Protein AF-0000000074164292 (afdb_homodimer)

Sequence (592 aa):
MNFDDIFLFVKLVNIGTFTELAKQLNVSQSTVSRRIQSLEESINTKLIKRNSRGVIEVTTEGQSLYNNFSYIEEQAVVTFQKWINNSKQIKGILRVGVPKLFFDNLVAPKLDTFYTRYPNVQLVFSYTAGIVDLVKDNIDIAITTKKPTTNNCTIKTLLKSKNKLYASKKYIQEKGVPETIKELENHSIVGFIDNDKCQNALVGFSELDNSSLEVNISPDLFLNNAIYDINLATKCNRIINVLDIFANDKADIEPVLNEYYFGKTSFYLVRATGVRSNLEREFVKFIDVCLQDKSFMNFDDIFLFVKLVNIGTFTELAKQLNVSQSTVSRRIQSLEESINTKLIKRNSRGVIEVTTEGQSLYNNFSYIEEQAVVTFQKWINNSKQIKGILRVGVPKLFFDNLVAPKLDTFYTRYPNVQLVFSYTAGIVDLVKDNIDIAITTKKPTTNNCTIKTLLKSKNKLYASKKYIQEKGVPETIKELENHSIVGFIDNDKCQNALVGFSELDNSSLEVNISPDLFLNNAIYDINLATKCNRIINVLDIFANDKADIEPVLNEYYFGKTSFYLVRATGVRSNLEREFVKFIDVCLQDKSF

Structure (mmCIF, N/CA/C/O backbone):
data_AF-0000000074164292-model_v1
#
loop_
_entity.id
_entity.type
_entity.pdbx_description
1 polymer 'LysR transcriptional regulator family protein'
#
loop_
_atom_site.group_PDB
_atom_site.id
_atom_site.type_symbol
_atom_site.label_atom_id
_atom_site.label_alt_id
_atom_site.label_comp_id
_atom_site.label_asym_id
_atom_site.label_entity_id
_atom_site.label_seq_id
_atom_site.pdbx_PDB_ins_code
_atom_site.Cartn_x
_atom_site.Cartn_y
_atom_site.Cartn_z
_atom_site.occupancy
_atom_site.B_iso_or_equiv
_atom_site.auth_seq_id
_atom_site.auth_comp_id
_atom_site.auth_asym_id
_atom_site.auth_atom_id
_atom_site.pdbx_PDB_model_num
ATOM 1 N N . MET A 1 1 ? 16.938 -19.5 -20.891 1 41.03 1 MET A N 1
ATOM 2 C CA . MET A 1 1 ? 15.852 -19.266 -21.844 1 41.03 1 MET A CA 1
ATOM 3 C C . MET A 1 1 ? 14.797 -18.344 -21.25 1 41.03 1 MET A C 1
ATOM 5 O O . MET A 1 1 ? 14.32 -18.562 -20.141 1 41.03 1 MET A O 1
ATOM 9 N N . ASN A 1 2 ? 14.648 -17.156 -21.688 1 52.78 2 ASN A N 1
ATOM 10 C CA . ASN A 1 2 ? 13.672 -16.172 -21.25 1 52.78 2 ASN A CA 1
ATOM 11 C C . ASN A 1 2 ? 12.336 -16.344 -21.969 1 52.78 2 ASN A C 1
ATOM 13 O O . ASN A 1 2 ? 12.242 -16.125 -23.172 1 52.78 2 ASN A O 1
ATOM 17 N N . PHE A 1 3 ? 11.414 -16.766 -21.266 1 55.94 3 PHE A N 1
ATOM 18 C CA . PHE A 1 3 ? 10.117 -17.047 -21.875 1 55.94 3 PHE A CA 1
ATOM 19 C C . PHE A 1 3 ? 9.516 -15.773 -22.469 1 55.94 3 PHE A C 1
ATOM 21 O O . PHE A 1 3 ? 8.789 -15.828 -23.453 1 55.94 3 PHE A O 1
ATOM 28 N N . ASP A 1 4 ? 9.844 -14.711 -22 1 62.78 4 ASP A N 1
ATOM 29 C CA . ASP A 1 4 ? 9.375 -13.461 -22.578 1 62.78 4 ASP A CA 1
ATOM 30 C C . ASP A 1 4 ? 9.812 -13.328 -24.031 1 62.78 4 ASP A C 1
ATOM 32 O O . ASP A 1 4 ? 9.07 -12.812 -24.859 1 62.78 4 ASP A O 1
ATOM 36 N N . ASP A 1 5 ? 10.898 -13.805 -24.141 1 73.69 5 ASP A N 1
ATOM 37 C CA . ASP A 1 5 ? 11.422 -13.656 -25.5 1 73.69 5 ASP A CA 1
ATOM 38 C C . ASP A 1 5 ? 10.758 -14.641 -26.453 1 73.69 5 ASP A C 1
ATOM 40 O O . ASP A 1 5 ? 10.617 -14.352 -27.641 1 73.69 5 ASP A O 1
ATOM 44 N N . ILE A 1 6 ? 10.336 -15.711 -25.812 1 70.12 6 ILE A N 1
ATOM 45 C CA . ILE A 1 6 ? 9.594 -16.656 -26.641 1 70.12 6 ILE A CA 1
ATOM 46 C C . ILE A 1 6 ? 8.242 -16.062 -27.016 1 70.12 6 ILE A C 1
ATOM 48 O O . ILE A 1 6 ? 7.82 -16.156 -28.172 1 70.12 6 ILE A O 1
ATOM 52 N N . PHE A 1 7 ? 7.723 -15.43 -26.047 1 71.12 7 PHE A N 1
ATOM 53 C CA . PHE A 1 7 ? 6.43 -14.828 -26.328 1 71.12 7 PHE A CA 1
ATOM 54 C C . PHE A 1 7 ? 6.594 -13.617 -27.25 1 71.12 7 PHE A C 1
ATOM 56 O O . PHE A 1 7 ? 5.742 -13.359 -28.094 1 71.12 7 PHE A O 1
ATOM 63 N N . LEU A 1 8 ? 7.594 -12.977 -27.109 1 77.56 8 LEU A N 1
ATOM 64 C CA . LEU A 1 8 ? 7.906 -11.906 -28.047 1 77.56 8 LEU A CA 1
ATOM 65 C C . LEU A 1 8 ? 8.016 -12.445 -29.469 1 77.56 8 LEU A C 1
ATOM 67 O O . LEU A 1 8 ? 7.531 -11.828 -30.422 1 77.56 8 LEU A O 1
ATOM 71 N N . PHE A 1 9 ? 8.586 -13.625 -29.547 1 82.56 9 PHE A N 1
ATOM 72 C CA . PHE A 1 9 ? 8.727 -14.289 -30.828 1 82.56 9 PHE A CA 1
ATOM 73 C C . PHE A 1 9 ? 7.359 -14.68 -31.391 1 82.56 9 PHE A C 1
ATOM 75 O O . PHE A 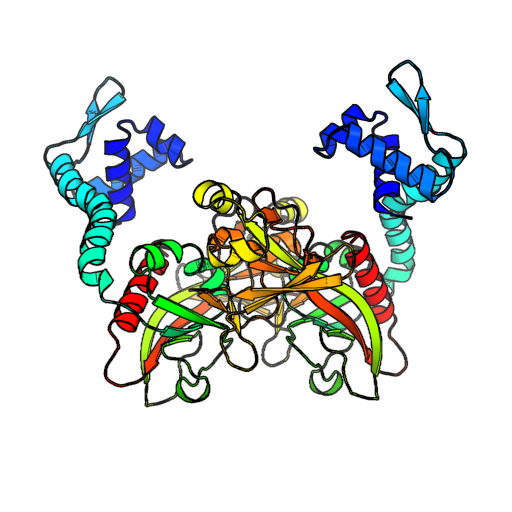1 9 ? 7.07 -14.445 -32.562 1 82.56 9 PHE A O 1
ATOM 82 N N . VAL A 1 10 ? 6.59 -15.156 -30.422 1 75.38 10 VAL A N 1
ATOM 83 C CA . VAL A 1 10 ? 5.254 -15.555 -30.859 1 75.38 10 VAL A CA 1
ATOM 84 C C . VAL A 1 10 ? 4.48 -14.336 -31.344 1 75.38 10 VAL A C 1
ATOM 86 O O . VAL A 1 10 ? 3.828 -14.383 -32.406 1 75.38 10 VAL A O 1
ATOM 89 N N . LYS A 1 11 ? 4.602 -13.289 -30.688 1 78.88 11 LYS A N 1
ATOM 90 C CA . LYS A 1 11 ? 3.939 -12.055 -31.094 1 78.88 11 LYS A CA 1
ATOM 91 C C . LYS A 1 11 ? 4.516 -11.539 -32.406 1 78.88 11 LYS A C 1
ATOM 93 O O . LYS A 1 11 ? 3.777 -11.039 -33.281 1 78.88 11 LYS A O 1
ATOM 98 N N . LEU A 1 12 ? 5.648 -11.695 -32.562 1 81.94 12 LEU A N 1
ATOM 99 C CA . LEU A 1 12 ? 6.312 -11.258 -33.781 1 81.94 12 LEU A CA 1
ATOM 100 C C . LEU A 1 12 ? 5.809 -12.039 -35 1 81.94 12 LEU A C 1
ATOM 102 O O . LEU A 1 12 ? 5.547 -11.461 -36.031 1 81.94 12 LEU A O 1
ATOM 106 N N . VAL A 1 13 ? 5.629 -13.312 -34.75 1 79.5 13 VAL A N 1
ATOM 107 C CA . VAL A 1 13 ? 5.145 -14.164 -35.844 1 79.5 13 VAL A CA 1
ATOM 108 C C . VAL A 1 13 ? 3.705 -13.789 -36.188 1 79.5 13 VAL A C 1
ATOM 110 O O . VAL A 1 13 ? 3.336 -13.742 -37.375 1 79.5 13 VAL A O 1
ATOM 113 N N . ASN A 1 14 ? 3.021 -13.445 -35.094 1 75.88 14 ASN A N 1
ATOM 114 C CA . ASN A 1 14 ? 1.626 -13.078 -35.281 1 75.88 14 ASN A CA 1
ATOM 115 C C . ASN A 1 14 ? 1.502 -11.734 -36 1 75.88 14 ASN A C 1
ATOM 117 O O . ASN A 1 14 ? 0.622 -11.555 -36.844 1 75.88 14 ASN A O 1
ATOM 121 N N . ILE A 1 15 ? 2.332 -10.914 -35.719 1 79 15 ILE A N 1
ATOM 122 C CA . ILE A 1 15 ? 2.264 -9.555 -36.25 1 79 15 ILE A CA 1
ATOM 123 C C . ILE A 1 15 ? 2.953 -9.508 -37.625 1 79 15 ILE A C 1
ATOM 125 O O . ILE A 1 15 ? 2.514 -8.789 -38.531 1 79 15 ILE A O 1
ATOM 129 N N . GLY A 1 16 ? 3.932 -10.336 -37.688 1 78.81 16 GLY A N 1
ATOM 130 C CA . GLY A 1 16 ? 4.539 -10.555 -39 1 78.81 16 GLY A CA 1
ATOM 131 C C . GLY A 1 16 ? 5.723 -9.641 -39.281 1 78.81 16 GLY A C 1
ATOM 132 O O . GLY A 1 16 ? 6.523 -9.906 -40.156 1 78.81 16 GLY A O 1
ATOM 133 N N . THR A 1 17 ? 5.75 -8.398 -38.688 1 81.06 17 THR A N 1
ATOM 134 C CA . THR A 1 17 ? 6.879 -7.516 -38.969 1 81.06 17 THR A CA 1
ATOM 135 C C . THR A 1 17 ? 7.473 -6.992 -37.656 1 81.06 17 THR A C 1
ATOM 137 O O . THR A 1 17 ? 6.754 -6.797 -36.656 1 81.06 17 THR A O 1
ATOM 140 N N . PHE A 1 18 ? 8.797 -6.734 -37.625 1 82.12 18 PHE A N 1
ATOM 141 C CA . PHE A 1 18 ? 9.492 -6.172 -36.469 1 82.12 18 PHE A CA 1
ATOM 142 C C . PHE A 1 18 ? 9.008 -4.758 -36.188 1 82.12 18 PHE A C 1
ATOM 144 O O . PHE A 1 18 ? 8.836 -4.375 -35.031 1 82.12 18 PHE A O 1
ATOM 151 N N . THR A 1 19 ? 8.773 -4.059 -37.219 1 79.88 19 THR A N 1
ATOM 152 C CA . THR A 1 19 ? 8.352 -2.668 -37.062 1 79.88 19 THR A CA 1
ATOM 153 C C . THR A 1 19 ? 7 -2.574 -36.375 1 79.88 19 THR A C 1
ATOM 155 O O . THR A 1 19 ? 6.828 -1.779 -35.438 1 79.88 19 THR A O 1
ATOM 158 N N . GLU A 1 20 ? 6.098 -3.344 -36.844 1 80.56 20 GLU A N 1
ATOM 159 C CA . GLU A 1 20 ? 4.754 -3.303 -36.281 1 80.56 20 GLU A CA 1
AT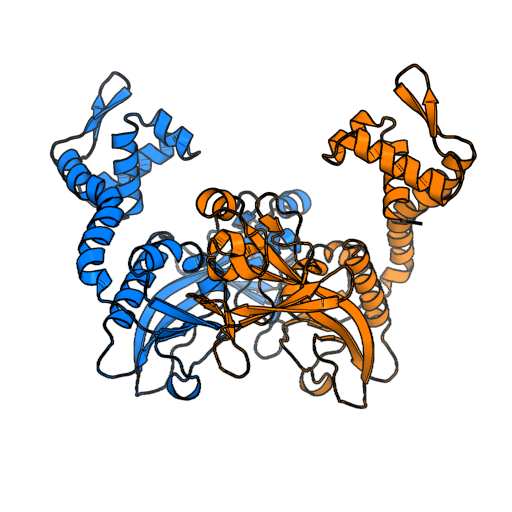OM 160 C C . GLU A 1 20 ? 4.742 -3.838 -34.844 1 80.56 20 GLU A C 1
ATOM 162 O O . GLU A 1 20 ? 4.031 -3.311 -34 1 80.56 20 GLU A O 1
ATOM 167 N N . LEU A 1 21 ? 5.465 -4.855 -34.562 1 78.25 21 LEU A N 1
ATOM 168 C CA . LEU A 1 21 ? 5.559 -5.371 -33.188 1 78.25 21 LEU A CA 1
ATOM 169 C C . LEU A 1 21 ? 6.188 -4.34 -32.25 1 78.25 21 LEU A C 1
ATOM 171 O O . LEU A 1 21 ? 5.703 -4.121 -31.141 1 78.25 21 LEU A O 1
ATOM 175 N N . ALA A 1 22 ? 7.129 -3.693 -32.625 1 80.94 22 ALA A N 1
ATOM 176 C CA . ALA A 1 22 ? 7.789 -2.658 -31.828 1 80.94 22 ALA A CA 1
ATOM 177 C C . ALA A 1 22 ? 6.832 -1.51 -31.531 1 80.94 22 ALA A C 1
ATOM 179 O O . ALA A 1 22 ? 6.797 -1.009 -30.391 1 80.94 22 ALA A O 1
ATOM 180 N N . LYS A 1 23 ? 6.133 -1.18 -32.5 1 78.25 23 LYS A N 1
ATOM 181 C CA . LYS A 1 23 ? 5.129 -0.137 -32.344 1 78.25 23 LYS A CA 1
ATOM 182 C C . LYS A 1 23 ? 4.094 -0.544 -31.297 1 78.25 23 LYS A C 1
ATOM 184 O O . LYS A 1 23 ? 3.727 0.255 -30.422 1 78.25 23 LYS A O 1
ATOM 189 N N . GLN A 1 24 ? 3.713 -1.795 -31.359 1 71.62 24 GLN A N 1
ATOM 190 C CA . GLN A 1 24 ? 2.688 -2.295 -30.453 1 71.62 24 GLN A CA 1
ATOM 191 C C . GLN A 1 24 ? 3.219 -2.398 -29.031 1 71.62 24 GLN A C 1
ATOM 193 O O . GLN A 1 24 ? 2.479 -2.184 -28.062 1 71.62 24 GLN A O 1
ATOM 198 N N . LEU A 1 25 ? 4.367 -2.648 -28.953 1 64.38 25 LEU A N 1
ATOM 199 C CA . LEU A 1 25 ? 4.984 -2.863 -27.641 1 64.38 25 LEU A CA 1
ATOM 200 C C . LEU A 1 25 ? 5.648 -1.587 -27.141 1 64.38 25 LEU A C 1
ATOM 202 O O . LEU A 1 25 ? 6.184 -1.559 -26.031 1 64.38 25 LEU A O 1
ATOM 206 N N . ASN A 1 26 ? 5.551 -0.51 -27.953 1 71.06 26 ASN A N 1
ATOM 207 C CA . ASN A 1 26 ? 6.164 0.785 -27.672 1 71.06 26 ASN A CA 1
ATOM 208 C C . ASN A 1 26 ? 7.641 0.642 -27.312 1 71.06 26 ASN A C 1
ATOM 210 O O . ASN A 1 26 ? 8.109 1.23 -26.344 1 71.06 26 ASN A O 1
ATOM 214 N N . VAL A 1 27 ? 8.227 -0.135 -28.078 1 75.56 27 VAL A N 1
ATOM 215 C CA . VAL A 1 27 ? 9.672 -0.301 -28 1 75.56 27 VAL A CA 1
ATOM 216 C C . VAL A 1 27 ? 10.289 -0.096 -29.391 1 75.56 27 VAL A C 1
ATOM 218 O O . VAL A 1 27 ? 9.578 0.009 -30.391 1 75.56 27 VAL A O 1
ATOM 221 N N . SER A 1 28 ? 11.547 0.136 -29.359 1 78.19 28 SER A N 1
ATOM 222 C CA . SER A 1 28 ? 12.234 0.306 -30.641 1 78.19 28 SER A CA 1
ATOM 223 C C . SER A 1 28 ? 12.344 -1.018 -31.391 1 78.19 28 SER A C 1
ATOM 225 O O . SER A 1 28 ? 12.359 -2.086 -30.766 1 78.19 28 SER A O 1
ATOM 227 N N . GLN A 1 29 ? 12.406 -0.923 -32.594 1 83 29 GLN A N 1
ATOM 228 C CA . GLN A 1 29 ? 12.602 -2.105 -33.406 1 83 29 GLN A CA 1
ATOM 229 C C . GLN A 1 29 ? 13.914 -2.811 -33.062 1 83 29 GLN A C 1
ATOM 231 O O . GLN A 1 29 ? 13.984 -4.039 -33.094 1 83 29 GLN A O 1
ATOM 236 N N . SER A 1 30 ? 14.906 -2.004 -32.75 1 83.56 30 SER A N 1
ATOM 237 C CA . SER A 1 30 ? 16.203 -2.578 -32.375 1 83.56 30 SER A CA 1
ATOM 238 C C . SER A 1 30 ? 16.094 -3.43 -31.125 1 83.56 30 SER A C 1
ATOM 240 O O . SER A 1 30 ? 16.719 -4.484 -31.031 1 83.56 30 SER A O 1
ATOM 242 N N . THR A 1 31 ? 15.336 -3.09 -30.359 1 80 31 THR A N 1
ATOM 243 C CA . THR A 1 31 ? 15.102 -3.836 -29.125 1 80 31 THR A CA 1
ATOM 244 C C . THR A 1 31 ? 14.43 -5.176 -29.422 1 80 31 THR A C 1
ATOM 246 O O . THR A 1 31 ? 14.836 -6.211 -28.891 1 80 31 THR A O 1
ATOM 249 N N . VAL A 1 32 ? 13.398 -5.074 -30.125 1 82 32 VAL A N 1
ATOM 250 C CA . VAL A 1 32 ? 12.719 -6.309 -30.5 1 82 32 VAL A CA 1
ATOM 251 C C . VAL A 1 32 ? 13.688 -7.234 -31.234 1 82 32 VAL A C 1
ATOM 253 O O . VAL A 1 32 ? 13.75 -8.43 -30.953 1 82 32 VAL A O 1
ATOM 256 N N . SER A 1 33 ? 14.406 -6.652 -32.031 1 83.06 33 SER A N 1
ATOM 257 C CA . SER A 1 33 ? 15.367 -7.422 -32.812 1 83.06 33 SER A CA 1
ATOM 258 C C . SER A 1 33 ? 16.422 -8.055 -31.922 1 83.06 33 SER A C 1
ATOM 260 O O . SER A 1 33 ? 16.75 -9.234 -32.062 1 83.06 33 SER A O 1
ATOM 262 N N . ARG A 1 34 ? 16.922 -7.359 -31.062 1 82.44 34 ARG A N 1
ATOM 263 C CA . ARG A 1 34 ? 17.938 -7.855 -30.156 1 82.44 34 ARG A CA 1
ATOM 264 C C . ARG A 1 34 ? 17.391 -8.984 -29.281 1 82.44 34 ARG A C 1
ATOM 266 O O . ARG A 1 34 ? 18.078 -9.984 -29.047 1 82.44 34 ARG A O 1
ATOM 273 N N . ARG A 1 35 ? 16.25 -8.859 -28.844 1 80.44 35 ARG A N 1
ATOM 274 C CA . ARG A 1 35 ? 15.625 -9.867 -28 1 80.44 35 ARG A CA 1
ATOM 275 C C . ARG A 1 35 ? 15.383 -11.156 -28.766 1 80.44 35 ARG A C 1
ATOM 277 O O . ARG A 1 35 ? 15.586 -12.25 -28.234 1 80.44 35 ARG A O 1
ATOM 284 N N . ILE A 1 36 ? 14.938 -10.953 -29.875 1 84.5 36 ILE A N 1
ATOM 285 C CA . ILE A 1 36 ? 14.719 -12.133 -30.719 1 84.5 36 ILE A CA 1
ATOM 286 C C . ILE A 1 36 ? 16.047 -12.797 -31.031 1 84.5 36 ILE A C 1
ATOM 288 O O . ILE A 1 36 ? 16.172 -14.023 -30.984 1 84.5 36 ILE A O 1
ATOM 292 N N . GLN A 1 37 ? 17.016 -11.938 -31.203 1 83.5 37 GLN A N 1
ATOM 293 C CA . GLN A 1 37 ? 18.359 -12.469 -31.469 1 83.5 37 GLN A CA 1
ATOM 294 C C . GLN A 1 37 ? 18.906 -13.18 -30.234 1 83.5 37 GLN A C 1
ATOM 296 O O . GLN A 1 37 ? 19.516 -14.25 -30.344 1 83.5 37 GLN A O 1
ATOM 301 N N . SER A 1 38 ? 18.734 -12.586 -29.219 1 80.38 38 SER A N 1
ATOM 302 C CA . SER A 1 38 ? 19.172 -13.195 -27.969 1 80.38 38 SER A CA 1
ATOM 303 C C . SER A 1 38 ? 18.469 -14.531 -27.734 1 80.38 38 SER A C 1
ATOM 305 O O . SER A 1 38 ? 19.109 -15.492 -27.266 1 80.38 38 SER A O 1
ATOM 307 N N . LEU A 1 39 ? 17.25 -14.586 -27.922 1 78.5 39 LEU A N 1
ATOM 308 C CA . LEU A 1 39 ? 16.5 -15.836 -27.844 1 78.5 39 LEU A CA 1
ATOM 309 C C . LEU A 1 39 ? 17.094 -16.891 -28.766 1 78.5 39 LEU A C 1
ATOM 311 O O . LEU A 1 39 ? 17.328 -18.031 -28.344 1 78.5 39 LEU A O 1
ATOM 315 N N . GLU A 1 40 ? 17.391 -16.5 -29.891 1 82 40 GLU A N 1
ATOM 316 C CA . GLU A 1 40 ? 17.953 -17.438 -30.875 1 82 40 GLU A CA 1
ATOM 317 C C . GLU A 1 40 ? 19.328 -17.922 -30.438 1 82 40 GLU A C 1
ATOM 319 O O . GLU A 1 40 ? 19.656 -19.109 -30.594 1 82 40 GLU A O 1
ATOM 324 N N . GLU A 1 41 ? 20.016 -17.047 -29.844 1 78 41 GLU A N 1
ATOM 325 C CA . GLU A 1 41 ? 21.344 -17.406 -29.359 1 78 41 GLU A CA 1
ATOM 326 C C . GLU A 1 41 ? 21.266 -18.328 -28.156 1 78 41 GLU A C 1
ATOM 328 O O . GLU A 1 41 ? 22.031 -19.297 -28.047 1 78 41 GLU A O 1
ATOM 333 N N . SER A 1 42 ? 20.375 -18.062 -27.359 1 74.38 42 SER A N 1
ATOM 334 C CA . SER A 1 42 ? 20.234 -18.844 -26.125 1 74.38 42 SER A CA 1
ATOM 335 C C . SER A 1 42 ? 19.828 -20.281 -26.422 1 74.38 42 SER A C 1
ATOM 337 O O . SER A 1 42 ? 20.172 -21.188 -25.672 1 74.38 42 SER A O 1
ATOM 339 N N . ILE A 1 43 ? 19.125 -20.406 -27.422 1 68.44 43 ILE A N 1
ATOM 340 C CA . ILE A 1 43 ? 18.688 -21.766 -27.75 1 68.44 43 ILE A CA 1
ATOM 341 C C . ILE A 1 43 ? 19.469 -22.297 -28.953 1 68.44 43 ILE A C 1
ATOM 343 O O . ILE A 1 43 ? 19.203 -23.391 -29.438 1 68.44 43 ILE A O 1
ATOM 347 N N . ASN A 1 44 ? 20.422 -21.484 -29.234 1 76 44 ASN A N 1
ATOM 348 C CA . ASN A 1 44 ? 21.344 -21.797 -30.328 1 76 44 ASN A CA 1
ATOM 349 C C . ASN A 1 44 ? 20.594 -22.25 -31.578 1 76 44 ASN A C 1
ATOM 351 O O . ASN A 1 44 ? 20.969 -23.25 -32.219 1 76 44 ASN A O 1
ATOM 355 N N . THR A 1 45 ? 19.469 -21.719 -31.875 1 78.62 45 THR A N 1
ATOM 356 C CA . THR A 1 45 ? 18.625 -22.016 -33.031 1 78.62 45 THR A CA 1
ATOM 357 C C . THR A 1 45 ? 18.094 -20.734 -33.656 1 78.62 45 THR A C 1
ATOM 359 O O . THR A 1 45 ? 17.703 -19.812 -32.938 1 78.62 45 THR A O 1
ATOM 362 N N . LYS A 1 46 ? 18.234 -20.656 -34.906 1 83.44 46 LYS A N 1
ATOM 363 C CA . LYS A 1 46 ? 17.625 -19.531 -35.625 1 83.44 46 LYS A CA 1
ATOM 364 C C . LYS A 1 46 ? 16.125 -19.75 -35.812 1 83.44 46 LYS A C 1
ATOM 366 O O . LYS A 1 46 ? 15.719 -20.797 -36.344 1 83.44 46 LYS A O 1
ATOM 371 N N . LEU A 1 47 ? 15.312 -18.719 -35.375 1 83.56 47 LEU A N 1
ATOM 372 C CA . LEU A 1 47 ? 13.859 -18.844 -35.438 1 83.56 47 LEU A CA 1
ATOM 373 C C . LEU A 1 47 ? 13.289 -18.047 -36.594 1 83.56 47 LEU A C 1
ATOM 375 O O . LEU A 1 47 ? 12.203 -18.359 -37.094 1 83.56 47 LEU A O 1
ATOM 379 N N . ILE A 1 48 ? 13.992 -17.016 -36.906 1 84 48 ILE A N 1
ATOM 380 C CA . ILE A 1 48 ? 13.5 -16.141 -37.969 1 84 48 ILE A CA 1
ATOM 381 C C . ILE A 1 48 ? 14.617 -15.852 -38.969 1 84 48 ILE A C 1
ATOM 383 O O . ILE A 1 48 ? 15.797 -15.844 -38.594 1 84 48 ILE A O 1
ATOM 387 N N . LYS A 1 49 ? 14.172 -15.906 -40.219 1 81.06 49 LYS A N 1
ATOM 388 C CA . LYS A 1 49 ? 15.047 -15.43 -41.281 1 81.06 49 LYS A CA 1
ATOM 389 C C . LYS A 1 49 ? 14.516 -14.141 -41.906 1 81.06 49 LYS A C 1
ATOM 391 O O . LYS A 1 49 ? 13.305 -14.008 -42.125 1 81.06 49 LYS A O 1
ATOM 396 N N . ARG A 1 50 ? 15.227 -13.133 -41.812 1 71.81 50 ARG A N 1
ATOM 397 C CA . ARG A 1 50 ? 14.836 -11.844 -42.406 1 71.81 50 ARG A CA 1
ATOM 398 C C . ARG A 1 50 ? 15.094 -11.82 -43.906 1 71.81 50 ARG A C 1
ATOM 400 O O . ARG A 1 50 ? 16.172 -12.219 -44.344 1 71.81 50 ARG A O 1
ATOM 407 N N . ASN A 1 51 ? 14.008 -11.727 -44.656 1 65.56 51 ASN A N 1
ATOM 408 C CA . ASN A 1 51 ? 14.227 -11.562 -46.094 1 65.56 51 ASN A CA 1
ATOM 409 C C . ASN A 1 51 ? 14.492 -10.102 -46.438 1 65.56 51 ASN A C 1
ATOM 411 O O . ASN A 1 51 ? 14.344 -9.211 -45.594 1 65.56 51 ASN A O 1
ATOM 415 N N . SER A 1 52 ? 14.945 -9.852 -47.719 1 61.72 52 SER A N 1
ATOM 416 C CA . SER A 1 52 ? 15.367 -8.562 -48.281 1 61.72 52 SER A CA 1
ATOM 417 C C . SER A 1 52 ? 14.234 -7.539 -48.219 1 61.72 52 SER A C 1
ATOM 419 O O . SER A 1 52 ? 14.477 -6.336 -48.312 1 61.72 52 SER A O 1
ATOM 421 N N . ARG A 1 53 ? 12.977 -7.914 -48.094 1 57.59 53 ARG A N 1
ATOM 422 C CA . ARG A 1 53 ? 11.859 -6.98 -48.156 1 57.59 53 ARG A CA 1
ATOM 423 C C . ARG A 1 53 ? 11.352 -6.625 -46.781 1 57.59 53 ARG A C 1
ATOM 425 O O . ARG A 1 53 ? 10.305 -5.98 -46.625 1 57.59 53 ARG A O 1
ATOM 432 N N . GLY A 1 54 ? 11.984 -6.98 -45.719 1 59.31 54 GLY A N 1
ATOM 433 C CA . GLY A 1 54 ? 11.625 -6.598 -44.375 1 59.31 54 GLY A CA 1
ATOM 434 C C . GLY A 1 54 ? 10.617 -7.539 -43.75 1 59.31 54 GLY A C 1
ATOM 435 O O . GLY A 1 54 ? 10.219 -7.344 -42.594 1 59.31 54 GLY A O 1
ATOM 436 N N . VAL A 1 55 ? 10.086 -8.492 -44.406 1 65.44 55 VAL A N 1
ATOM 437 C CA . VAL A 1 55 ? 9.117 -9.453 -43.906 1 65.44 55 VAL A CA 1
ATOM 438 C C . VAL A 1 55 ? 9.844 -10.633 -43.25 1 65.44 55 VAL A C 1
ATOM 440 O O . VAL A 1 55 ? 10.852 -11.109 -43.781 1 65.44 55 VAL A O 1
ATOM 443 N N . ILE A 1 56 ? 9.367 -11.016 -42.031 1 75.25 56 ILE A N 1
ATOM 444 C CA . ILE A 1 56 ? 10.039 -12.102 -41.312 1 75.25 56 ILE A CA 1
ATOM 445 C C . ILE A 1 56 ? 9.594 -13.445 -41.875 1 75.25 56 ILE A C 1
ATOM 447 O O . ILE A 1 56 ? 8.43 -13.617 -42.25 1 75.25 56 ILE A O 1
ATOM 451 N N . GLU A 1 57 ? 10.578 -14.32 -42.281 1 81.19 57 GLU A N 1
ATOM 452 C CA . GLU A 1 57 ? 10.312 -15.727 -42.594 1 81.19 57 GLU A CA 1
ATOM 453 C C . GLU A 1 57 ? 10.672 -16.609 -41.406 1 81.19 57 GLU A C 1
ATOM 455 O O . GLU A 1 57 ? 11.797 -16.547 -40.906 1 81.19 57 GLU A O 1
ATOM 460 N N . VAL A 1 58 ? 9.688 -17.328 -40.844 1 82.81 58 VAL A N 1
ATOM 461 C CA . VAL A 1 58 ? 9.875 -18.234 -39.719 1 82.81 58 VAL A CA 1
ATOM 462 C C . VAL A 1 58 ? 10.547 -19.516 -40.156 1 82.81 58 VAL A C 1
ATOM 464 O O . VAL A 1 58 ? 10.117 -20.125 -41.156 1 82.81 58 VAL A O 1
ATOM 467 N N . THR A 1 59 ? 11.633 -19.953 -39.531 1 82.25 59 THR A N 1
ATOM 468 C CA . THR A 1 59 ? 12.328 -21.188 -39.875 1 82.25 59 THR A CA 1
ATOM 469 C C . THR A 1 59 ? 11.516 -22.406 -39.469 1 82.25 59 THR A C 1
ATOM 471 O O . THR A 1 59 ? 10.492 -22.266 -38.781 1 82.25 59 THR A O 1
ATOM 474 N N . THR A 1 60 ? 11.914 -23.625 -39.781 1 78.56 60 THR A N 1
ATOM 475 C CA . THR A 1 60 ? 11.266 -24.859 -39.344 1 78.56 60 THR A CA 1
ATOM 476 C C . THR A 1 60 ? 11.281 -24.953 -37.812 1 78.56 60 THR A C 1
ATOM 478 O O . THR A 1 60 ? 10.289 -25.328 -37.188 1 78.56 60 THR A O 1
ATOM 481 N N . GLU A 1 61 ? 12.352 -24.578 -37.25 1 77.06 61 GLU A N 1
ATOM 482 C CA . GLU A 1 61 ? 12.484 -24.562 -35.781 1 77.06 61 GLU A CA 1
ATOM 483 C C . GLU A 1 61 ? 11.633 -23.469 -35.188 1 77.06 61 GLU A C 1
ATOM 485 O O . GLU A 1 61 ? 11.047 -23.656 -34.094 1 77.06 61 GLU A O 1
ATOM 490 N N . GLY A 1 62 ? 11.609 -22.375 -35.875 1 78.56 62 GLY A N 1
ATOM 491 C CA . GLY A 1 62 ? 10.742 -21.297 -35.406 1 78.56 62 GLY A CA 1
ATOM 492 C C . GLY A 1 62 ? 9.266 -21.656 -35.469 1 78.56 62 GLY A C 1
ATOM 493 O O . GLY A 1 62 ? 8.516 -21.359 -34.531 1 78.56 62 GLY A O 1
ATOM 494 N N . GLN A 1 63 ? 8.938 -22.297 -36.5 1 78.38 63 GLN A N 1
ATOM 495 C CA . GLN A 1 63 ? 7.555 -22.734 -36.625 1 78.38 63 GLN A CA 1
ATOM 496 C C . GLN A 1 63 ? 7.203 -23.766 -35.562 1 78.38 63 GLN A C 1
ATOM 498 O O . GLN A 1 63 ? 6.105 -23.75 -35 1 78.38 63 GLN A O 1
ATOM 503 N N . SER A 1 64 ? 8.094 -24.656 -35.312 1 68.06 64 SER A N 1
ATOM 504 C CA . SER A 1 64 ? 7.887 -25.609 -34.25 1 68.06 64 SER A CA 1
ATOM 505 C C . SER A 1 64 ? 7.734 -24.906 -32.906 1 68.06 64 SER A C 1
ATOM 507 O O . SER A 1 64 ? 6.836 -25.234 -32.125 1 68.06 64 SER A O 1
ATOM 509 N N . LEU A 1 65 ? 8.586 -23.984 -32.75 1 71.12 65 LEU A N 1
ATOM 510 C CA . LEU A 1 65 ? 8.484 -23.234 -31.516 1 71.12 65 LEU A CA 1
ATOM 511 C C . LEU A 1 65 ? 7.191 -22.422 -31.469 1 71.12 65 LEU A C 1
ATOM 513 O O . LEU A 1 65 ? 6.512 -22.391 -30.438 1 71.12 65 LEU A O 1
ATOM 517 N N . TYR A 1 66 ? 6.918 -21.844 -32.531 1 72.12 66 TYR A N 1
ATOM 518 C CA . TYR A 1 66 ? 5.664 -21.109 -32.625 1 72.12 66 TYR A CA 1
ATOM 519 C C . TYR A 1 66 ? 4.469 -22.031 -32.375 1 72.12 66 TYR A C 1
ATOM 521 O O . TYR A 1 66 ? 3.576 -21.703 -31.594 1 72.12 66 TYR A O 1
ATOM 529 N N . ASN A 1 67 ? 4.461 -23.078 -33.062 1 64.62 67 ASN A N 1
ATOM 530 C CA . ASN A 1 67 ? 3.346 -24 -32.906 1 64.62 67 ASN A CA 1
ATOM 531 C C . ASN A 1 67 ? 3.211 -24.5 -31.484 1 64.62 67 ASN A C 1
ATOM 533 O O . ASN A 1 67 ? 2.1 -24.688 -30.984 1 64.62 67 ASN A O 1
ATOM 537 N N . ASN A 1 68 ? 4.379 -24.656 -30.906 1 54.09 68 ASN A N 1
ATOM 538 C CA . ASN A 1 68 ? 4.355 -25.141 -29.516 1 54.09 68 ASN A CA 1
ATOM 539 C C . ASN A 1 68 ? 4.012 -24.016 -28.547 1 54.09 68 ASN A C 1
ATOM 541 O O . ASN A 1 68 ? 3.357 -24.266 -27.531 1 54.09 68 ASN A O 1
ATOM 545 N N . PHE A 1 69 ? 4.465 -22.875 -29.047 1 56.78 69 PHE A N 1
ATOM 546 C CA . PHE A 1 69 ? 4.316 -21.812 -28.062 1 56.78 69 PHE A CA 1
ATOM 547 C C . PHE A 1 69 ? 3.176 -20.875 -28.453 1 56.78 69 PHE A C 1
ATOM 549 O O . PHE A 1 69 ? 2.645 -20.156 -27.594 1 56.78 69 PHE A O 1
ATOM 556 N N . SER A 1 70 ? 2.912 -20.984 -29.719 1 58.5 70 SER A N 1
ATOM 557 C CA . SER A 1 70 ? 1.772 -20.172 -30.141 1 58.5 70 SER A CA 1
ATOM 558 C C . SER A 1 70 ? 0.489 -20.625 -29.453 1 58.5 70 SER A C 1
ATOM 560 O O . SER A 1 70 ? -0.333 -19.797 -29.062 1 58.5 70 SER A O 1
ATOM 562 N N . TYR A 1 71 ? 0.33 -22.016 -29.547 1 46.47 71 TYR A N 1
ATOM 563 C CA . TYR A 1 71 ? -0.792 -22.609 -28.812 1 46.47 71 TYR A CA 1
ATOM 564 C C . TYR A 1 71 ? -0.612 -22.438 -27.312 1 46.47 71 TYR A C 1
ATOM 566 O O . TYR A 1 71 ? -1.581 -22.203 -26.578 1 46.47 71 TYR A O 1
ATOM 574 N N . ILE A 1 72 ? 0.575 -22.406 -26.797 1 43.28 72 ILE A N 1
ATOM 575 C CA . ILE A 1 72 ? 0.831 -22.281 -25.375 1 43.28 72 ILE A CA 1
ATOM 576 C C . ILE A 1 72 ? 0.405 -20.891 -24.891 1 43.28 72 ILE A C 1
ATOM 578 O O . ILE A 1 72 ? -0.187 -20.766 -23.828 1 43.28 72 ILE A O 1
ATOM 582 N N . GLU A 1 73 ? 0.678 -19.891 -25.641 1 40.84 73 GLU A N 1
ATOM 583 C CA . GLU A 1 73 ? -0.001 -18.625 -25.344 1 40.84 73 GLU A CA 1
ATOM 584 C C . GLU A 1 73 ? -1.516 -18.781 -25.453 1 40.84 73 GLU A C 1
ATOM 586 O O . GLU A 1 73 ? -2.26 -18.312 -24.594 1 40.84 73 GLU A O 1
ATOM 591 N N . GLU A 1 74 ? -1.987 -19.344 -26.5 1 40.75 74 GLU A N 1
ATOM 592 C CA . GLU A 1 74 ? -3.385 -19.75 -26.641 1 40.75 74 GLU A CA 1
ATOM 593 C C . GLU A 1 74 ? -3.701 -20.984 -25.828 1 40.75 74 GLU A C 1
ATOM 595 O O . GLU A 1 74 ? -4.742 -21.062 -25.172 1 40.75 74 GLU A O 1
ATOM 600 N N . GLN A 1 75 ? -2.906 -22 -25.844 1 40.53 75 GLN A N 1
ATOM 601 C CA . GLN A 1 75 ? -3.094 -23.219 -25.078 1 40.53 75 GLN A CA 1
ATOM 602 C C . GLN A 1 75 ? -2.725 -23 -23.609 1 40.53 75 GLN A C 1
ATOM 604 O O . GLN A 1 75 ? -3.287 -23.656 -22.719 1 40.53 75 GLN A O 1
ATOM 609 N N . ALA A 1 76 ? -1.903 -22.141 -23.203 1 37.31 76 ALA A N 1
ATOM 610 C CA . ALA A 1 76 ? -1.903 -21.719 -21.797 1 37.31 76 ALA A CA 1
ATOM 611 C C . ALA A 1 76 ? -3.275 -21.203 -21.391 1 37.31 76 ALA A C 1
ATOM 613 O O . ALA A 1 76 ? -3.742 -21.484 -20.281 1 37.31 76 ALA A O 1
ATOM 614 N N . VAL A 1 77 ? -3.939 -20.609 -22.266 1 35.28 77 VAL A N 1
ATOM 615 C CA . VAL A 1 77 ? -5.383 -20.422 -22.172 1 35.28 77 VAL A CA 1
ATOM 616 C C . VAL A 1 77 ? -6.105 -21.734 -22.422 1 35.28 77 VAL A C 1
ATOM 618 O O . VAL A 1 77 ? -7.02 -22.109 -21.688 1 35.28 77 VAL A O 1
ATOM 621 N N . VAL A 1 78 ? -5.812 -22.516 -23.453 1 37 78 VAL A N 1
ATOM 622 C CA . VAL A 1 78 ? -6.473 -23.781 -23.766 1 37 78 VAL A CA 1
ATOM 623 C C . VAL A 1 78 ? -5.938 -24.875 -22.844 1 37 78 VAL A C 1
ATOM 625 O O . VAL A 1 78 ? -6.703 -25.688 -22.344 1 37 78 VAL A O 1
ATOM 628 N N . THR A 1 79 ? -4.727 -25.109 -22.562 1 35.78 79 THR A N 1
ATOM 629 C CA . THR A 1 79 ? -4.258 -26.031 -21.516 1 35.78 79 THR A CA 1
ATOM 630 C C . THR A 1 79 ? -4.727 -25.562 -20.141 1 35.78 79 THR A C 1
ATOM 632 O O . THR A 1 79 ? -5.027 -26.391 -19.281 1 35.78 79 THR A O 1
ATOM 635 N N . PHE A 1 80 ? -4.949 -24.391 -19.875 1 34.84 80 PHE A N 1
ATOM 636 C CA . PHE A 1 80 ? -5.859 -23.891 -18.859 1 34.84 80 PHE A CA 1
ATOM 637 C C . PHE A 1 80 ? -7.277 -24.391 -19.109 1 34.84 80 PHE A C 1
ATOM 639 O O . PHE A 1 80 ? -7.984 -24.75 -18.172 1 34.84 80 PHE A O 1
ATOM 646 N N . GLN A 1 81 ? -7.645 -24.609 -20.234 1 35.66 81 GLN A N 1
ATOM 647 C CA . GLN A 1 81 ? -8.914 -25.266 -20.547 1 35.66 81 GLN A CA 1
ATOM 648 C C . GLN A 1 81 ? -8.828 -26.766 -20.328 1 35.66 81 GLN A C 1
ATOM 650 O O . GLN A 1 81 ? -9.773 -27.375 -19.812 1 35.66 81 GLN A O 1
ATOM 655 N N . LYS A 1 82 ? -7.969 -27.484 -20.859 1 38.16 82 LYS A N 1
ATOM 656 C CA . LYS A 1 82 ? -7.832 -28.906 -20.531 1 38.16 82 LYS A CA 1
ATOM 657 C C . LYS A 1 82 ? -7.5 -29.109 -19.047 1 38.16 82 LYS A C 1
ATOM 659 O O . LYS A 1 82 ? -7.922 -30.094 -18.438 1 38.16 82 LYS A O 1
ATOM 664 N N . TRP A 1 83 ? -6.785 -28.234 -18.453 1 39.19 83 TRP A N 1
ATOM 665 C CA . TRP A 1 83 ? -6.68 -28.109 -17 1 39.19 83 TRP A CA 1
ATOM 666 C C . TRP A 1 83 ? -8 -27.641 -16.406 1 39.19 83 TRP A C 1
ATOM 668 O O . TRP A 1 83 ? -8.305 -27.953 -15.25 1 39.19 83 TRP A O 1
ATOM 678 N N . ILE A 1 84 ? -8.758 -27.109 -17.078 1 38.41 84 ILE A N 1
ATOM 679 C CA . ILE A 1 84 ? -10.156 -26.844 -16.781 1 38.41 84 ILE A CA 1
ATOM 680 C C . ILE A 1 84 ? -10.914 -28.156 -16.594 1 38.41 84 ILE A C 1
ATOM 682 O O . ILE A 1 84 ? -11.758 -28.281 -15.703 1 38.41 84 ILE A O 1
ATOM 686 N N . ASN A 1 85 ? -10.672 -28.984 -17.578 1 41 85 ASN A N 1
ATOM 687 C CA . ASN A 1 85 ? -11.383 -30.234 -17.359 1 41 85 ASN A CA 1
ATOM 688 C C . ASN A 1 85 ? -10.977 -30.875 -16.031 1 41 85 ASN A C 1
ATOM 690 O O . ASN A 1 85 ? -11.82 -31.453 -15.328 1 41 85 ASN A O 1
ATOM 694 N N . ASN A 1 86 ? -9.664 -31.016 -15.789 1 43.34 86 ASN A N 1
ATOM 695 C CA . ASN A 1 86 ? -9.227 -31.469 -14.477 1 43.34 86 ASN A CA 1
ATOM 696 C C . ASN A 1 86 ? -9.43 -30.391 -13.414 1 43.34 86 ASN A C 1
ATOM 698 O O . ASN A 1 86 ? -9.344 -30.672 -12.211 1 43.34 86 ASN A O 1
ATOM 702 N N . SER A 1 87 ? -9.516 -29.203 -13.805 1 51.66 87 SER A N 1
ATOM 703 C CA . SER A 1 87 ? -9.664 -27.969 -13.039 1 51.66 87 SER A CA 1
ATOM 704 C C . SER A 1 87 ? -11.055 -27.875 -12.414 1 51.66 87 SER A C 1
ATOM 706 O O . SER A 1 87 ? -11.219 -27.266 -11.352 1 51.66 87 SER A O 1
ATOM 708 N N . LYS A 1 88 ? -12 -28.516 -13.164 1 55.47 88 LYS A N 1
ATOM 709 C CA . LYS A 1 88 ? -13.391 -28.5 -12.719 1 55.47 88 LYS A CA 1
ATOM 710 C C . LYS A 1 88 ? -13.539 -29.234 -11.391 1 55.47 88 LYS A C 1
ATOM 712 O O . LYS A 1 88 ? -14.484 -28.984 -10.641 1 55.47 88 LYS A O 1
ATOM 717 N N 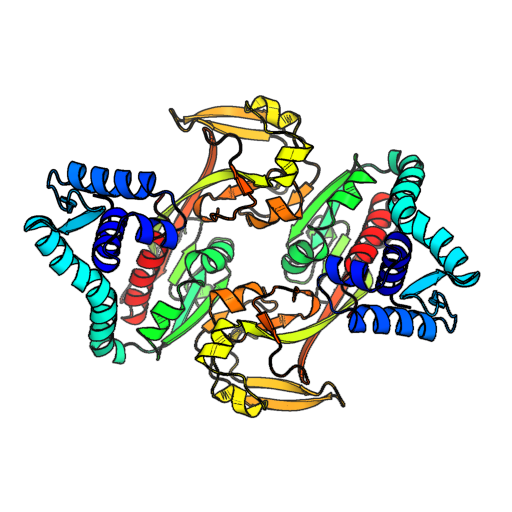. GLN A 1 89 ? -12.367 -29.859 -11.172 1 70.25 89 GLN A N 1
ATOM 718 C CA . GLN A 1 89 ? -12.539 -30.688 -9.977 1 70.25 89 GLN A CA 1
ATOM 719 C C . GLN A 1 89 ? -11.836 -30.062 -8.773 1 70.25 89 GLN A C 1
ATOM 721 O O . GLN A 1 89 ? -12.109 -30.438 -7.629 1 70.25 89 GLN A O 1
ATOM 726 N N . ILE A 1 90 ? -11.039 -28.844 -9.062 1 87.5 90 ILE A N 1
ATOM 727 C CA . ILE A 1 90 ? -10.367 -28.266 -7.898 1 87.5 90 ILE A CA 1
ATOM 728 C C . ILE A 1 90 ? -11.289 -27.266 -7.207 1 87.5 90 ILE A C 1
ATOM 730 O O . ILE A 1 90 ? -11.82 -26.359 -7.852 1 87.5 90 ILE A O 1
ATOM 734 N N . LYS A 1 91 ? -11.539 -27.578 -6.07 1 87.88 91 LYS A N 1
ATOM 735 C CA . LYS A 1 91 ? -12.414 -26.734 -5.266 1 87.88 91 LYS A CA 1
ATOM 736 C C . LYS A 1 91 ? -11.906 -26.625 -3.83 1 87.88 91 LYS A C 1
ATOM 738 O O . LYS A 1 91 ? -11.016 -27.375 -3.424 1 87.88 91 LYS A O 1
ATOM 743 N N . GLY A 1 92 ? -12.398 -25.594 -3.115 1 91.06 92 GLY A N 1
ATOM 744 C CA . GLY A 1 92 ? -12.078 -25.453 -1.702 1 91.06 92 GLY A CA 1
ATOM 745 C C . GLY A 1 92 ? -11.5 -24.109 -1.348 1 91.06 92 GLY A C 1
ATOM 746 O O . GLY A 1 92 ? -11.586 -23.156 -2.133 1 91.06 92 GLY A O 1
ATOM 747 N N . ILE A 1 93 ? -11.031 -24.078 -0.125 1 92.94 93 ILE A N 1
ATOM 748 C CA . ILE A 1 93 ? -10.523 -22.828 0.428 1 92.94 93 ILE A CA 1
ATOM 749 C C . ILE A 1 93 ? -9.016 -22.953 0.674 1 92.94 93 ILE A C 1
ATOM 751 O O . ILE A 1 93 ? -8.547 -23.984 1.177 1 92.94 93 ILE A O 1
ATOM 755 N N . LEU A 1 94 ? -8.32 -22.031 0.169 1 95.19 94 LEU A N 1
ATOM 756 C CA . LEU A 1 94 ? -6.891 -21.953 0.464 1 95.19 94 LEU A CA 1
ATOM 757 C C . LEU A 1 94 ? -6.559 -20.656 1.201 1 95.19 94 LEU A C 1
ATOM 759 O O . LEU A 1 94 ? -6.863 -19.578 0.717 1 95.19 94 LEU A O 1
ATOM 763 N N . ARG A 1 95 ? -5.957 -20.781 2.336 1 93.75 95 ARG A N 1
ATOM 764 C CA . ARG A 1 95 ? -5.531 -19.641 3.135 1 93.75 95 ARG A CA 1
ATOM 765 C C . ARG A 1 95 ? -4.051 -19.344 2.928 1 93.75 95 ARG A C 1
ATOM 767 O O . ARG A 1 95 ? -3.201 -20.203 3.178 1 93.75 95 ARG A O 1
ATOM 774 N N . VAL A 1 96 ? -3.83 -18.062 2.527 1 95.5 96 VAL A N 1
ATOM 775 C CA . VAL A 1 96 ? -2.479 -17.734 2.09 1 95.5 96 VAL A CA 1
ATOM 776 C C . VAL A 1 96 ? -1.945 -16.547 2.9 1 95.5 96 VAL A C 1
ATOM 778 O O . VAL A 1 96 ? -2.562 -15.484 2.936 1 95.5 96 VAL A O 1
ATOM 781 N N . GLY A 1 97 ? -0.814 -16.719 3.611 1 94.25 97 GLY A N 1
ATOM 782 C CA . GLY A 1 97 ? -0.065 -15.609 4.176 1 94.25 97 GLY A CA 1
ATOM 783 C C . GLY A 1 97 ? 0.909 -14.992 3.191 1 94.25 97 GLY A C 1
ATOM 784 O O . GLY A 1 97 ? 1.673 -15.703 2.535 1 94.25 97 GLY A O 1
ATOM 785 N N . VAL A 1 98 ? 0.854 -13.656 3.062 1 94.38 98 VAL A N 1
ATOM 786 C CA . VAL A 1 98 ? 1.672 -13.039 2.023 1 94.38 98 VAL A CA 1
ATOM 787 C C . VAL A 1 98 ? 2.016 -11.602 2.422 1 94.38 98 VAL A C 1
ATOM 789 O O . VAL A 1 98 ? 1.185 -10.898 2.996 1 94.38 98 VAL A O 1
ATOM 792 N N . PRO A 1 99 ? 3.293 -11.172 2.137 1 91.81 99 PRO A N 1
ATOM 793 C CA . PRO A 1 99 ? 3.541 -9.742 2.289 1 91.81 99 PRO A CA 1
ATOM 794 C C . PRO A 1 99 ? 2.676 -8.891 1.361 1 91.81 99 PRO A C 1
ATOM 796 O O . PRO A 1 99 ? 2.459 -9.258 0.204 1 91.81 99 PRO A O 1
ATOM 799 N N . LYS A 1 100 ? 2.264 -7.742 1.818 1 89.19 100 LYS A N 1
ATOM 800 C CA . LYS A 1 100 ? 1.32 -6.902 1.088 1 89.19 100 LYS A CA 1
ATOM 801 C C . LYS A 1 100 ? 1.865 -6.531 -0.289 1 89.19 100 LYS A C 1
ATOM 803 O O . LYS A 1 100 ? 1.164 -6.656 -1.295 1 89.19 100 LYS A O 1
ATOM 808 N N . LEU A 1 101 ? 3.072 -6.082 -0.337 1 89.62 101 LEU A N 1
ATOM 809 C CA . LEU A 1 101 ? 3.613 -5.602 -1.604 1 89.62 101 LEU A CA 1
ATOM 810 C C . LEU A 1 101 ? 3.789 -6.754 -2.59 1 89.62 101 LEU A C 1
ATOM 812 O O . LEU A 1 101 ? 3.643 -6.57 -3.801 1 89.62 101 LEU A O 1
ATOM 816 N N . PHE A 1 102 ? 4.121 -7.953 -2.082 1 92.25 102 PHE A N 1
ATOM 817 C CA . PHE A 1 102 ? 4.195 -9.125 -2.947 1 92.25 102 PHE A CA 1
ATOM 818 C C . PHE A 1 102 ? 2.842 -9.406 -3.59 1 92.25 102 PHE A C 1
ATOM 820 O O . PHE A 1 102 ? 2.752 -9.586 -4.809 1 92.25 102 PHE A O 1
ATOM 827 N N . PHE A 1 103 ? 1.816 -9.422 -2.76 1 93.62 103 PHE A N 1
ATOM 828 C CA . PHE A 1 103 ? 0.467 -9.664 -3.26 1 93.62 103 PHE A CA 1
ATOM 829 C C . PHE A 1 103 ? 0.067 -8.594 -4.27 1 93.62 103 PHE A C 1
ATOM 831 O O . PHE A 1 103 ? -0.368 -8.914 -5.379 1 93.62 103 PHE A O 1
ATOM 838 N N . ASP A 1 104 ? 0.226 -7.348 -3.871 1 89.31 104 ASP A N 1
ATOM 839 C CA . ASP A 1 104 ? -0.28 -6.23 -4.66 1 89.31 104 ASP A CA 1
ATOM 840 C C . ASP A 1 104 ? 0.39 -6.176 -6.031 1 89.31 104 ASP A C 1
ATOM 842 O O . ASP A 1 104 ? -0.246 -5.816 -7.023 1 89.31 104 ASP A O 1
ATOM 846 N N . ASN A 1 105 ? 1.626 -6.582 -6.062 1 88.56 105 ASN A N 1
ATOM 847 C CA . ASN A 1 105 ? 2.377 -6.316 -7.281 1 88.56 105 ASN A CA 1
ATOM 848 C C . ASN A 1 105 ? 2.535 -7.574 -8.133 1 88.56 105 ASN A C 1
ATOM 850 O O . ASN A 1 105 ? 2.627 -7.492 -9.359 1 88.56 105 ASN A O 1
ATOM 854 N N . LEU A 1 106 ? 2.555 -8.719 -7.527 1 90.69 106 LEU A N 1
ATOM 855 C CA . LEU A 1 106 ? 2.918 -9.914 -8.281 1 90.69 106 LEU A CA 1
ATOM 856 C C . LEU A 1 106 ? 1.729 -10.859 -8.414 1 90.69 106 LEU A C 1
ATOM 858 O O . LEU A 1 106 ? 1.589 -11.555 -9.414 1 90.69 106 LEU A O 1
ATOM 862 N N . VAL A 1 107 ? 0.823 -10.867 -7.426 1 93.94 107 VAL A N 1
ATOM 863 C CA . VAL A 1 107 ? -0.232 -11.867 -7.383 1 93.94 107 VAL A CA 1
ATOM 864 C C . VAL A 1 107 ? -1.54 -11.273 -7.895 1 93.94 107 VAL A C 1
ATOM 866 O O . VAL A 1 107 ? -2.133 -11.781 -8.852 1 93.94 107 VAL A O 1
ATOM 869 N N . ALA A 1 108 ? -1.947 -10.164 -7.363 1 92.25 108 ALA A N 1
ATOM 870 C CA . ALA A 1 108 ? -3.248 -9.547 -7.613 1 92.25 108 ALA A CA 1
ATOM 871 C C . ALA A 1 108 ? -3.467 -9.312 -9.102 1 92.25 108 ALA A C 1
ATOM 873 O O . ALA A 1 108 ? -4.523 -9.641 -9.641 1 92.25 108 ALA A O 1
ATOM 874 N N . PRO A 1 109 ? -2.471 -8.867 -9.828 1 87.06 109 PRO A N 1
ATOM 875 C CA . PRO A 1 109 ? -2.701 -8.547 -11.234 1 87.06 109 PRO A CA 1
ATOM 876 C C . PRO A 1 109 ? -2.979 -9.781 -12.086 1 87.06 109 PRO A C 1
ATOM 878 O O . PRO A 1 109 ? -3.496 -9.664 -13.203 1 87.06 109 PRO A O 1
ATOM 881 N N . LYS A 1 110 ? -2.635 -10.922 -11.539 1 89.56 110 LYS A N 1
ATOM 882 C CA . LYS A 1 110 ? -2.76 -12.141 -12.344 1 89.56 110 LYS A CA 1
ATOM 883 C C . LYS A 1 110 ? -3.805 -13.078 -11.75 1 89.56 110 LYS A C 1
ATOM 885 O O . LYS A 1 110 ? -3.996 -14.195 -12.25 1 89.56 110 LYS A O 1
ATOM 890 N N . LEU A 1 111 ? -4.492 -12.672 -10.789 1 92.5 111 LEU A N 1
ATOM 891 C CA . LEU A 1 111 ? -5.41 -13.539 -10.062 1 92.5 111 LEU A CA 1
ATOM 892 C C . LEU A 1 111 ? -6.551 -14.008 -10.961 1 92.5 111 LEU A C 1
ATOM 894 O O . LEU A 1 111 ? -7.059 -15.117 -10.805 1 92.5 111 LEU A O 1
ATOM 898 N N . ASP A 1 112 ? -6.898 -13.156 -11.875 1 85.75 112 ASP A N 1
ATOM 899 C CA . ASP A 1 112 ? -7.992 -13.508 -12.773 1 85.75 112 ASP A CA 1
ATOM 900 C C . ASP A 1 112 ? -7.672 -14.773 -13.562 1 85.75 112 ASP A C 1
ATOM 902 O O . ASP A 1 112 ? -8.562 -15.586 -13.828 1 85.75 112 ASP A O 1
ATOM 906 N N . THR A 1 113 ? -6.449 -14.906 -13.906 1 84.56 113 THR A N 1
ATOM 907 C CA . THR A 1 113 ? -6.043 -16.094 -14.656 1 84.56 113 THR A CA 1
ATOM 908 C C . THR A 1 113 ? -6.23 -17.359 -13.812 1 84.56 113 THR A C 1
ATOM 910 O O . THR A 1 113 ? -6.613 -18.406 -14.328 1 84.56 113 THR A O 1
ATOM 913 N N . PHE A 1 114 ? -5.941 -17.234 -12.57 1 91.88 114 PHE A N 1
ATOM 914 C CA . PHE A 1 114 ? -6.121 -18.359 -11.68 1 91.88 114 PHE A CA 1
ATOM 915 C C . PHE A 1 114 ? -7.598 -18.719 -11.547 1 91.88 114 PHE A C 1
ATOM 917 O O . PHE A 1 114 ? -7.973 -19.891 -11.656 1 91.88 114 PHE A O 1
ATOM 924 N N . TYR A 1 115 ? -8.445 -17.734 -11.367 1 89.75 115 TYR A N 1
ATOM 925 C CA . TYR A 1 115 ? -9.867 -17.953 -11.125 1 89.75 115 TYR A CA 1
ATOM 926 C C . TYR A 1 115 ? -10.57 -18.438 -12.383 1 89.75 115 TYR A C 1
ATOM 928 O O . TYR A 1 115 ? -11.555 -19.172 -12.312 1 89.75 115 TYR A O 1
ATOM 936 N N . THR A 1 116 ? -10.086 -18.016 -13.477 1 85.69 116 THR A N 1
ATOM 937 C CA . THR A 1 116 ? -10.617 -18.531 -14.734 1 85.69 116 THR A CA 1
ATOM 938 C C . THR A 1 116 ? -10.383 -20.031 -14.859 1 85.69 116 THR A C 1
ATOM 940 O O . THR A 1 116 ? -11.258 -20.766 -15.32 1 85.69 116 THR A O 1
ATOM 943 N N . ARG A 1 117 ? -9.25 -20.406 -14.383 1 85.5 117 ARG A N 1
ATOM 944 C CA . ARG A 1 117 ? -8.898 -21.812 -14.438 1 85.5 117 ARG A CA 1
ATOM 945 C C . ARG A 1 117 ? -9.602 -22.609 -13.336 1 85.5 117 ARG A C 1
ATOM 947 O O . ARG A 1 117 ? -10 -23.75 -13.539 1 85.5 117 ARG A O 1
ATOM 954 N N . TYR A 1 118 ? -9.711 -21.953 -12.195 1 91.56 118 TYR A N 1
ATOM 955 C CA . TYR A 1 118 ? -10.312 -22.609 -11.039 1 91.56 118 TYR A CA 1
ATOM 956 C C . TYR A 1 118 ? -11.445 -21.766 -10.453 1 91.56 118 TYR A C 1
ATOM 958 O O . TYR A 1 118 ? -11.297 -21.188 -9.375 1 91.56 118 TYR A O 1
ATOM 966 N N . PRO A 1 119 ? -12.562 -21.844 -10.984 1 87.75 119 PRO A N 1
ATOM 967 C CA . PRO A 1 119 ? -13.648 -20.938 -10.617 1 87.75 119 PRO A CA 1
ATOM 968 C C . PRO A 1 119 ? -14.289 -21.297 -9.281 1 87.75 119 PRO A C 1
ATOM 970 O O . PRO A 1 119 ? -15.016 -20.484 -8.695 1 87.75 119 PRO A O 1
ATOM 973 N N . ASN A 1 120 ? -14.07 -22.484 -8.797 1 89.06 120 ASN A N 1
ATOM 974 C CA . ASN A 1 120 ? -14.758 -22.922 -7.59 1 89.06 120 ASN A CA 1
ATOM 975 C C . ASN A 1 120 ? -13.852 -22.844 -6.363 1 89.06 120 ASN A C 1
ATOM 977 O O . ASN A 1 120 ? -14.148 -23.422 -5.324 1 89.06 120 ASN A O 1
ATOM 981 N N . VAL A 1 121 ? -12.789 -22.062 -6.496 1 93.62 121 VAL A N 1
ATOM 982 C CA . VAL A 1 121 ? -11.836 -21.938 -5.398 1 93.62 121 VAL A CA 1
ATOM 983 C C . VAL A 1 121 ? -12.07 -20.609 -4.664 1 93.62 121 VAL A C 1
ATOM 985 O O . VAL A 1 121 ? -12.555 -19.641 -5.258 1 93.62 121 VAL A O 1
ATOM 988 N N . GLN A 1 122 ? -11.797 -20.703 -3.371 1 93.25 122 GLN A N 1
ATOM 989 C CA . GLN A 1 122 ? -11.766 -19.5 -2.545 1 93.25 122 GLN A CA 1
ATOM 990 C C . GLN A 1 122 ? -10.367 -1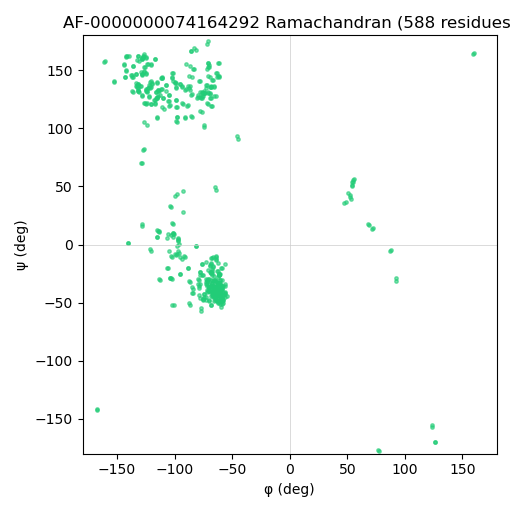9.266 -1.964 1 93.25 122 GLN A C 1
ATOM 992 O O . GLN A 1 122 ? -9.812 -20.141 -1.305 1 93.25 122 GLN A O 1
ATOM 997 N N . LEU A 1 123 ? -9.867 -18.125 -2.311 1 96.06 123 LEU A N 1
ATOM 998 C CA . LEU A 1 123 ? -8.57 -17.766 -1.752 1 96.06 123 LEU A CA 1
ATOM 999 C C . LEU A 1 123 ? -8.719 -16.719 -0.656 1 96.06 123 LEU A C 1
ATOM 1001 O O . LEU A 1 123 ? -9.406 -15.703 -0.847 1 96.06 123 LEU A O 1
ATOM 1005 N N . VAL A 1 124 ? -8.125 -16.984 0.486 1 94.06 124 VAL A N 1
ATOM 1006 C CA . VAL A 1 124 ? -8.125 -16.078 1.629 1 94.06 124 VAL A CA 1
ATOM 1007 C C . VAL A 1 124 ? -6.703 -15.602 1.921 1 94.06 124 VAL A C 1
ATOM 1009 O O . VAL A 1 124 ? -5.883 -16.359 2.436 1 94.06 124 VAL A O 1
ATOM 1012 N N . PHE A 1 125 ? -6.48 -14.328 1.619 1 94.25 125 PHE A N 1
ATOM 1013 C CA . PHE A 1 125 ? -5.141 -13.789 1.809 1 94.25 125 PHE A CA 1
ATOM 1014 C C . PHE A 1 125 ? -5.047 -13.023 3.125 1 94.25 125 PHE A C 1
ATOM 1016 O O . PHE A 1 125 ? -5.918 -12.219 3.447 1 94.25 125 PHE A O 1
ATOM 1023 N N . SER A 1 126 ? -3.971 -13.281 3.834 1 91.19 126 SER A N 1
ATOM 1024 C CA . SER A 1 126 ? -3.605 -12.547 5.039 1 91.19 126 SER A CA 1
ATOM 1025 C C . SER A 1 126 ? -2.234 -11.891 4.891 1 91.19 126 SER A C 1
ATOM 1027 O O . SER A 1 126 ? -1.242 -12.57 4.625 1 91.19 126 SER A O 1
ATOM 1029 N N . TYR A 1 127 ? -2.287 -10.57 5.039 1 88.06 127 TYR A N 1
ATOM 1030 C CA . TYR A 1 127 ? -1.012 -9.867 4.98 1 88.06 127 TYR A CA 1
ATOM 1031 C C . TYR A 1 127 ? -0.158 -10.18 6.203 1 88.06 127 TYR A C 1
ATOM 1033 O O . TYR A 1 127 ? -0.626 -10.078 7.34 1 88.06 127 TYR A O 1
ATOM 1041 N N . THR A 1 128 ? 1.056 -10.531 5.898 1 82.88 128 THR A N 1
ATOM 1042 C CA . THR A 1 128 ? 1.98 -10.844 6.984 1 82.88 128 THR A CA 1
ATOM 1043 C C . THR A 1 128 ? 3.328 -10.164 6.758 1 82.88 128 THR A C 1
ATOM 1045 O O . THR A 1 128 ? 3.752 -9.977 5.617 1 82.88 128 THR A O 1
ATOM 1048 N N . ALA A 1 129 ? 4.051 -9.508 7.797 1 68.94 129 ALA A N 1
ATOM 1049 C CA . ALA A 1 129 ? 5.297 -8.758 7.668 1 68.94 129 ALA A CA 1
ATOM 1050 C C . ALA A 1 129 ? 6.484 -9.57 8.172 1 68.94 129 ALA A C 1
ATOM 1052 O O . ALA A 1 129 ? 7.633 -9.148 8.055 1 68.94 129 ALA A O 1
ATOM 1053 N N . GLY A 1 130 ? 6.332 -10.789 8.484 1 70.06 130 GLY A N 1
ATOM 1054 C CA . GLY A 1 130 ? 7.453 -11.484 9.094 1 70.06 130 GLY A CA 1
ATOM 1055 C C . GLY A 1 130 ? 7.273 -12.992 9.141 1 70.06 130 GLY A C 1
ATOM 1056 O O . GLY A 1 130 ? 6.824 -13.594 8.172 1 70.06 130 GLY A O 1
ATOM 1057 N N . ILE A 1 131 ? 7.766 -13.445 10.281 1 72.88 131 ILE A N 1
ATOM 1058 C CA . ILE A 1 131 ? 7.719 -14.891 10.5 1 72.88 131 ILE A CA 1
ATOM 1059 C C . ILE A 1 131 ? 6.281 -15.336 10.75 1 72.88 131 ILE A C 1
ATOM 1061 O O . ILE A 1 131 ? 5.535 -14.664 11.461 1 72.88 131 ILE A O 1
ATOM 1065 N N . VAL A 1 132 ? 5.973 -16.359 9.992 1 80.44 132 VAL A N 1
ATOM 1066 C CA . VAL A 1 132 ? 4.605 -16.859 10.086 1 80.44 132 VAL A CA 1
ATOM 1067 C C . VAL A 1 132 ? 4.598 -18.234 10.742 1 80.44 132 VAL A C 1
ATOM 1069 O O . VAL A 1 132 ? 5.496 -19.047 10.516 1 80.44 132 VAL A O 1
ATOM 1072 N N . ASP A 1 133 ? 3.695 -18.359 11.664 1 78 133 ASP A N 1
ATOM 1073 C CA . ASP A 1 133 ? 3.324 -19.672 12.164 1 78 133 ASP A CA 1
ATOM 1074 C C . ASP A 1 133 ? 2.051 -20.172 11.484 1 78 133 ASP A C 1
ATOM 1076 O O . ASP A 1 133 ? 0.954 -19.703 11.781 1 78 133 ASP A O 1
ATOM 1080 N N . LEU A 1 134 ? 2.281 -21.172 10.672 1 82.62 134 LEU A N 1
ATOM 1081 C CA . LEU A 1 134 ? 1.175 -21.625 9.836 1 82.62 134 LEU A CA 1
ATOM 1082 C C . LEU A 1 134 ? -0.005 -22.078 10.688 1 82.62 134 LEU A C 1
ATOM 1084 O O . LEU A 1 134 ? -1.156 -21.75 10.383 1 82.62 134 LEU A O 1
ATOM 1088 N N . VAL A 1 135 ? 0.24 -22.859 11.703 1 78.25 135 VAL A N 1
ATOM 1089 C CA . VAL A 1 135 ? -0.812 -23.422 12.539 1 78.25 135 VAL A CA 1
ATOM 1090 C C . VAL A 1 135 ? -1.456 -22.328 13.375 1 78.25 135 VAL A C 1
ATOM 1092 O O . VAL A 1 135 ? -2.678 -22.156 13.359 1 78.25 135 VAL A O 1
ATOM 1095 N N . LYS A 1 136 ? -0.662 -21.531 14.016 1 78.12 136 LYS A N 1
ATOM 1096 C CA . LYS A 1 136 ? -1.164 -20.484 14.906 1 78.12 136 LYS A CA 1
ATOM 1097 C C . LYS A 1 136 ? -1.903 -19.406 14.125 1 78.12 136 LYS A C 1
ATOM 1099 O O . LYS A 1 136 ? -2.885 -18.844 14.617 1 78.12 136 LYS A O 1
ATOM 1104 N N . ASP A 1 137 ? -1.48 -19.203 12.898 1 82.19 137 ASP A N 1
ATOM 1105 C CA . ASP A 1 137 ? -2.031 -18.109 12.117 1 82.19 137 ASP A CA 1
ATOM 1106 C C . ASP A 1 137 ? -3.145 -18.594 11.188 1 82.19 137 ASP A C 1
ATOM 1108 O O . ASP A 1 137 ? -3.697 -17.828 10.414 1 82.19 137 ASP A O 1
ATOM 1112 N N . ASN A 1 138 ? -3.521 -19.828 11.227 1 86.12 138 ASN A N 1
ATOM 1113 C CA . ASN A 1 138 ? -4.555 -20.406 10.383 1 86.12 138 ASN A CA 1
ATOM 1114 C C . ASN A 1 138 ? -4.277 -20.156 8.906 1 86.12 138 ASN A C 1
ATOM 1116 O O . ASN A 1 138 ? -5.141 -19.656 8.18 1 86.12 138 ASN A O 1
ATOM 1120 N N . ILE A 1 139 ? -3.055 -20.5 8.539 1 90.44 139 ILE A N 1
ATOM 1121 C CA . ILE A 1 139 ? -2.574 -20.328 7.172 1 90.44 139 ILE A CA 1
ATOM 1122 C C . ILE A 1 139 ? -2.146 -21.672 6.602 1 90.44 139 ILE A C 1
ATOM 1124 O O . ILE A 1 139 ? -1.479 -22.453 7.277 1 90.44 139 ILE A O 1
ATOM 1128 N N . ASP A 1 140 ? -2.557 -21.938 5.363 1 91.38 140 ASP A N 1
ATOM 1129 C CA . ASP A 1 140 ? -2.201 -23.188 4.707 1 91.38 140 ASP A CA 1
ATOM 1130 C C . ASP A 1 140 ? -0.822 -23.094 4.055 1 91.38 140 ASP A C 1
ATOM 1132 O O . ASP A 1 140 ? -0.053 -24.062 4.078 1 91.38 140 ASP A O 1
ATOM 1136 N N . ILE A 1 141 ? -0.569 -22.031 3.447 1 93.88 141 ILE A N 1
ATOM 1137 C CA . ILE A 1 141 ? 0.67 -21.766 2.725 1 93.88 141 ILE A CA 1
ATOM 1138 C C . ILE A 1 141 ? 1.062 -20.297 2.9 1 93.88 141 ILE A C 1
ATOM 1140 O O . ILE A 1 141 ? 0.197 -19.422 2.977 1 93.88 141 ILE A O 1
ATOM 1144 N N . ALA A 1 142 ? 2.398 -20.047 2.99 1 94.5 142 ALA A N 1
ATOM 1145 C CA . ALA A 1 142 ? 2.812 -18.672 3.23 1 94.5 142 ALA A CA 1
ATOM 1146 C C . ALA A 1 142 ? 3.99 -18.281 2.34 1 94.5 142 ALA A C 1
ATOM 1148 O O . ALA A 1 142 ? 4.801 -19.141 1.972 1 94.5 142 ALA A O 1
ATOM 1149 N N . ILE A 1 143 ? 3.973 -17.031 1.918 1 94.88 143 ILE A N 1
ATOM 1150 C CA . ILE A 1 143 ? 5.141 -16.375 1.339 1 94.88 143 ILE A CA 1
ATOM 1151 C C . ILE A 1 143 ? 5.734 -15.398 2.348 1 94.88 143 ILE A C 1
ATOM 1153 O O . ILE A 1 143 ? 5.035 -14.523 2.852 1 94.88 143 ILE A O 1
ATOM 1157 N N . THR A 1 144 ? 7.062 -15.609 2.662 1 93.31 144 THR A N 1
ATOM 1158 C CA . THR A 1 144 ? 7.676 -14.797 3.709 1 93.31 144 THR A CA 1
ATOM 1159 C C . THR A 1 144 ? 9.016 -14.234 3.244 1 93.31 144 THR A C 1
ATOM 1161 O O . THR A 1 144 ? 9.586 -14.711 2.262 1 93.31 144 THR A O 1
ATOM 1164 N N . THR A 1 145 ? 9.469 -13.203 3.967 1 92.06 145 THR A N 1
ATOM 1165 C CA . THR A 1 145 ? 10.766 -12.609 3.666 1 92.06 145 THR A CA 1
ATOM 1166 C C . THR A 1 145 ? 11.82 -13.062 4.672 1 92.06 145 THR A C 1
ATOM 1168 O O . THR A 1 145 ? 13 -12.75 4.527 1 92.06 145 THR A O 1
ATOM 1171 N N . LYS A 1 146 ? 11.414 -13.68 5.672 1 88.44 146 LYS A N 1
ATOM 1172 C CA . LYS A 1 146 ? 12.312 -14.305 6.641 1 88.44 146 LYS A CA 1
ATOM 1173 C C . LYS A 1 146 ? 12.156 -15.828 6.633 1 88.44 146 LYS A C 1
ATOM 1175 O O . LYS A 1 146 ? 11.031 -16.344 6.586 1 88.44 146 LYS A O 1
ATOM 1180 N N . LYS A 1 147 ? 13.227 -16.438 6.598 1 85.31 147 LYS A N 1
ATOM 1181 C CA . LYS A 1 147 ? 13.188 -17.891 6.625 1 85.31 147 LYS A CA 1
ATOM 1182 C C . LYS A 1 147 ? 12.703 -18.406 7.977 1 85.31 147 LYS A C 1
ATOM 1184 O O . LYS A 1 147 ? 13.273 -18.078 9.016 1 85.31 147 LYS A O 1
ATOM 1189 N N . PRO A 1 148 ? 11.586 -19.141 8.008 1 79.62 148 PRO A N 1
ATOM 1190 C CA . PRO A 1 148 ? 11.117 -19.656 9.297 1 79.62 148 PRO A CA 1
ATOM 1191 C C . PRO A 1 148 ? 12.094 -20.641 9.93 1 79.62 148 PRO A C 1
ATOM 1193 O O . PRO A 1 148 ? 12.844 -21.312 9.219 1 79.62 148 PRO A O 1
ATOM 1196 N N . THR A 1 149 ? 12.062 -20.578 11.234 1 75.25 149 THR A N 1
ATOM 1197 C CA . THR A 1 149 ? 12.953 -21.469 11.977 1 75.25 149 THR A CA 1
ATOM 1198 C C . THR A 1 149 ? 12.211 -22.719 12.43 1 75.25 149 THR A C 1
ATOM 1200 O O . THR A 1 149 ? 12.797 -23.609 13.047 1 75.25 149 THR A O 1
ATOM 1203 N N . THR A 1 150 ? 11.047 -22.844 12.039 1 70.31 150 THR A N 1
ATOM 1204 C CA . THR A 1 150 ? 10.289 -23.969 12.555 1 70.31 150 THR A CA 1
ATOM 1205 C C . THR A 1 150 ? 10.586 -25.234 11.75 1 70.31 150 THR A C 1
ATOM 1207 O O . THR A 1 150 ? 10.938 -25.156 10.57 1 70.31 150 THR A O 1
ATOM 1210 N N . ASN A 1 151 ? 10.461 -26.406 12.445 1 68.69 151 ASN A N 1
ATOM 1211 C CA . ASN A 1 151 ? 10.828 -27.703 11.883 1 68.69 151 ASN A CA 1
ATOM 1212 C C . ASN A 1 151 ? 9.641 -28.375 11.195 1 68.69 151 ASN A C 1
ATOM 1214 O O . ASN A 1 151 ? 9.812 -29.344 10.461 1 68.69 151 ASN A O 1
ATOM 1218 N N . ASN A 1 152 ? 8.547 -27.922 11.328 1 77 152 ASN A N 1
ATOM 1219 C CA . ASN A 1 152 ? 7.41 -28.672 10.797 1 77 152 ASN A CA 1
ATOM 1220 C C . ASN A 1 152 ? 6.887 -28.047 9.508 1 77 152 ASN A C 1
ATOM 1222 O O . ASN A 1 152 ? 5.672 -28 9.289 1 77 152 ASN A O 1
ATOM 1226 N N . CYS A 1 153 ? 7.809 -27.469 8.727 1 86 153 CYS A N 1
ATOM 1227 C CA . CYS A 1 153 ? 7.383 -26.891 7.457 1 86 153 CYS A CA 1
ATOM 1228 C C . CYS A 1 153 ? 8.43 -27.125 6.375 1 86 153 CYS A C 1
ATOM 1230 O O . CYS A 1 153 ? 9.586 -27.406 6.676 1 86 153 CYS A O 1
ATOM 1232 N N . THR A 1 154 ? 7.984 -27.234 5.152 1 88.94 154 THR A N 1
ATOM 1233 C CA . THR A 1 154 ? 8.883 -27.203 4.004 1 88.94 154 THR A CA 1
ATOM 1234 C C . THR A 1 154 ? 9.109 -25.766 3.535 1 88.94 154 THR A C 1
ATOM 1236 O O . THR A 1 154 ? 8.172 -24.969 3.49 1 88.94 154 THR A O 1
ATOM 1239 N N . ILE A 1 155 ? 10.352 -25.5 3.246 1 91.38 155 ILE A N 1
ATOM 1240 C CA . ILE A 1 155 ? 10.727 -24.156 2.836 1 91.38 155 ILE A CA 1
ATOM 1241 C C . ILE A 1 155 ? 11.391 -24.203 1.463 1 91.38 155 ILE A C 1
ATOM 1243 O O . ILE A 1 155 ? 12.305 -25 1.233 1 91.38 155 ILE A O 1
ATOM 1247 N N . LYS A 1 156 ? 10.875 -23.375 0.527 1 91.88 156 LYS A N 1
ATOM 1248 C CA . LYS A 1 156 ? 11.461 -23.203 -0.802 1 91.88 156 LYS A CA 1
ATOM 1249 C C . LYS A 1 156 ? 11.75 -21.734 -1.088 1 91.88 156 LYS A C 1
ATOM 1251 O O . LYS A 1 156 ? 10.922 -20.875 -0.826 1 91.88 156 LYS A O 1
ATOM 1256 N N . THR A 1 157 ? 12.953 -21.5 -1.567 1 93.06 157 THR A N 1
ATOM 1257 C CA . THR A 1 157 ? 13.258 -20.156 -2.014 1 93.06 157 THR A CA 1
ATOM 1258 C C . THR A 1 157 ? 12.516 -19.828 -3.309 1 93.06 157 THR A C 1
ATOM 1260 O O . THR A 1 157 ? 12.695 -20.516 -4.316 1 93.06 157 THR A O 1
ATOM 1263 N N . LEU A 1 158 ? 11.695 -18.797 -3.291 1 93.19 158 LEU A N 1
ATOM 1264 C CA . LEU A 1 158 ? 10.898 -18.406 -4.457 1 93.19 158 LEU A CA 1
ATOM 1265 C C . LEU A 1 158 ? 11.695 -17.484 -5.371 1 93.19 158 LEU A C 1
ATOM 1267 O O . LEU A 1 158 ? 11.695 -17.656 -6.59 1 93.19 158 LEU A O 1
ATOM 1271 N N . LEU A 1 159 ? 12.211 -16.484 -4.766 1 92.19 159 LEU A N 1
ATOM 1272 C CA . LEU A 1 159 ? 12.961 -15.508 -5.543 1 92.19 159 LEU A CA 1
ATOM 1273 C C . LEU A 1 159 ? 13.875 -14.688 -4.641 1 92.19 159 LEU A C 1
ATOM 1275 O O . LEU A 1 159 ? 13.703 -14.672 -3.42 1 92.19 159 LEU A O 1
ATOM 1279 N N . LYS A 1 160 ? 14.883 -14.133 -5.289 1 93 160 LYS A N 1
ATOM 1280 C CA . LYS A 1 160 ? 15.789 -13.164 -4.668 1 93 160 LYS A CA 1
ATOM 1281 C C . LYS A 1 160 ? 15.688 -11.805 -5.355 1 93 160 LYS A C 1
ATOM 1283 O O . LYS A 1 160 ? 15.617 -11.727 -6.586 1 93 160 LYS A O 1
ATOM 1288 N N . SER A 1 161 ? 15.555 -10.844 -4.559 1 93.94 161 SER A N 1
ATOM 1289 C CA . SER A 1 161 ? 15.445 -9.484 -5.078 1 93.94 161 SER A CA 1
ATOM 1290 C C . SER A 1 161 ? 16.469 -8.555 -4.441 1 93.94 161 SER A C 1
ATOM 1292 O O . SER A 1 161 ? 16.938 -8.812 -3.332 1 93.94 161 SER A O 1
ATOM 1294 N N . LYS A 1 162 ? 16.797 -7.539 -5.219 1 95.25 162 LYS A N 1
ATOM 1295 C CA . LYS A 1 162 ? 17.766 -6.562 -4.734 1 95.25 162 LYS A CA 1
ATOM 1296 C C . LYS A 1 162 ? 17.109 -5.215 -4.469 1 95.25 162 LYS A C 1
ATOM 1298 O O . LYS A 1 162 ? 16.188 -4.816 -5.188 1 95.25 162 LYS A O 1
ATOM 1303 N N . ASN A 1 163 ? 17.609 -4.57 -3.398 1 95.56 163 ASN A N 1
ATOM 1304 C CA . ASN A 1 163 ? 17.25 -3.176 -3.172 1 95.56 163 ASN A CA 1
ATOM 1305 C C . ASN A 1 163 ? 18 -2.242 -4.117 1 95.56 163 ASN A C 1
ATOM 1307 O O . ASN A 1 163 ? 19.234 -2.279 -4.188 1 95.56 163 ASN A O 1
ATOM 1311 N N . LYS A 1 164 ? 17.266 -1.452 -4.801 1 95.75 164 LYS A N 1
ATOM 1312 C CA . LYS A 1 164 ? 17.812 -0.453 -5.715 1 95.75 164 LYS A CA 1
ATOM 1313 C C . LYS A 1 164 ? 17.234 0.93 -5.43 1 95.75 164 LYS A C 1
ATOM 1315 O O . LYS A 1 164 ? 16.188 1.051 -4.777 1 95.75 164 LYS A O 1
ATOM 1320 N N . LEU A 1 165 ? 17.953 1.935 -5.891 1 96.12 165 LEU A N 1
ATOM 1321 C CA . LEU A 1 165 ? 17.484 3.303 -5.699 1 96.12 165 LEU A CA 1
ATOM 1322 C C . LEU A 1 165 ? 16.719 3.793 -6.93 1 96.12 165 LEU A C 1
ATOM 1324 O O . LEU A 1 165 ? 17.141 3.529 -8.062 1 96.12 165 LEU A O 1
ATOM 1328 N N . TYR A 1 166 ? 15.617 4.477 -6.656 1 95.5 166 TYR A N 1
ATOM 1329 C CA . TYR A 1 166 ? 14.797 5.07 -7.703 1 95.5 166 TYR A CA 1
ATOM 1330 C C . TYR A 1 166 ? 14.383 6.488 -7.332 1 95.5 166 TYR A C 1
ATOM 1332 O O . TYR A 1 166 ? 14.297 6.828 -6.148 1 95.5 166 TYR A O 1
ATOM 1340 N N . ALA A 1 167 ? 14.125 7.285 -8.32 1 94.94 167 ALA A N 1
ATOM 1341 C CA . ALA A 1 167 ? 13.602 8.641 -8.148 1 94.94 167 ALA A CA 1
ATOM 1342 C C . ALA A 1 167 ? 12.617 8.992 -9.258 1 94.94 167 ALA A C 1
ATOM 1344 O O . ALA A 1 167 ? 12.656 8.406 -10.344 1 94.94 167 ALA A O 1
ATOM 1345 N N . SER A 1 168 ? 11.742 9.906 -8.93 1 92.94 168 SER A N 1
ATOM 1346 C CA . SER A 1 168 ? 10.828 10.398 -9.953 1 92.94 168 SER A CA 1
ATOM 1347 C C . SER A 1 168 ? 11.555 11.266 -10.969 1 92.94 168 SER A C 1
ATOM 1349 O O . SER A 1 168 ? 12.609 11.836 -10.672 1 92.94 168 SER A O 1
ATOM 1351 N N . LYS A 1 169 ? 10.961 11.352 -12.172 1 92.12 169 LYS A N 1
ATOM 1352 C CA . LYS A 1 169 ? 11.492 12.266 -13.18 1 92.12 169 LYS A CA 1
ATOM 1353 C C . LYS A 1 169 ? 11.477 13.703 -12.672 1 92.12 169 LYS A C 1
ATOM 1355 O O . LYS A 1 169 ? 12.391 14.477 -12.961 1 92.12 169 LYS A O 1
ATOM 1360 N N . LYS A 1 170 ? 10.484 14 -11.961 1 90 170 LYS A N 1
ATOM 1361 C CA . LYS A 1 170 ? 10.398 15.328 -11.367 1 90 170 LYS A CA 1
ATOM 1362 C C . LYS A 1 170 ? 11.586 15.609 -10.445 1 90 170 LYS A C 1
ATOM 1364 O O . LYS A 1 170 ? 12.188 16.672 -10.508 1 90 170 LYS A O 1
ATOM 1369 N N . TYR A 1 171 ? 11.891 14.711 -9.656 1 93.38 171 TYR A N 1
ATOM 1370 C CA . TYR A 1 171 ? 13.031 14.859 -8.758 1 93.38 171 TYR A CA 1
ATOM 1371 C C . TYR A 1 171 ? 14.32 15.102 -9.539 1 93.38 171 TYR A C 1
ATOM 1373 O O . TYR A 1 171 ? 15.086 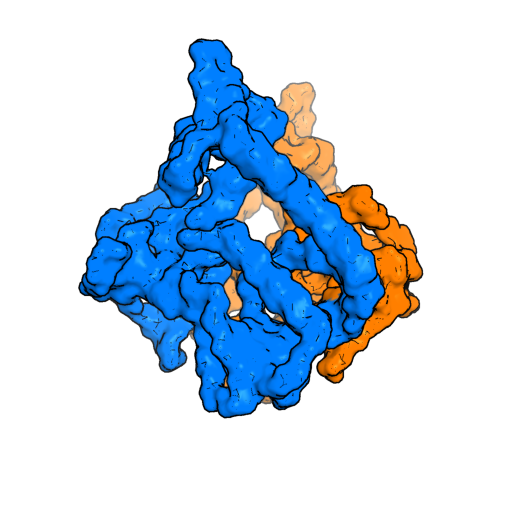16 -9.219 1 93.38 171 TYR A O 1
ATOM 1381 N N . ILE A 1 172 ? 14.477 14.289 -10.492 1 94.19 172 ILE A N 1
ATOM 1382 C CA . ILE A 1 172 ? 15.695 14.336 -11.289 1 94.19 172 ILE A CA 1
ATOM 1383 C C . ILE A 1 172 ? 15.805 15.695 -11.984 1 94.19 172 ILE A C 1
ATOM 1385 O O . ILE A 1 172 ? 16.891 16.281 -12.047 1 94.19 172 ILE A O 1
ATOM 1389 N N . GLN A 1 173 ? 14.758 16.125 -12.43 1 91.69 173 GLN A N 1
ATOM 1390 C CA . GLN A 1 173 ? 14.734 17.422 -13.102 1 91.69 173 GLN A CA 1
ATOM 1391 C C . GLN A 1 173 ? 15.047 18.547 -12.125 1 91.69 173 GLN A C 1
ATOM 1393 O O . GLN A 1 173 ? 15.758 19.5 -12.477 1 91.69 173 GLN A O 1
ATOM 1398 N N . GLU A 1 174 ? 14.586 18.469 -10.961 1 90.56 174 GLU A N 1
ATOM 1399 C CA . GLU A 1 174 ? 14.703 19.547 -9.977 1 90.56 174 GLU A CA 1
ATOM 1400 C C . GLU A 1 174 ? 16.047 19.484 -9.242 1 90.56 174 GLU A C 1
ATOM 1402 O O . GLU A 1 174 ? 16.641 20.516 -8.945 1 90.56 174 GLU A O 1
ATOM 1407 N N . LYS A 1 175 ? 16.531 18.25 -8.961 1 92.81 175 LYS A N 1
ATOM 1408 C CA . LYS A 1 175 ? 17.656 18.109 -8.031 1 92.81 175 LYS A CA 1
ATOM 1409 C C . LYS A 1 175 ? 18.844 17.406 -8.703 1 92.81 175 LYS A C 1
ATOM 1411 O O . LYS A 1 175 ? 19.922 17.312 -8.117 1 92.81 175 LYS A O 1
ATOM 1416 N N . GLY A 1 176 ? 18.641 16.969 -9.953 1 93.75 176 GLY A N 1
ATOM 1417 C CA . GLY A 1 176 ? 19.672 16.203 -10.617 1 93.75 176 GLY A CA 1
ATOM 1418 C C . GLY A 1 176 ? 19.75 14.758 -10.141 1 93.75 176 GLY A C 1
ATOM 1419 O O . GLY A 1 176 ? 18.906 14.312 -9.359 1 93.75 176 GLY A O 1
ATOM 1420 N N . VAL A 1 177 ? 20.703 14.016 -10.656 1 93.69 177 VAL A N 1
ATOM 1421 C CA . VAL A 1 177 ? 20.922 12.617 -10.289 1 93.69 177 VAL A CA 1
ATOM 1422 C C . VAL A 1 177 ? 22.359 12.438 -9.789 1 93.69 177 VAL A C 1
ATOM 1424 O O . VAL A 1 177 ? 23.297 12.961 -10.391 1 93.69 177 VAL A O 1
ATOM 1427 N N . PRO A 1 178 ? 22.484 11.727 -8.68 1 96.12 178 PRO A N 1
ATOM 1428 C CA . PRO A 1 178 ? 23.844 11.453 -8.242 1 96.12 178 PRO A CA 1
ATOM 1429 C C . PRO A 1 178 ? 24.609 10.539 -9.211 1 96.12 178 PRO A C 1
ATOM 1431 O O . PRO A 1 178 ? 24.062 9.523 -9.656 1 96.12 178 PRO A O 1
ATOM 1434 N N . GLU A 1 179 ? 25.828 10.891 -9.469 1 93 179 GLU A N 1
ATOM 1435 C CA . GLU A 1 179 ? 26.641 10.102 -10.383 1 93 179 GLU A CA 1
ATOM 1436 C C . GLU A 1 179 ? 27.516 9.102 -9.617 1 93 179 GLU A C 1
ATOM 1438 O O . GLU A 1 179 ? 28 8.125 -10.195 1 93 179 GLU A O 1
ATOM 1443 N N . THR A 1 180 ? 27.781 9.453 -8.414 1 94.75 180 THR A N 1
ATOM 1444 C CA . THR A 1 180 ? 28.547 8.562 -7.551 1 94.75 180 THR A CA 1
ATOM 1445 C C . THR A 1 180 ? 27.812 8.312 -6.238 1 94.75 180 THR A C 1
ATOM 1447 O O . THR A 1 180 ? 26.922 9.07 -5.863 1 94.75 180 THR A O 1
ATOM 1450 N N . ILE A 1 181 ? 28.188 7.297 -5.57 1 95.75 181 ILE A N 1
ATOM 1451 C CA . ILE A 1 181 ? 27.578 6.941 -4.289 1 95.75 181 ILE A CA 1
ATOM 1452 C C . ILE A 1 181 ? 27.797 8.078 -3.289 1 95.75 181 ILE A C 1
ATOM 1454 O O . ILE A 1 181 ? 26.891 8.383 -2.494 1 95.75 181 ILE A O 1
ATOM 1458 N N . LYS A 1 182 ? 28.906 8.68 -3.33 1 95 182 LYS A N 1
ATOM 1459 C CA . LYS A 1 182 ? 29.234 9.758 -2.4 1 95 182 LYS A CA 1
ATOM 1460 C C . LYS A 1 182 ? 28.266 10.938 -2.566 1 95 182 LYS A C 1
ATOM 1462 O O . LYS A 1 182 ? 27.922 11.602 -1.588 1 95 182 LYS A O 1
ATOM 1467 N N . GLU A 1 183 ? 27.812 11.164 -3.766 1 96.25 183 GLU A N 1
ATOM 1468 C CA . GLU A 1 183 ? 26.938 12.297 -4.066 1 96.25 183 GLU A CA 1
ATOM 1469 C C . GLU A 1 183 ? 25.578 12.133 -3.412 1 96.25 183 GLU A C 1
ATOM 1471 O O . GLU A 1 183 ? 24.812 13.086 -3.316 1 96.25 183 GLU A O 1
ATOM 1476 N N . LEU A 1 184 ? 25.297 10.93 -2.898 1 96.5 184 LEU A N 1
ATOM 1477 C CA . LEU A 1 184 ? 24.047 10.695 -2.199 1 96.5 184 LEU A CA 1
ATOM 1478 C C . LEU A 1 184 ? 23.938 11.562 -0.951 1 96.5 184 LEU A C 1
ATOM 1480 O O . LEU A 1 184 ? 22.844 11.852 -0.481 1 96.5 184 LEU A O 1
ATOM 1484 N N . GLU A 1 185 ? 25.031 11.984 -0.448 1 94.56 185 GLU A N 1
ATOM 1485 C CA . GLU A 1 185 ? 25.062 12.82 0.748 1 94.56 185 GLU A CA 1
ATOM 1486 C C . GLU A 1 185 ? 24.328 14.133 0.525 1 94.56 185 GLU A C 1
ATOM 1488 O O . GLU A 1 185 ? 23.828 14.742 1.475 1 94.56 185 GLU A O 1
ATOM 1493 N N . ASN A 1 186 ? 24.281 14.531 -0.731 1 93.81 186 ASN A N 1
ATOM 1494 C CA . ASN A 1 186 ? 23.672 15.82 -1.066 1 93.81 186 ASN A CA 1
ATOM 1495 C C . ASN A 1 186 ? 22.266 15.656 -1.625 1 93.81 186 ASN A C 1
ATOM 1497 O O . ASN A 1 186 ? 21.703 16.594 -2.184 1 93.81 186 ASN A O 1
ATOM 1501 N N . HIS A 1 187 ? 21.734 14.477 -1.54 1 95.44 187 HIS A N 1
ATOM 1502 C CA . HIS A 1 187 ? 20.422 14.195 -2.092 1 95.44 187 HIS A CA 1
ATOM 1503 C C . HIS A 1 187 ? 19.438 13.805 -0.997 1 95.44 187 HIS A C 1
ATOM 1505 O O . HIS A 1 187 ? 19.844 13.438 0.108 1 95.44 187 HIS A O 1
ATOM 1511 N N . SER A 1 188 ? 18.156 13.953 -1.367 1 93.25 188 SER A N 1
ATOM 1512 C CA . SER A 1 188 ? 17.078 13.586 -0.443 1 93.25 188 SER A CA 1
ATOM 1513 C C . SER A 1 188 ? 16.656 12.141 -0.635 1 93.25 188 SER A C 1
ATOM 1515 O O . SER A 1 188 ? 16.062 11.789 -1.656 1 93.25 188 SER A O 1
ATOM 1517 N N . ILE A 1 189 ? 17 11.336 0.337 1 94.19 189 ILE A N 1
ATOM 1518 C CA . ILE A 1 189 ? 16.656 9.922 0.315 1 94.19 189 ILE A CA 1
ATOM 1519 C C . ILE A 1 189 ? 15.703 9.602 1.47 1 94.19 189 ILE A C 1
ATOM 1521 O O . ILE A 1 189 ? 15.852 10.141 2.568 1 94.19 189 ILE A O 1
ATOM 1525 N N . VAL A 1 190 ? 14.742 8.773 1.135 1 93.62 190 VAL A N 1
ATOM 1526 C CA . VAL A 1 190 ? 13.891 8.297 2.223 1 93.62 190 VAL A CA 1
ATOM 1527 C C . VAL A 1 190 ? 14.695 7.371 3.137 1 93.62 190 VAL A C 1
ATOM 1529 O O . VAL A 1 190 ? 15.32 6.414 2.672 1 93.62 190 VAL A O 1
ATOM 1532 N N . GLY A 1 191 ? 14.664 7.719 4.395 1 92.75 191 GLY A N 1
ATOM 1533 C CA . GLY A 1 191 ? 15.406 6.93 5.363 1 92.75 191 GLY A CA 1
ATOM 1534 C C . GLY A 1 191 ? 14.633 5.73 5.875 1 92.75 191 GLY A C 1
ATOM 1535 O O . GLY A 1 191 ? 13.438 5.609 5.629 1 92.75 191 GLY A O 1
ATOM 1536 N N . PHE A 1 192 ? 15.383 4.855 6.523 1 88.88 192 PHE A N 1
ATOM 1537 C CA . PHE A 1 192 ? 14.75 3.674 7.105 1 88.88 192 PHE A CA 1
ATOM 1538 C C . PHE A 1 192 ? 15.133 3.525 8.57 1 88.88 192 PHE A C 1
ATOM 1540 O O . PHE A 1 192 ? 16.109 4.121 9.031 1 88.88 192 PHE A O 1
ATOM 1547 N N . ILE A 1 193 ? 14.305 2.779 9.164 1 86.38 193 ILE A N 1
ATOM 1548 C CA . ILE A 1 193 ? 14.508 2.514 10.578 1 86.38 193 ILE A CA 1
ATOM 1549 C C . ILE A 1 193 ? 14.93 1.059 10.781 1 86.38 193 ILE A C 1
ATOM 1551 O O . ILE A 1 193 ? 14.32 0.15 10.203 1 86.38 193 ILE A O 1
ATOM 1555 N N . ASP A 1 194 ? 15.977 0.899 11.422 1 81.81 194 ASP A N 1
ATOM 1556 C CA . ASP A 1 194 ? 16.469 -0.422 11.797 1 81.81 194 ASP A CA 1
ATOM 1557 C C . ASP A 1 194 ? 16.781 -0.486 13.297 1 81.81 194 ASP A C 1
ATOM 1559 O O . ASP A 1 194 ? 17.469 0.385 13.828 1 81.81 194 ASP A O 1
ATOM 1563 N N . ASN A 1 195 ? 16.188 -1.531 13.914 1 78.81 195 ASN A N 1
ATOM 1564 C CA . ASN A 1 195 ? 16.359 -1.666 15.359 1 78.81 195 ASN A CA 1
ATOM 1565 C C . ASN A 1 195 ? 15.969 -0.384 16.094 1 78.81 195 ASN A C 1
ATOM 1567 O O . ASN A 1 195 ? 16.719 0.097 16.953 1 78.81 195 ASN A O 1
ATOM 1571 N N . ASP A 1 196 ? 14.906 0.253 15.641 1 75.81 196 ASP A N 1
ATOM 1572 C CA . ASP A 1 196 ? 14.281 1.418 16.266 1 75.81 196 ASP A CA 1
ATOM 1573 C C . ASP A 1 196 ? 15.188 2.645 16.156 1 75.81 196 ASP A C 1
ATOM 1575 O O . ASP A 1 196 ? 15.102 3.557 16.984 1 75.81 196 ASP A O 1
ATOM 1579 N N . LYS A 1 197 ? 16.172 2.627 15.297 1 84 197 LYS A N 1
ATOM 1580 C CA . LYS A 1 197 ? 17.062 3.764 15.078 1 84 197 LYS A CA 1
ATOM 1581 C C . LYS A 1 197 ? 17.016 4.219 13.625 1 84 197 LYS A C 1
ATOM 1583 O O . LYS A 1 197 ? 16.984 3.389 12.711 1 84 197 LYS A O 1
ATOM 1588 N N . CYS A 1 198 ? 16.953 5.5 13.5 1 89.94 198 CYS A N 1
ATOM 1589 C CA . CYS A 1 198 ? 17.125 6.082 12.172 1 89.94 198 CYS A CA 1
ATOM 1590 C C . CYS A 1 198 ? 18.516 5.82 11.625 1 89.94 198 CYS A C 1
ATOM 1592 O O . CYS A 1 198 ? 19.516 6.082 12.297 1 89.94 198 CYS A O 1
ATOM 1594 N N . GLN A 1 199 ? 18.547 5.301 10.438 1 89 199 GLN A N 1
ATOM 1595 C CA . GLN A 1 199 ? 19.844 5.004 9.828 1 89 199 GLN A CA 1
ATOM 1596 C C . GLN A 1 199 ? 20.359 6.188 9.016 1 89 199 GLN A C 1
ATOM 1598 O O . GLN A 1 199 ? 19.625 6.773 8.227 1 89 199 GLN A O 1
ATOM 1603 N N . ASN A 1 200 ? 21.625 6.516 9.227 1 89.75 200 ASN A N 1
ATOM 1604 C CA . ASN A 1 200 ? 22.219 7.664 8.555 1 89.75 200 ASN A CA 1
ATOM 1605 C C . ASN A 1 200 ? 23.312 7.234 7.582 1 89.75 200 ASN A C 1
ATOM 1607 O O . ASN A 1 200 ? 24.172 8.039 7.203 1 89.75 200 ASN A O 1
ATOM 1611 N N . ALA A 1 201 ? 23.312 6 7.379 1 93.56 201 ALA A N 1
ATOM 1612 C CA . ALA A 1 201 ? 24.297 5.477 6.43 1 93.56 201 ALA A CA 1
ATOM 1613 C C . ALA A 1 201 ? 23.672 4.434 5.512 1 93.56 201 ALA A C 1
ATOM 1615 O O . ALA A 1 201 ? 22.703 3.76 5.891 1 93.56 201 ALA A O 1
ATOM 1616 N N . LEU A 1 202 ? 24.156 4.438 4.324 1 94.31 202 LEU A N 1
ATOM 1617 C CA . LEU A 1 202 ? 23.766 3.461 3.318 1 94.31 202 LEU A CA 1
ATOM 1618 C C . LEU A 1 202 ? 24.969 2.74 2.742 1 94.31 202 LEU A C 1
ATOM 1620 O O . LEU A 1 202 ? 26 3.365 2.48 1 94.31 202 LEU A O 1
ATOM 1624 N N . VAL A 1 203 ? 24.859 1.438 2.666 1 96 203 VAL A N 1
ATOM 1625 C CA . VAL A 1 203 ? 25.938 0.661 2.064 1 96 203 VAL A CA 1
ATOM 1626 C C . VAL A 1 203 ? 25.531 0.224 0.657 1 96 203 VAL A C 1
ATOM 1628 O O . VAL A 1 203 ? 24.5 -0.418 0.471 1 96 203 VAL A O 1
ATOM 1631 N N . GLY A 1 204 ? 26.328 0.669 -0.27 1 97 204 GLY A N 1
ATOM 1632 C CA . GLY A 1 204 ? 26.141 0.23 -1.644 1 97 204 GLY A CA 1
ATOM 1633 C C . GLY A 1 204 ? 27.094 -0.874 -2.051 1 97 204 GLY A C 1
ATOM 1634 O O . GLY A 1 204 ? 28.281 -0.857 -1.668 1 97 204 GLY A O 1
ATOM 1635 N N . PHE A 1 205 ? 26.531 -1.822 -2.793 1 97.69 205 PHE A N 1
ATOM 1636 C CA . PHE A 1 205 ? 27.344 -2.904 -3.338 1 97.69 205 PHE A CA 1
ATOM 1637 C C . PHE A 1 205 ? 27.391 -2.828 -4.859 1 97.69 205 PHE A C 1
ATOM 1639 O O . PHE A 1 205 ? 26.359 -2.676 -5.516 1 97.69 205 PHE A O 1
ATOM 1646 N N . SER A 1 206 ? 28.594 -2.934 -5.379 1 96.94 206 SER A N 1
ATOM 1647 C CA . SER A 1 206 ? 28.75 -2.887 -6.828 1 96.94 206 SER A CA 1
ATOM 1648 C C . SER A 1 206 ? 28.156 -4.125 -7.488 1 96.94 206 SER A C 1
ATOM 1650 O O . SER A 1 206 ? 28.406 -5.25 -7.047 1 96.94 206 SER A O 1
ATOM 1652 N N . GLU A 1 207 ? 27.453 -3.861 -8.547 1 95.25 207 GLU A N 1
ATOM 1653 C CA . GLU A 1 207 ? 26.906 -4.98 -9.312 1 95.25 207 GLU A CA 1
ATOM 1654 C C . GLU A 1 207 ? 28.016 -5.773 -10 1 95.25 207 GLU A C 1
ATOM 1656 O O . GLU A 1 207 ? 27.844 -6.953 -10.305 1 95.25 207 GLU A O 1
ATOM 1661 N N . LEU A 1 208 ? 29.094 -5.172 -10.242 1 93.56 208 LEU A N 1
ATOM 1662 C CA . LEU A 1 208 ? 30.203 -5.75 -11 1 93.56 208 LEU A CA 1
ATOM 1663 C C . LEU A 1 208 ? 30.969 -6.773 -10.156 1 93.56 208 LEU A C 1
ATOM 1665 O O . LEU A 1 208 ? 31.234 -7.883 -10.617 1 93.56 208 LEU A O 1
ATOM 1669 N N . ASP A 1 209 ? 31.297 -6.434 -8.922 1 95.31 209 ASP A N 1
ATOM 1670 C CA . ASP A 1 209 ? 32.188 -7.32 -8.164 1 95.31 209 ASP A CA 1
ATOM 1671 C C . ASP A 1 209 ? 31.734 -7.418 -6.707 1 95.31 209 ASP A C 1
ATOM 1673 O O . ASP A 1 209 ? 32.469 -7.953 -5.867 1 95.31 209 ASP A O 1
ATOM 1677 N N . ASN A 1 210 ? 30.672 -6.773 -6.32 1 95.5 210 ASN A N 1
ATOM 1678 C CA . ASN A 1 210 ? 30.109 -6.812 -4.977 1 95.5 210 ASN A CA 1
ATOM 1679 C C . ASN A 1 210 ? 30.969 -6.062 -3.975 1 95.5 210 ASN A C 1
ATOM 1681 O O . ASN A 1 210 ? 30.859 -6.266 -2.766 1 95.5 210 ASN A O 1
ATOM 1685 N N . SER A 1 211 ? 31.891 -5.289 -4.523 1 96.38 211 SER A N 1
ATOM 1686 C CA . SER A 1 211 ? 32.594 -4.41 -3.605 1 96.38 211 SER A CA 1
ATOM 1687 C C . SER A 1 211 ? 31.656 -3.41 -2.947 1 96.38 211 SER A C 1
ATOM 1689 O O . SER A 1 211 ? 30.688 -2.961 -3.564 1 96.38 211 SER A O 1
ATOM 1691 N N . SER A 1 212 ? 31.969 -3.123 -1.697 1 96.38 212 SER A N 1
ATOM 1692 C CA . SER A 1 212 ? 31.031 -2.295 -0.948 1 96.38 212 SER A CA 1
ATOM 1693 C C . SER A 1 212 ? 31.625 -0.92 -0.65 1 96.38 212 SER A C 1
ATOM 1695 O O . SER A 1 212 ? 32.844 -0.778 -0.513 1 96.38 212 SER A O 1
ATOM 1697 N N . LEU A 1 213 ? 30.734 0.107 -0.7 1 95.75 213 LEU A N 1
ATOM 1698 C CA . LEU A 1 213 ? 31.016 1.481 -0.307 1 95.75 213 LEU A CA 1
ATOM 1699 C C . LEU A 1 213 ? 29.938 2.025 0.613 1 95.75 213 LEU A C 1
ATOM 1701 O O . LEU A 1 213 ? 28.734 1.842 0.349 1 95.75 213 LEU A O 1
ATOM 1705 N N . GLU A 1 214 ? 30.391 2.607 1.649 1 96.06 214 GLU A N 1
ATOM 1706 C CA . GLU A 1 214 ? 29.453 3.221 2.572 1 96.06 214 GLU A CA 1
ATOM 1707 C C . GLU A 1 214 ? 29.359 4.73 2.361 1 96.06 214 GLU A C 1
ATOM 1709 O O . GLU A 1 214 ? 30.375 5.379 2.1 1 96.06 214 GLU A O 1
ATOM 1714 N N . VAL A 1 215 ? 28.156 5.277 2.436 1 96 215 VAL A N 1
ATOM 1715 C CA . VAL A 1 215 ? 27.953 6.715 2.299 1 96 215 VAL A CA 1
ATOM 1716 C C . VAL A 1 215 ? 27.031 7.207 3.41 1 96 215 VAL A C 1
ATOM 1718 O O . VAL A 1 215 ? 26.062 6.523 3.781 1 96 215 VAL A O 1
ATOM 1721 N N . ASN A 1 216 ? 27.391 8.359 3.941 1 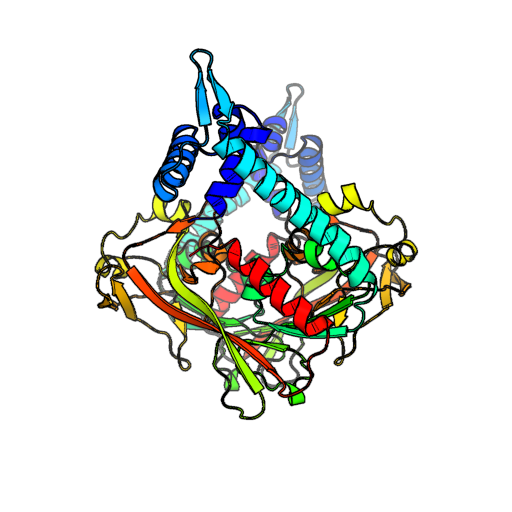94.31 216 ASN A N 1
ATOM 1722 C CA . ASN A 1 216 ? 26.5 9 4.891 1 94.31 216 ASN A CA 1
ATOM 1723 C C . ASN A 1 216 ? 25.328 9.695 4.176 1 94.31 216 ASN A C 1
ATOM 1725 O O . ASN A 1 216 ? 25.531 10.336 3.143 1 94.31 216 ASN A O 1
ATOM 1729 N N . ILE A 1 217 ? 24.188 9.406 4.691 1 93.88 217 ILE A N 1
ATOM 1730 C CA . ILE A 1 217 ? 23 10.086 4.188 1 93.88 217 ILE A CA 1
ATOM 1731 C C . ILE A 1 217 ? 22.312 10.852 5.324 1 93.88 217 ILE A C 1
ATOM 1733 O O . ILE A 1 217 ? 22.578 10.578 6.5 1 93.88 217 ILE A O 1
ATOM 1737 N N . SER A 1 218 ? 21.578 11.875 5 1 90.5 218 SER A N 1
ATOM 1738 C CA . SER A 1 218 ? 20.891 12.695 5.988 1 90.5 218 SER A CA 1
ATOM 1739 C C . SER A 1 218 ? 19.406 12.844 5.637 1 90.5 218 SER A C 1
ATOM 1741 O O . SER A 1 218 ? 18.938 13.953 5.363 1 90.5 218 SER A O 1
ATOM 1743 N N . PRO A 1 219 ? 18.719 11.766 5.773 1 93.31 219 PRO A N 1
ATOM 1744 C CA . PRO A 1 219 ? 17.297 11.836 5.43 1 93.31 219 PRO A CA 1
ATOM 1745 C C . PRO A 1 219 ? 16.516 12.727 6.387 1 93.31 219 PRO A C 1
ATOM 1747 O O . PRO A 1 219 ? 16.781 12.75 7.59 1 93.31 219 PRO A O 1
ATOM 1750 N N . ASP A 1 220 ? 15.586 13.453 5.836 1 92.5 220 ASP A N 1
ATOM 1751 C CA . ASP A 1 220 ? 14.648 14.227 6.648 1 92.5 220 ASP A CA 1
ATOM 1752 C C . ASP A 1 220 ? 13.32 13.492 6.805 1 92.5 220 ASP A C 1
ATOM 1754 O O . ASP A 1 220 ? 12.477 13.891 7.605 1 92.5 220 ASP A O 1
ATOM 1758 N N . LEU A 1 221 ? 13.148 12.445 6.094 1 93.69 221 LEU A N 1
ATOM 1759 C CA . LEU A 1 221 ? 11.961 11.594 6.133 1 93.69 221 LEU A CA 1
ATOM 1760 C C . LEU A 1 221 ? 12.336 10.141 6.391 1 93.69 221 LEU A C 1
ATOM 1762 O O . LEU A 1 221 ? 13.125 9.555 5.641 1 93.69 221 LEU A O 1
ATOM 1766 N N . PHE A 1 222 ? 11.773 9.594 7.492 1 93.31 222 PHE A N 1
ATOM 1767 C CA . PHE A 1 222 ? 12.008 8.195 7.828 1 93.31 222 PHE A CA 1
ATOM 1768 C C . PHE A 1 222 ? 10.695 7.418 7.863 1 93.31 222 PHE A C 1
ATOM 1770 O O . PHE A 1 222 ? 9.68 7.93 8.352 1 93.31 222 PHE A O 1
ATOM 1777 N N . LEU A 1 223 ? 10.727 6.242 7.344 1 90.56 223 LEU A N 1
ATOM 1778 C CA . LEU A 1 223 ? 9.617 5.297 7.434 1 90.56 223 LEU A CA 1
ATOM 1779 C C . LEU A 1 223 ? 10.086 3.973 8.031 1 90.56 223 LEU A C 1
ATOM 1781 O O . LEU A 1 223 ? 11.211 3.537 7.789 1 90.56 223 LEU A O 1
ATOM 1785 N N . ASN A 1 224 ? 9.172 3.289 8.797 1 81.56 224 ASN A N 1
ATOM 1786 C CA . ASN A 1 224 ? 9.539 2.035 9.453 1 81.56 224 ASN A CA 1
ATOM 1787 C C . ASN A 1 224 ? 9.195 0.832 8.578 1 81.56 224 ASN A C 1
ATOM 1789 O O . ASN A 1 224 ? 8.914 -0.252 9.086 1 81.56 224 ASN A O 1
ATOM 1793 N N . ASN A 1 225 ? 9.188 1.019 7.395 1 74.75 225 ASN A N 1
ATOM 1794 C CA . ASN A 1 225 ? 8.938 -0.104 6.496 1 74.75 225 ASN A CA 1
ATOM 1795 C C . ASN A 1 225 ? 10.211 -0.536 5.773 1 74.75 225 ASN A C 1
ATOM 1797 O O . ASN A 1 225 ? 10.992 0.305 5.332 1 74.75 225 ASN A O 1
ATOM 1801 N N . ALA A 1 226 ? 10.422 -1.874 5.816 1 66.44 226 ALA A N 1
ATOM 1802 C CA . ALA A 1 226 ? 11.617 -2.404 5.172 1 66.44 226 ALA A CA 1
ATOM 1803 C C . ALA A 1 226 ? 11.445 -2.482 3.658 1 66.44 226 ALA A C 1
ATOM 1805 O O . ALA A 1 226 ? 12.422 -2.492 2.91 1 66.44 226 ALA A O 1
ATOM 1806 N N . ILE A 1 227 ? 10.281 -2.549 3.223 1 79.5 227 ILE A N 1
ATOM 1807 C CA . ILE A 1 227 ? 9.984 -2.689 1.802 1 79.5 227 ILE A CA 1
ATOM 1808 C C . ILE A 1 227 ? 9.055 -1.558 1.353 1 79.5 227 ILE A C 1
ATOM 1810 O O . ILE A 1 227 ? 7.848 -1.604 1.589 1 79.5 227 ILE A O 1
ATOM 1814 N N . TYR A 1 228 ? 9.625 -0.631 0.705 1 83.69 228 TYR A N 1
ATOM 1815 C CA . TYR A 1 228 ? 8.883 0.558 0.303 1 83.69 228 TYR A CA 1
ATOM 1816 C C . TYR A 1 228 ? 8.148 0.323 -1.011 1 83.69 228 TYR A C 1
ATOM 1818 O O . TYR A 1 228 ? 8.625 -0.423 -1.871 1 83.69 228 TYR A O 1
ATOM 1826 N N . ASP A 1 229 ? 7.016 0.936 -0.999 1 86.81 229 ASP A N 1
ATOM 1827 C CA . ASP A 1 229 ? 6.289 1.018 -2.264 1 86.81 229 ASP A CA 1
ATOM 1828 C C . ASP A 1 229 ? 6.945 2.023 -3.207 1 86.81 229 ASP A C 1
ATOM 1830 O O . ASP A 1 229 ? 7.18 3.174 -2.83 1 86.81 229 ASP A O 1
ATOM 1834 N N . ILE A 1 230 ? 7.191 1.648 -4.438 1 88 230 ILE A N 1
ATOM 1835 C CA . ILE A 1 230 ? 7.891 2.453 -5.434 1 88 230 ILE A CA 1
ATOM 1836 C C . ILE A 1 230 ? 7.117 3.742 -5.691 1 88 230 ILE A C 1
ATOM 1838 O O . ILE A 1 230 ? 7.703 4.766 -6.043 1 88 230 ILE A O 1
ATOM 1842 N N . ASN A 1 231 ? 5.836 3.764 -5.469 1 85 231 ASN A N 1
ATOM 1843 C CA . ASN A 1 231 ? 5.004 4.934 -5.727 1 85 231 ASN A CA 1
ATOM 1844 C C . ASN A 1 231 ? 5.359 6.09 -4.801 1 85 231 ASN A C 1
ATOM 1846 O O . ASN A 1 231 ? 5.039 7.246 -5.09 1 85 231 ASN A O 1
ATOM 1850 N N . LEU A 1 232 ? 6 5.77 -3.758 1 87.38 232 LEU A N 1
ATOM 1851 C CA . LEU A 1 232 ? 6.391 6.812 -2.816 1 87.38 232 LEU A CA 1
ATOM 1852 C C . LEU A 1 232 ? 7.41 7.758 -3.443 1 87.38 232 LEU A C 1
ATOM 1854 O O . LEU A 1 232 ? 7.5 8.922 -3.057 1 87.38 232 LEU A O 1
ATOM 1858 N N . ALA A 1 233 ? 8.164 7.234 -4.398 1 84.56 233 ALA A N 1
ATOM 1859 C CA . ALA A 1 233 ? 9.172 8.062 -5.059 1 84.56 233 ALA A CA 1
ATOM 1860 C C . ALA A 1 233 ? 8.539 9.297 -5.699 1 84.56 233 ALA A C 1
ATOM 1862 O O . ALA A 1 233 ? 9.07 10.398 -5.59 1 84.56 233 ALA A O 1
ATOM 1863 N N . THR A 1 234 ? 7.418 9.008 -6.328 1 84.31 234 THR A N 1
ATOM 1864 C CA . THR A 1 234 ? 6.73 10.109 -6.992 1 84.31 234 THR A CA 1
ATOM 1865 C C . THR A 1 234 ? 5.941 10.938 -5.984 1 84.31 234 THR A C 1
ATOM 1867 O O . THR A 1 234 ? 5.867 12.164 -6.105 1 84.31 234 THR A O 1
ATOM 1870 N N . LYS A 1 235 ? 5.449 10.328 -5.027 1 85.81 235 LYS A N 1
ATOM 1871 C CA . LYS A 1 235 ? 4.559 11 -4.082 1 85.81 235 LYS A CA 1
ATOM 1872 C C . LYS A 1 235 ? 5.34 11.914 -3.148 1 85.81 235 LYS A C 1
ATOM 1874 O O . LYS A 1 235 ? 4.91 13.039 -2.873 1 85.81 235 LYS A O 1
ATOM 1879 N N . CYS A 1 236 ? 6.43 11.453 -2.691 1 88.69 236 CYS A N 1
ATOM 1880 C CA . CYS A 1 236 ? 7.211 12.234 -1.738 1 88.69 236 CYS A CA 1
ATOM 1881 C C . CYS A 1 236 ? 8.297 13.031 -2.447 1 88.69 236 CYS A C 1
ATOM 1883 O O . CYS A 1 236 ? 8.93 13.906 -1.843 1 88.69 236 CYS A O 1
ATOM 1885 N N . ASN A 1 237 ? 8.562 12.797 -3.697 1 89.75 237 ASN A N 1
ATOM 1886 C CA . ASN A 1 237 ? 9.594 13.445 -4.508 1 89.75 237 ASN A CA 1
ATOM 1887 C C . ASN A 1 237 ? 10.969 13.32 -3.871 1 89.75 237 ASN A C 1
ATOM 1889 O O . ASN A 1 237 ? 11.664 14.32 -3.668 1 89.75 237 ASN A O 1
ATOM 1893 N N . ARG A 1 238 ? 11.359 12.125 -3.615 1 94.06 238 ARG A N 1
ATOM 1894 C CA . ARG A 1 238 ? 12.641 11.75 -3.023 1 94.06 238 ARG A CA 1
ATOM 1895 C C . ARG A 1 238 ? 13.188 10.484 -3.672 1 94.06 238 ARG A C 1
ATOM 1897 O O . ARG A 1 238 ? 12.469 9.781 -4.387 1 94.06 238 ARG A O 1
ATOM 1904 N N . ILE A 1 239 ? 14.508 10.305 -3.441 1 95.56 239 ILE A N 1
ATOM 1905 C CA . ILE A 1 239 ? 15.078 9.016 -3.811 1 95.56 239 ILE A CA 1
ATOM 1906 C C . ILE A 1 239 ? 14.609 7.938 -2.832 1 95.56 239 ILE A C 1
ATOM 1908 O O . ILE A 1 239 ? 14.57 8.164 -1.622 1 95.56 239 ILE A O 1
ATOM 1912 N N . ILE A 1 240 ? 14.266 6.809 -3.361 1 94.31 240 ILE A N 1
ATOM 1913 C CA . ILE A 1 240 ? 13.75 5.754 -2.496 1 94.31 240 ILE A CA 1
ATOM 1914 C C . ILE A 1 240 ? 14.523 4.461 -2.746 1 94.31 240 ILE A C 1
ATOM 1916 O O . ILE A 1 240 ? 14.977 4.207 -3.867 1 94.31 240 ILE A O 1
ATOM 1920 N N . ASN A 1 241 ? 14.695 3.695 -1.663 1 94.25 241 ASN A N 1
ATOM 1921 C CA . ASN A 1 241 ? 15.312 2.373 -1.683 1 94.25 241 ASN A CA 1
ATOM 1922 C C . ASN A 1 241 ? 14.258 1.267 -1.701 1 94.25 241 ASN A C 1
ATOM 1924 O O . ASN A 1 241 ? 13.602 1.011 -0.69 1 94.25 241 ASN A O 1
ATOM 1928 N N . VAL A 1 242 ? 14.102 0.652 -2.908 1 93.31 242 VAL A N 1
ATOM 1929 C CA . VAL A 1 242 ? 13.008 -0.303 -3.066 1 93.31 242 VAL A CA 1
ATOM 1930 C C . VAL A 1 242 ? 13.539 -1.592 -3.693 1 93.31 242 VAL A C 1
ATOM 1932 O O . VAL A 1 242 ? 14.586 -1.589 -4.344 1 93.31 242 VAL A O 1
ATOM 1935 N N . LEU A 1 243 ? 12.766 -2.666 -3.465 1 93.25 243 LEU A N 1
ATOM 1936 C CA . LEU A 1 243 ? 13.102 -3.912 -4.148 1 93.25 243 LEU A CA 1
ATOM 1937 C C . LEU A 1 243 ? 12.844 -3.795 -5.645 1 93.25 243 LEU A C 1
ATOM 1939 O O . LEU A 1 243 ? 11.789 -3.316 -6.066 1 93.25 243 LEU A O 1
ATOM 1943 N N . ASP A 1 244 ? 13.734 -4.242 -6.43 1 91.94 244 ASP A N 1
ATOM 1944 C CA . ASP A 1 244 ? 13.672 -4.07 -7.875 1 91.94 244 ASP A CA 1
ATOM 1945 C C . ASP A 1 244 ? 12.523 -4.883 -8.477 1 91.94 244 ASP A C 1
ATOM 1947 O O . ASP A 1 244 ? 11.961 -4.5 -9.5 1 91.94 244 ASP A O 1
ATOM 1951 N N . ILE A 1 245 ? 12.086 -5.91 -7.812 1 90 245 ILE A N 1
ATOM 1952 C CA . ILE A 1 245 ? 11.023 -6.766 -8.32 1 90 245 ILE A CA 1
ATOM 1953 C C . ILE A 1 245 ? 9.703 -6 -8.328 1 90 245 ILE A C 1
ATOM 1955 O O . ILE A 1 245 ? 8.773 -6.352 -9.055 1 90 245 ILE A O 1
ATOM 1959 N N . PHE A 1 246 ? 9.672 -5.012 -7.465 1 88 246 PHE A N 1
ATOM 1960 C CA . PHE A 1 246 ? 8.43 -4.242 -7.391 1 88 246 PHE A CA 1
ATOM 1961 C C . PHE A 1 246 ? 8.523 -2.986 -8.25 1 88 246 PHE A C 1
ATOM 1963 O O . PHE A 1 246 ? 7.562 -2.215 -8.328 1 88 246 PHE A O 1
ATOM 1970 N N . ALA A 1 247 ? 9.672 -2.758 -8.75 1 83.88 247 ALA A N 1
ATOM 1971 C CA . ALA A 1 247 ? 9.828 -1.59 -9.609 1 83.88 247 ALA A CA 1
ATOM 1972 C C . ALA A 1 247 ? 9.195 -1.829 -10.977 1 83.88 247 ALA A C 1
ATOM 1974 O O . ALA A 1 247 ? 9.406 -2.879 -11.594 1 83.88 247 ALA A O 1
ATOM 1975 N N . ASN A 1 248 ? 7.992 -1.216 -11.117 1 68.44 248 ASN A N 1
ATOM 1976 C CA . ASN A 1 248 ? 7.305 -1.375 -12.398 1 68.44 248 ASN A CA 1
ATOM 1977 C C . ASN A 1 248 ? 7.691 -0.278 -13.383 1 68.44 248 ASN A C 1
ATOM 1979 O O . ASN A 1 248 ? 8.344 0.699 -13.008 1 68.44 248 ASN A O 1
ATOM 1983 N N . ASP A 1 249 ? 7.512 -0.726 -14.672 1 60.88 249 ASP A N 1
ATOM 1984 C CA . ASP A 1 249 ? 7.863 0.179 -15.758 1 60.88 249 ASP A CA 1
ATOM 1985 C C . ASP A 1 249 ? 6.961 1.412 -15.758 1 60.88 249 ASP A C 1
ATOM 1987 O O . ASP A 1 249 ? 6.09 1.55 -16.625 1 60.88 249 ASP A O 1
ATOM 1991 N N . LYS A 1 250 ? 6.926 1.923 -14.531 1 63.31 250 LYS A N 1
ATOM 1992 C CA . LYS A 1 250 ? 6.164 3.168 -14.547 1 63.31 250 LYS A CA 1
ATOM 1993 C C . LYS A 1 250 ? 6.965 4.297 -15.188 1 63.31 250 LYS A C 1
ATOM 1995 O O . LYS A 1 250 ? 8.156 4.465 -14.906 1 63.31 250 LYS A O 1
ATOM 2000 N N . ALA A 1 251 ? 6.375 4.973 -16.047 1 63.66 251 ALA A N 1
ATOM 2001 C CA . ALA A 1 251 ? 6.957 5.965 -16.938 1 63.66 251 ALA A CA 1
ATOM 2002 C C . ALA A 1 251 ? 7.512 7.152 -16.156 1 63.66 251 ALA A C 1
ATOM 2004 O O . ALA A 1 251 ? 8.359 7.891 -16.672 1 63.66 251 ALA A O 1
ATOM 2005 N N . ASP A 1 252 ? 7.25 7.266 -14.898 1 84.75 252 ASP A N 1
ATOM 2006 C CA . ASP A 1 252 ? 7.633 8.508 -14.234 1 84.75 252 ASP A CA 1
ATOM 2007 C C . ASP A 1 252 ? 8.727 8.258 -13.195 1 84.75 252 ASP A C 1
ATOM 2009 O O . ASP A 1 252 ? 9.07 9.164 -12.43 1 84.75 252 ASP A O 1
ATOM 2013 N N . ILE A 1 253 ? 9.336 7.07 -13.188 1 91.38 253 ILE A N 1
ATOM 2014 C CA . ILE A 1 253 ? 10.367 6.73 -12.211 1 91.38 253 ILE A CA 1
ATOM 2015 C C . ILE A 1 253 ? 11.594 6.172 -12.93 1 91.38 253 ILE A C 1
ATOM 2017 O O . ILE A 1 253 ? 11.461 5.422 -13.898 1 91.38 253 ILE A O 1
ATOM 2021 N N . GLU A 1 254 ? 12.758 6.605 -12.508 1 92.25 254 GLU A N 1
ATOM 2022 C CA . GLU A 1 254 ? 14.016 6.164 -13.117 1 92.25 254 GLU A CA 1
ATOM 2023 C C . GLU A 1 254 ? 14.977 5.629 -12.062 1 92.25 254 GLU A C 1
ATOM 2025 O O . GLU A 1 254 ? 15.016 6.129 -10.938 1 92.25 254 GLU A O 1
ATOM 2030 N N . PRO A 1 255 ?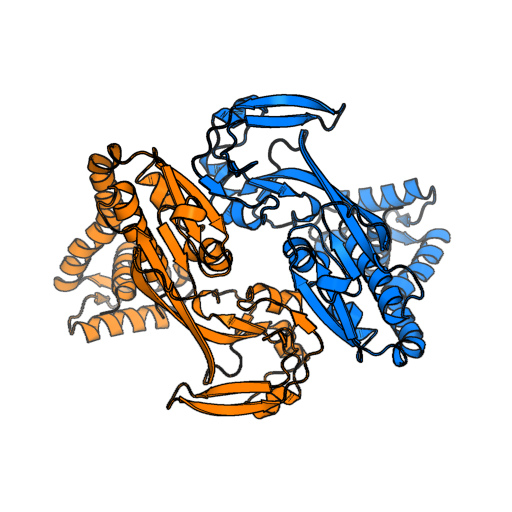 15.805 4.625 -12.492 1 94.25 255 PRO A N 1
ATOM 2031 C CA . PRO A 1 255 ? 16.828 4.141 -11.562 1 94.25 255 PRO A CA 1
ATOM 2032 C C . PRO A 1 255 ? 17.922 5.164 -11.305 1 94.25 255 PRO A C 1
ATOM 2034 O O . PRO A 1 255 ? 18.281 5.934 -12.203 1 94.25 255 PRO A O 1
ATOM 2037 N N . VAL A 1 256 ? 18.422 5.199 -10.094 1 96.25 256 VAL A N 1
ATOM 2038 C CA . VAL A 1 256 ? 19.531 6.02 -9.633 1 96.25 256 VAL A CA 1
ATOM 2039 C C . VAL A 1 256 ? 20.688 5.121 -9.219 1 96.25 256 VAL A C 1
ATOM 2041 O O . VAL A 1 256 ? 20.516 4.199 -8.422 1 96.25 256 VAL A O 1
ATOM 2044 N N . LEU A 1 257 ? 21.891 5.398 -9.812 1 97.12 257 LEU A N 1
ATOM 2045 C CA . LEU A 1 257 ? 23.078 4.605 -9.508 1 97.12 257 LEU A CA 1
ATOM 2046 C C . LEU A 1 257 ? 22.812 3.121 -9.727 1 97.12 257 LEU A C 1
ATOM 2048 O O . LEU A 1 257 ? 23.078 2.299 -8.852 1 97.12 257 LEU A O 1
ATOM 2052 N N . ASN A 1 258 ? 22.359 2.83 -10.867 1 95.44 258 ASN A N 1
ATOM 2053 C CA . ASN A 1 258 ? 21.875 1.499 -11.211 1 95.44 258 ASN A CA 1
ATOM 2054 C C . ASN A 1 258 ? 23 0.463 -11.156 1 95.44 258 ASN A C 1
ATOM 2056 O O . ASN A 1 258 ? 22.734 -0.741 -11.117 1 95.44 258 ASN A O 1
ATOM 2060 N N . GLU A 1 259 ? 24.203 0.868 -11.078 1 96.19 259 GLU A N 1
ATOM 2061 C CA . GLU A 1 259 ? 25.344 -0.032 -11.016 1 96.19 259 GLU A CA 1
ATOM 2062 C C . GLU A 1 259 ? 25.578 -0.554 -9.602 1 96.19 259 GLU A C 1
ATOM 2064 O O . GLU A 1 259 ? 26.453 -1.389 -9.375 1 96.19 259 GLU A O 1
ATOM 2069 N N . TYR A 1 260 ? 24.75 -0.091 -8.719 1 97.12 260 TYR A N 1
ATOM 2070 C CA . TYR A 1 260 ? 24.859 -0.522 -7.328 1 97.12 260 TYR A CA 1
ATOM 2071 C C . TYR A 1 260 ? 23.562 -1.135 -6.84 1 97.12 260 TYR A C 1
ATOM 2073 O O . TYR A 1 260 ? 22.5 -0.878 -7.41 1 97.12 260 TYR A O 1
ATOM 2081 N N . TYR A 1 261 ? 23.641 -2.004 -5.82 1 97.38 261 TYR A N 1
ATOM 2082 C CA . TYR A 1 261 ? 22.484 -2.418 -5.027 1 97.38 261 TYR A CA 1
ATOM 2083 C C . TYR A 1 261 ? 22.734 -2.172 -3.541 1 97.38 261 TYR A C 1
ATOM 2085 O O . TYR A 1 261 ? 23.875 -1.998 -3.115 1 97.38 261 TYR A O 1
ATOM 2093 N N . PHE A 1 262 ? 21.672 -2.113 -2.76 1 95.81 262 PHE A N 1
ATOM 2094 C CA . PHE A 1 262 ? 21.766 -1.591 -1.402 1 95.81 262 PHE A CA 1
ATOM 2095 C C . PHE A 1 262 ? 21.156 -2.57 -0.404 1 95.81 262 PHE A C 1
ATOM 2097 O O . PHE A 1 262 ? 20.812 -2.188 0.714 1 95.81 262 PHE A O 1
ATOM 2104 N N . GLY A 1 263 ? 20.984 -3.744 -0.776 1 93.69 263 GLY A N 1
ATOM 2105 C CA . GLY A 1 263 ? 20.453 -4.836 0.03 1 93.69 263 GLY A CA 1
ATOM 2106 C C . GLY A 1 263 ? 19.906 -5.98 -0.799 1 93.69 263 GLY A C 1
ATOM 2107 O O . GLY A 1 263 ? 19.781 -5.863 -2.02 1 93.69 263 GLY A O 1
ATOM 2108 N N . LYS A 1 264 ? 19.75 -7.066 -0.115 1 93.56 264 LYS A N 1
ATOM 2109 C CA . LYS A 1 264 ? 19.141 -8.242 -0.743 1 93.56 264 LYS A CA 1
ATOM 2110 C C . LYS A 1 264 ? 18.047 -8.828 0.131 1 93.56 264 LYS A C 1
ATOM 2112 O O . LYS A 1 264 ? 18.156 -8.852 1.358 1 93.56 264 LYS A O 1
ATOM 2117 N N . THR A 1 265 ? 16.984 -9.195 -0.562 1 92.75 265 THR A N 1
ATOM 2118 C CA . THR A 1 265 ? 15.891 -9.859 0.133 1 92.75 265 THR A CA 1
ATOM 2119 C C . THR A 1 265 ? 15.461 -11.117 -0.615 1 92.75 265 THR A C 1
ATOM 2121 O O . THR A 1 265 ? 15.289 -11.094 -1.837 1 92.75 265 THR A O 1
ATOM 2124 N N . SER A 1 266 ? 15.336 -12.203 0.147 1 93.12 266 SER A N 1
ATOM 2125 C CA . SER A 1 266 ? 14.789 -13.438 -0.411 1 93.12 266 SER A CA 1
ATOM 2126 C C . SER A 1 266 ? 13.336 -13.633 0.015 1 93.12 266 SER A C 1
ATOM 2128 O O . SER A 1 266 ? 12.953 -13.258 1.125 1 93.12 266 SER A O 1
ATOM 2130 N N . PHE A 1 267 ? 12.586 -14.148 -0.873 1 93.56 267 PHE A N 1
ATOM 2131 C CA . PHE A 1 267 ? 11.227 -14.578 -0.561 1 93.56 267 PHE A CA 1
ATOM 2132 C C . PHE A 1 267 ? 11.133 -16.094 -0.521 1 93.56 267 PHE A C 1
ATOM 2134 O O . PHE A 1 267 ? 11.664 -16.781 -1.399 1 93.56 267 PHE A O 1
ATOM 2141 N N . TYR A 1 268 ? 10.406 -16.547 0.505 1 93.56 268 TYR A N 1
ATOM 2142 C CA . TYR A 1 268 ? 10.328 -17.984 0.739 1 93.56 268 TYR A CA 1
ATOM 2143 C C . TYR A 1 268 ? 8.875 -18.453 0.685 1 93.56 268 TYR A C 1
ATOM 2145 O O . TYR A 1 268 ? 7.969 -17.766 1.146 1 93.56 268 TYR A O 1
ATOM 2153 N N . LEU A 1 269 ? 8.727 -19.594 0.085 1 94.31 269 LEU A N 1
ATOM 2154 C CA . LEU A 1 269 ? 7.469 -20.328 0.173 1 94.31 269 LEU A CA 1
ATOM 2155 C C . LEU A 1 269 ? 7.496 -21.328 1.331 1 94.31 269 LEU A C 1
ATOM 2157 O O . LEU A 1 269 ? 8.383 -22.188 1.396 1 94.31 269 LEU A O 1
ATOM 2161 N N . VAL A 1 270 ? 6.574 -21.156 2.221 1 92.94 270 VAL A N 1
ATOM 2162 C CA . VAL A 1 270 ? 6.512 -22 3.416 1 92.94 270 VAL A CA 1
ATOM 2163 C C . VAL A 1 270 ? 5.23 -22.828 3.396 1 92.94 270 VAL A C 1
ATOM 2165 O O . VAL A 1 270 ? 4.133 -22.297 3.256 1 92.94 270 VAL A O 1
ATOM 2168 N N . ARG A 1 271 ? 5.348 -24.109 3.535 1 90.81 271 ARG A N 1
ATOM 2169 C CA . ARG A 1 271 ? 4.211 -25.031 3.535 1 90.81 271 ARG A CA 1
ATOM 2170 C C . ARG A 1 271 ? 4.316 -26.031 4.684 1 90.81 271 ARG A C 1
ATOM 2172 O O . ARG A 1 271 ? 5.422 -26.375 5.113 1 90.81 271 ARG A O 1
ATOM 2179 N N . ALA A 1 272 ? 3.1 -26.359 5.156 1 83.62 272 ALA A N 1
ATOM 2180 C CA . ALA A 1 272 ? 3.107 -27.406 6.176 1 83.62 272 ALA A CA 1
ATOM 2181 C C . ALA A 1 272 ? 3.674 -28.703 5.625 1 83.62 272 ALA A C 1
ATOM 2183 O O . ALA A 1 272 ? 3.658 -28.938 4.414 1 83.62 272 ALA A O 1
ATOM 2184 N N . THR A 1 273 ? 4.156 -29.453 6.676 1 79.56 273 THR A N 1
ATOM 2185 C CA . THR A 1 273 ? 4.641 -30.766 6.301 1 79.56 273 THR A CA 1
ATOM 2186 C C . THR A 1 273 ? 3.477 -31.734 6.109 1 79.56 273 THR A C 1
ATOM 2188 O O . THR A 1 273 ? 2.418 -31.578 6.719 1 79.56 273 THR A O 1
ATOM 2191 N N . GLY A 1 274 ? 3.578 -32.656 5.027 1 76.5 274 GLY A N 1
ATOM 2192 C CA . GLY A 1 274 ? 2.553 -33.656 4.824 1 76.5 274 GLY A CA 1
ATOM 2193 C C . GLY A 1 274 ? 1.923 -33.594 3.443 1 76.5 274 GLY A C 1
ATOM 2194 O O . GLY A 1 274 ? 2.551 -33.125 2.486 1 76.5 274 GLY A O 1
ATOM 2195 N N . VAL A 1 275 ? 0.632 -34.188 3.455 1 71.56 275 VAL A N 1
ATOM 2196 C CA . VAL A 1 275 ? -0.048 -34.281 2.168 1 71.56 275 VAL A CA 1
ATOM 2197 C C . VAL A 1 275 ? -0.575 -32.906 1.741 1 71.56 275 VAL A C 1
ATOM 2199 O O . VAL A 1 275 ? -1.22 -32.219 2.527 1 71.56 275 VAL A O 1
ATOM 2202 N N . ARG A 1 276 ? -0.271 -32.594 0.564 1 82.31 276 ARG A N 1
ATOM 2203 C CA . ARG A 1 276 ? -0.692 -31.328 -0.028 1 82.31 276 ARG A CA 1
ATOM 2204 C C . ARG A 1 276 ? -1.996 -31.5 -0.801 1 82.31 276 ARG A C 1
ATOM 2206 O O . ARG A 1 276 ? -2.176 -32.469 -1.521 1 82.31 276 ARG A O 1
ATOM 2213 N N . SER A 1 277 ? -2.85 -30.5 -0.556 1 86.25 277 SER A N 1
ATOM 2214 C CA . SER A 1 277 ? -4.078 -30.531 -1.345 1 86.25 277 SER A CA 1
ATOM 2215 C C . SER A 1 277 ? -3.801 -30.203 -2.809 1 86.25 277 SER A C 1
ATOM 2217 O O . SER A 1 277 ? -2.781 -29.594 -3.133 1 86.25 277 SER A O 1
ATOM 2219 N N . ASN A 1 278 ? -4.676 -30.703 -3.66 1 87.56 278 ASN A N 1
ATOM 2220 C CA . ASN A 1 278 ? -4.562 -30.375 -5.074 1 87.56 278 ASN A CA 1
ATOM 2221 C C . ASN A 1 278 ? -4.621 -28.859 -5.297 1 87.56 278 ASN A C 1
ATOM 2223 O O . ASN A 1 278 ? -3.887 -28.328 -6.129 1 87.56 278 ASN A O 1
ATOM 2227 N N . LEU A 1 279 ? -5.41 -28.188 -4.508 1 92.69 279 LEU A N 1
ATOM 2228 C CA . LEU A 1 279 ? -5.539 -26.75 -4.617 1 92.69 279 LEU A CA 1
ATOM 2229 C C . LEU A 1 279 ? -4.223 -26.047 -4.273 1 92.69 279 LEU A C 1
ATOM 2231 O O . LEU A 1 279 ? -3.791 -25.141 -4.98 1 92.69 279 LEU A O 1
ATOM 2235 N N . GLU A 1 280 ? -3.598 -26.469 -3.254 1 93.06 280 GLU A N 1
ATOM 2236 C CA . GLU A 1 280 ? -2.312 -25.906 -2.859 1 93.06 280 GLU A CA 1
ATOM 2237 C C . GLU A 1 280 ? -1.268 -26.078 -3.955 1 93.06 280 GLU A C 1
ATOM 2239 O O . GLU A 1 280 ? -0.504 -25.156 -4.254 1 93.06 280 GLU A O 1
ATOM 2244 N N . ARG A 1 281 ? -1.244 -27.25 -4.516 1 89.62 281 ARG A N 1
ATOM 2245 C CA . ARG A 1 281 ? -0.284 -27.547 -5.578 1 89.62 281 ARG A CA 1
ATOM 2246 C C . ARG A 1 281 ? -0.499 -26.641 -6.781 1 89.62 281 ARG A C 1
ATOM 2248 O O . ARG A 1 281 ? 0.46 -26.094 -7.332 1 89.62 281 ARG A O 1
ATOM 2255 N N . GLU A 1 282 ? -1.735 -26.484 -7.117 1 91.12 282 GLU A N 1
ATOM 2256 C CA . GLU A 1 282 ? -2.045 -25.625 -8.258 1 91.12 282 GLU A CA 1
ATOM 2257 C C . GLU A 1 282 ? -1.72 -24.172 -7.945 1 91.12 282 GLU A C 1
ATOM 2259 O O . GLU A 1 282 ? -1.296 -23.422 -8.828 1 91.12 282 GLU A O 1
ATOM 2264 N N . PHE A 1 283 ? -1.918 -23.75 -6.703 1 95.31 283 PHE A N 1
ATOM 2265 C CA . PHE A 1 283 ? -1.593 -22.391 -6.305 1 95.31 283 PHE A CA 1
ATOM 2266 C C . PHE A 1 283 ? -0.091 -22.141 -6.395 1 95.31 283 PHE A C 1
ATOM 2268 O O . PHE A 1 283 ? 0.343 -21.078 -6.824 1 95.31 283 PHE A O 1
ATOM 2275 N N . VAL A 1 284 ? 0.684 -23.109 -6.043 1 92.81 284 VAL A N 1
ATOM 2276 C CA . VAL A 1 284 ? 2.137 -22.984 -6.113 1 92.81 284 VAL A CA 1
ATOM 2277 C C . VAL A 1 284 ? 2.574 -22.828 -7.566 1 92.81 284 VAL A C 1
ATOM 2279 O O . VAL A 1 284 ? 3.445 -22.016 -7.871 1 92.81 284 VAL A O 1
ATOM 2282 N N . LYS A 1 285 ? 1.982 -23.562 -8.438 1 88.5 285 LYS A N 1
ATOM 2283 C CA . LYS A 1 285 ? 2.268 -23.406 -9.859 1 88.5 285 LYS A CA 1
ATOM 2284 C C . LYS A 1 285 ? 1.922 -22 -10.344 1 88.5 285 LYS A C 1
ATOM 2286 O O . LYS A 1 285 ? 2.67 -21.391 -11.117 1 88.5 285 LYS A O 1
ATOM 2291 N N . PHE A 1 286 ? 0.807 -21.578 -9.867 1 93.12 286 PHE A N 1
ATOM 2292 C CA . PHE A 1 286 ? 0.351 -20.25 -10.211 1 93.12 286 PHE A CA 1
ATOM 2293 C C . PHE A 1 286 ? 1.354 -19.188 -9.742 1 93.12 286 PHE A C 1
ATOM 2295 O O . PHE A 1 286 ? 1.641 -18.234 -10.469 1 93.12 286 PHE A O 1
ATOM 2302 N N . ILE A 1 287 ? 1.935 -19.312 -8.555 1 94.69 287 ILE A N 1
ATOM 2303 C CA . ILE A 1 287 ? 2.922 -18.375 -8.023 1 94.69 287 ILE A CA 1
ATOM 2304 C C . ILE A 1 287 ? 4.156 -18.359 -8.922 1 94.69 287 ILE A C 1
ATOM 2306 O O . ILE A 1 287 ? 4.734 -17.297 -9.188 1 94.69 287 ILE A O 1
ATOM 2310 N N . ASP A 1 288 ? 4.5 -19.484 -9.406 1 87.12 288 ASP A N 1
ATOM 2311 C CA . ASP A 1 288 ? 5.629 -19.562 -10.328 1 87.12 288 ASP A CA 1
ATOM 2312 C C . ASP A 1 288 ? 5.355 -18.75 -11.594 1 87.12 288 ASP A C 1
ATOM 2314 O O . ASP A 1 288 ? 6.25 -18.094 -12.117 1 87.12 288 ASP A O 1
ATOM 2318 N N . VAL A 1 289 ? 4.176 -18.812 -12.031 1 84.25 289 VAL A N 1
ATOM 2319 C CA . VAL A 1 289 ? 3.764 -18.062 -13.219 1 84.25 289 VAL A CA 1
ATOM 2320 C C . VAL A 1 289 ? 3.855 -16.562 -12.945 1 84.25 289 VAL A C 1
ATOM 2322 O O . VAL A 1 289 ? 4.312 -15.797 -13.797 1 84.25 289 VAL A O 1
ATOM 2325 N N . CYS A 1 290 ? 3.426 -16.172 -11.766 1 89.69 290 CYS A N 1
ATOM 2326 C CA . CYS A 1 290 ? 3.451 -14.758 -11.383 1 89.69 290 CYS A CA 1
ATOM 2327 C C . CYS A 1 290 ? 4.875 -14.219 -11.391 1 89.69 290 CYS A C 1
ATOM 2329 O O . CYS A 1 290 ? 5.09 -13.031 -11.641 1 89.69 290 CYS A O 1
ATOM 2331 N N . LEU A 1 291 ? 5.797 -15.055 -11.117 1 87.38 291 LEU A N 1
ATOM 2332 C CA . LEU A 1 291 ? 7.184 -14.625 -10.953 1 87.38 291 LEU A CA 1
ATOM 2333 C C . LEU A 1 291 ? 7.922 -14.641 -12.289 1 87.38 291 LEU A C 1
ATOM 2335 O O . LEU A 1 291 ? 9 -14.055 -12.422 1 87.38 291 LEU A O 1
ATOM 2339 N N . GLN A 1 292 ? 7.5 -15.305 -13.211 1 71.44 292 GLN A N 1
ATOM 2340 C CA . GLN A 1 292 ? 8.18 -15.438 -14.5 1 71.44 292 GLN A CA 1
ATOM 2341 C C . GLN A 1 292 ? 8.117 -14.133 -15.289 1 71.44 292 GLN A C 1
ATOM 2343 O O . GLN A 1 292 ? 9.047 -13.805 -16.031 1 71.44 292 GLN A O 1
ATOM 2348 N N . ASP A 1 293 ? 7.004 -13.375 -15.156 1 56.78 293 ASP A N 1
ATOM 2349 C CA . ASP A 1 293 ? 6.91 -12.141 -15.938 1 56.78 293 ASP A CA 1
ATOM 2350 C C . ASP A 1 293 ? 7.91 -11.102 -15.438 1 56.78 293 ASP A C 1
ATOM 2352 O O . ASP A 1 293 ? 8.117 -10.07 -16.094 1 56.78 293 ASP A O 1
ATOM 2356 N N . LYS A 1 294 ? 8.398 -11.211 -14.344 1 54.12 294 LYS A N 1
ATOM 2357 C CA . LYS A 1 294 ? 9.344 -10.242 -13.797 1 54.12 294 LYS A CA 1
ATOM 2358 C C . LYS A 1 294 ? 10.781 -10.703 -13.977 1 54.12 294 LYS A C 1
ATOM 2360 O O . LYS A 1 294 ? 11.297 -11.484 -13.164 1 54.12 294 LYS A O 1
ATOM 2365 N N . SER A 1 295 ? 11.141 -11.195 -15.055 1 43.25 295 SER A N 1
ATOM 2366 C CA . SER A 1 295 ? 12.484 -11.68 -15.352 1 43.25 295 SER A CA 1
ATOM 2367 C C . SER A 1 295 ? 13.539 -10.695 -14.875 1 43.25 295 SER A C 1
ATOM 2369 O O . SER A 1 295 ? 13.492 -9.508 -15.227 1 43.25 295 SER A O 1
ATOM 2371 N N . PHE A 1 296 ? 13.992 -10.875 -13.625 1 36.12 296 PHE A N 1
ATOM 2372 C CA . PHE A 1 296 ? 15.25 -10.305 -13.141 1 36.12 296 PHE A CA 1
ATOM 2373 C C . PHE A 1 296 ? 16.391 -10.641 -14.086 1 36.12 296 PHE A C 1
ATOM 2375 O O . PHE A 1 296 ? 16.375 -11.68 -14.758 1 36.12 296 PHE A O 1
ATOM 2382 N N . MET B 1 1 ? -19.703 28.734 1.512 1 40.38 1 MET B N 1
ATOM 2383 C CA . MET B 1 1 ? -18.641 29.281 0.668 1 40.38 1 MET B CA 1
ATOM 2384 C C . MET B 1 1 ? -17.562 28.234 0.412 1 40.38 1 MET B C 1
ATOM 2386 O O . MET B 1 1 ? -17.047 27.625 1.351 1 40.38 1 MET B O 1
ATOM 2390 N N . ASN B 1 2 ? -17.438 27.719 -0.722 1 52.56 2 ASN B N 1
ATOM 2391 C CA . ASN B 1 2 ? -16.438 26.719 -1.113 1 52.56 2 ASN B CA 1
ATOM 2392 C C . ASN B 1 2 ? -15.133 27.391 -1.541 1 52.56 2 ASN B C 1
ATOM 2394 O O . ASN B 1 2 ? -15.094 28.094 -2.549 1 52.56 2 ASN B O 1
ATOM 2398 N N . PHE B 1 3 ? -14.227 27.219 -0.787 1 54.5 3 PHE B N 1
ATOM 2399 C CA . PHE B 1 3 ? -12.953 27.875 -1.055 1 54.5 3 PHE B CA 1
ATOM 2400 C C . PHE B 1 3 ? -12.367 27.406 -2.379 1 54.5 3 PHE B C 1
ATOM 2402 O O . PHE B 1 3 ? -11.688 28.172 -3.07 1 54.5 3 PHE B O 1
ATOM 2409 N N . ASP B 1 4 ? -12.68 26.328 -2.785 1 62.66 4 ASP B N 1
ATOM 2410 C CA . ASP B 1 4 ? -12.227 25.844 -4.086 1 62.66 4 ASP B CA 1
ATOM 2411 C C . ASP B 1 4 ? -12.719 26.75 -5.211 1 62.66 4 ASP B C 1
ATOM 2413 O O . ASP B 1 4 ? -12.008 27 -6.188 1 62.66 4 ASP B O 1
ATOM 2417 N N . ASP B 1 5 ? -13.812 27.188 -4.93 1 73.81 5 ASP B N 1
ATOM 2418 C CA . ASP B 1 5 ? -14.398 28 -5.984 1 73.81 5 ASP B CA 1
ATOM 2419 C C . ASP B 1 5 ? -13.773 29.391 -6.004 1 73.81 5 ASP B C 1
ATOM 2421 O O . ASP B 1 5 ? -13.688 30.031 -7.059 1 73.81 5 ASP B O 1
ATOM 2425 N N . ILE B 1 6 ? -13.305 29.719 -4.816 1 70 6 ILE B N 1
ATOM 2426 C CA . ILE B 1 6 ? -12.602 31 -4.762 1 70 6 ILE B CA 1
ATOM 2427 C C . ILE B 1 6 ? -11.266 30.891 -5.488 1 70 6 ILE B C 1
ATOM 2429 O O . ILE B 1 6 ? -10.898 31.766 -6.266 1 70 6 ILE B O 1
ATOM 2433 N N . PHE B 1 7 ? -10.703 29.797 -5.266 1 71.31 7 PHE B N 1
ATOM 2434 C CA . PHE B 1 7 ? -9.422 29.609 -5.93 1 71.31 7 PHE B CA 1
ATOM 2435 C C . PHE B 1 7 ? -9.609 29.375 -7.426 1 71.31 7 PHE B C 1
ATOM 2437 O O . PHE B 1 7 ? -8.789 29.812 -8.234 1 71.31 7 PHE B O 1
ATOM 2444 N N . LEU B 1 8 ? -10.594 28.812 -7.742 1 77.88 8 LEU B N 1
ATOM 2445 C CA . LEU B 1 8 ? -10.945 28.688 -9.148 1 77.88 8 LEU B CA 1
ATOM 2446 C C . LEU B 1 8 ? -11.109 30.078 -9.781 1 77.88 8 LEU B C 1
ATOM 2448 O O . LEU B 1 8 ? -10.664 30.297 -10.906 1 77.88 8 LEU B O 1
ATOM 2452 N N . PHE B 1 9 ? -11.703 31 -9.016 1 81.56 9 PHE B N 1
ATOM 2453 C CA . PHE B 1 9 ? -11.898 32.375 -9.461 1 81.56 9 PHE B CA 1
ATOM 2454 C C . PHE B 1 9 ? -10.555 33.062 -9.633 1 81.56 9 PHE B C 1
ATOM 2456 O O . PHE B 1 9 ? -10.328 33.75 -10.648 1 81.56 9 PHE B O 1
ATOM 2463 N N . VAL B 1 10 ? -9.75 32.75 -8.625 1 76.44 10 VAL B N 1
ATOM 2464 C CA . VAL B 1 10 ? -8.438 33.375 -8.695 1 76.44 10 VAL B CA 1
ATOM 2465 C C . VAL B 1 10 ? -7.684 32.875 -9.922 1 76.44 10 VAL B C 1
ATOM 2467 O O . VAL B 1 10 ? -7.078 33.656 -10.648 1 76.44 10 VAL B O 1
ATOM 2470 N N . LYS B 1 11 ? -7.785 31.688 -10.195 1 78.81 11 LYS B N 1
ATOM 2471 C CA . LYS B 1 11 ? -7.137 31.109 -11.367 1 78.81 11 LYS B CA 1
ATOM 2472 C C . LYS B 1 11 ? -7.762 31.641 -12.656 1 78.81 11 LYS B C 1
ATOM 2474 O O . LYS B 1 11 ? -7.055 31.891 -13.633 1 78.81 11 LYS B O 1
ATOM 2479 N N . LEU B 1 12 ? -8.883 31.828 -12.609 1 81.81 12 LEU B N 1
ATOM 2480 C CA . LEU B 1 12 ? -9.594 32.344 -13.773 1 81.81 12 LEU B CA 1
ATOM 2481 C C . LEU B 1 12 ? -9.141 33.75 -14.102 1 81.81 12 LEU B C 1
ATOM 2483 O O . LEU B 1 12 ? -8.914 34.094 -15.266 1 81.81 12 LEU B O 1
ATOM 2487 N N . VAL B 1 13 ? -8.938 34.5 -13.062 1 80.25 13 VAL B N 1
ATOM 2488 C CA . VAL B 1 13 ? -8.492 35.875 -13.25 1 80.25 13 VAL B CA 1
ATOM 2489 C C . VAL B 1 13 ? -7.07 35.906 -13.797 1 80.25 13 VAL B C 1
ATOM 2491 O O . VAL B 1 13 ? -6.746 36.688 -14.68 1 80.25 13 VAL B O 1
ATOM 2494 N N . ASN B 1 14 ? -6.324 34.906 -13.281 1 76.56 14 ASN B N 1
ATOM 2495 C CA . ASN B 1 14 ? -4.934 34.812 -13.719 1 76.56 14 ASN B CA 1
ATOM 2496 C C . ASN B 1 14 ? -4.832 34.375 -15.172 1 76.56 14 ASN B C 1
ATOM 2498 O O . ASN B 1 14 ? -3.984 34.875 -15.922 1 76.56 14 ASN B O 1
ATOM 2502 N N . ILE B 1 15 ? -5.66 33.562 -15.531 1 79.19 15 ILE B N 1
ATOM 2503 C CA . ILE B 1 15 ? -5.609 32.969 -16.859 1 79.19 15 ILE B CA 1
ATOM 2504 C C . ILE B 1 15 ? -6.352 33.844 -17.859 1 79.19 15 ILE B C 1
ATOM 2506 O O . ILE B 1 15 ? -5.949 33.969 -19.016 1 79.19 15 ILE B O 1
ATOM 2510 N N . GLY B 1 16 ? -7.34 34.469 -17.281 1 79.25 16 GLY B N 1
ATOM 2511 C CA . GLY B 1 16 ? -7.992 35.5 -18.062 1 79.25 16 GLY B CA 1
ATOM 2512 C C . GLY B 1 16 ? -9.188 35 -18.844 1 79.25 16 GLY B C 1
ATOM 2513 O O . GLY B 1 16 ? -10.008 35.812 -19.297 1 79.25 16 GLY B O 1
ATOM 2514 N N . THR B 1 17 ? -9.172 33.719 -19.281 1 81.75 17 THR B N 1
ATOM 2515 C CA . THR B 1 17 ? -10.312 33.25 -20.062 1 81.75 17 THR B CA 1
ATOM 2516 C C . THR B 1 17 ? -10.859 31.953 -19.484 1 81.75 17 THR B C 1
ATOM 2518 O O . THR B 1 17 ? -10.109 31.156 -18.922 1 81.75 17 THR B O 1
ATOM 2521 N N . PHE B 1 18 ? -12.219 31.75 -19.578 1 82.75 18 PHE B N 1
ATOM 2522 C CA . PHE B 1 18 ? -12.867 30.516 -19.141 1 82.75 18 PHE B CA 1
ATOM 2523 C C . PHE B 1 18 ? -12.367 29.328 -19.953 1 82.75 18 PHE B C 1
ATOM 2525 O O . PHE B 1 18 ? -12.164 28.234 -19.391 1 82.75 18 PHE B O 1
ATOM 2532 N N . THR B 1 19 ? -12.18 29.562 -21.156 1 80.06 19 THR B N 1
ATOM 2533 C CA . THR B 1 19 ? -11.75 28.484 -22.047 1 80.06 19 THR B CA 1
ATOM 2534 C C . THR B 1 19 ? -10.367 27.969 -21.641 1 80.06 19 THR B C 1
ATOM 2536 O O . THR B 1 19 ? -10.156 26.766 -21.547 1 80.06 19 THR B O 1
ATOM 2539 N N . GLU B 1 20 ? -9.492 28.859 -21.438 1 80.56 20 GLU B N 1
ATOM 2540 C CA . GLU B 1 20 ? -8.125 28.484 -21.094 1 80.56 20 GLU B CA 1
ATOM 2541 C C . GLU B 1 20 ? -8.07 27.859 -19.688 1 80.56 20 GLU B C 1
ATOM 2543 O O . GLU B 1 20 ? -7.328 26.891 -19.469 1 80.56 20 GLU B O 1
ATOM 2548 N N . LEU B 1 21 ? -8.797 28.344 -18.766 1 78.44 21 LEU B N 1
ATOM 2549 C CA . LEU B 1 21 ? -8.852 27.766 -17.438 1 78.44 21 LEU B CA 1
ATOM 2550 C C . LEU B 1 21 ? -9.438 26.359 -17.484 1 78.44 21 LEU B C 1
ATOM 2552 O O . LEU B 1 21 ? -8.914 25.438 -16.844 1 78.44 21 LEU B O 1
ATOM 2556 N N . ALA B 1 22 ? -10.414 26.125 -18.172 1 80.75 22 ALA B N 1
ATOM 2557 C CA . ALA B 1 22 ? -11.039 24.812 -18.328 1 80.75 22 ALA B CA 1
ATOM 2558 C C . ALA B 1 22 ? -10.07 23.812 -18.938 1 80.75 22 ALA B C 1
ATOM 2560 O O . ALA B 1 22 ? -9.984 22.656 -18.484 1 80.75 22 ALA B O 1
ATOM 2561 N N . LYS B 1 23 ? -9.414 24.297 -19.875 1 78.31 23 LYS B N 1
ATOM 2562 C CA . LYS B 1 23 ? -8.398 23.453 -20.516 1 78.31 23 LYS B CA 1
ATOM 2563 C C . LYS B 1 23 ? -7.324 23.031 -19.516 1 78.31 23 LYS B C 1
ATOM 2565 O O . LYS B 1 23 ? -6.93 21.875 -19.469 1 78.31 23 LYS B O 1
ATOM 2570 N N . GLN B 1 24 ? -6.973 23.969 -18.672 1 70.62 24 GLN B N 1
ATOM 2571 C CA . GLN B 1 24 ? -5.914 23.719 -17.703 1 70.62 24 GLN B CA 1
ATOM 2572 C C . GLN B 1 24 ? -6.391 22.781 -16.594 1 70.62 24 GLN B C 1
ATOM 2574 O O . GLN B 1 24 ? -5.613 21.969 -16.078 1 70.62 24 GLN B O 1
ATOM 2579 N N . LEU B 1 25 ? -7.555 22.828 -16.344 1 64.69 25 LEU B N 1
ATOM 2580 C CA . LEU B 1 25 ? -8.125 22.047 -15.258 1 64.69 25 LEU B CA 1
ATOM 2581 C C . LEU B 1 25 ? -8.758 20.766 -15.773 1 64.69 25 LEU B C 1
ATOM 2583 O O . LEU B 1 25 ? -9.242 19.953 -14.984 1 64.69 25 LEU B O 1
ATOM 2587 N N . ASN B 1 26 ? -8.703 20.594 -17.125 1 71.38 26 ASN B N 1
ATOM 2588 C CA . ASN B 1 26 ? -9.312 19.453 -17.812 1 71.38 26 ASN B CA 1
ATOM 2589 C C . ASN B 1 26 ? -10.773 19.281 -17.422 1 71.38 26 ASN B C 1
ATOM 2591 O O . ASN B 1 26 ? -11.203 18.156 -17.109 1 71.38 26 ASN B O 1
ATOM 2595 N N . VAL B 1 27 ? -11.359 20.312 -17.375 1 75.81 27 VAL B N 1
ATOM 2596 C CA . VAL B 1 27 ? -12.805 20.328 -17.156 1 75.81 27 VAL B CA 1
ATOM 2597 C C . VAL B 1 27 ? -13.477 21.141 -18.266 1 75.81 27 VAL B C 1
ATOM 2599 O O . VAL B 1 27 ? -12.797 21.797 -19.078 1 75.81 27 VAL B O 1
ATOM 2602 N N . SER B 1 28 ? -14.719 20.969 -18.375 1 78.25 28 SER B N 1
ATOM 2603 C CA . SER B 1 28 ? -15.453 21.719 -19.375 1 78.25 28 SER B CA 1
ATOM 2604 C C . SER B 1 28 ? -15.594 23.188 -19 1 78.25 28 SER B C 1
ATOM 2606 O O . SER B 1 28 ? -15.586 23.516 -17.812 1 78.25 28 SER B O 1
ATOM 2608 N N . GLN B 1 29 ? -15.672 23.953 -19.906 1 82.81 29 GLN B N 1
ATOM 2609 C CA . GLN B 1 29 ? -15.906 25.375 -19.672 1 82.81 29 GLN B CA 1
ATOM 2610 C C . GLN B 1 29 ? -17.203 25.609 -18.906 1 82.81 29 GLN B C 1
ATOM 2612 O O . GLN B 1 29 ? -17.281 26.5 -18.062 1 82.81 29 GLN B O 1
ATOM 2617 N N . SER B 1 30 ? -18.203 24.781 -19.234 1 83.44 30 SER B N 1
ATOM 2618 C CA . SER B 1 30 ? -19.469 24.891 -18.531 1 83.44 30 SER B CA 1
ATOM 2619 C C . SER B 1 30 ? -19.312 24.625 -17.047 1 83.44 30 SER B C 1
ATOM 2621 O O . SER B 1 30 ? -19.953 25.281 -16.219 1 83.44 30 SER B O 1
ATOM 2623 N N . THR B 1 31 ? -18.516 23.844 -16.734 1 79.94 31 THR B N 1
ATOM 2624 C CA . THR B 1 31 ? -18.25 23.531 -15.344 1 79.94 31 THR B CA 1
ATOM 2625 C C . THR B 1 31 ? -17.594 24.719 -14.633 1 79.94 31 THR B C 1
ATOM 2627 O O . THR B 1 31 ? -17.984 25.078 -13.523 1 79.94 31 THR B O 1
ATOM 2630 N N . VAL B 1 32 ? -16.578 25.156 -15.242 1 82.12 32 VAL B N 1
ATOM 2631 C CA . VAL B 1 32 ? -15.914 26.312 -14.664 1 82.12 32 VAL B CA 1
ATOM 2632 C C . VAL B 1 32 ? -16.906 27.453 -14.516 1 82.12 32 VAL B C 1
ATOM 2634 O O . VAL B 1 32 ? -16.969 28.109 -13.469 1 82.12 32 VAL B O 1
ATOM 2637 N N . SER B 1 33 ? -17.656 27.609 -15.469 1 83.12 33 SER B N 1
ATOM 2638 C CA . SER B 1 33 ? -18.641 28.672 -15.461 1 83.12 33 SER B CA 1
ATOM 2639 C C . SER B 1 33 ? -19.672 28.484 -14.359 1 83.12 33 SER B C 1
ATOM 2641 O O . SER B 1 33 ? -20 29.422 -13.633 1 83.12 33 SER B O 1
ATOM 2643 N N . ARG B 1 34 ? -20.125 27.344 -14.242 1 82.38 34 ARG B N 1
ATOM 2644 C CA . ARG B 1 34 ? -21.109 27.031 -13.211 1 82.38 34 ARG B CA 1
ATOM 2645 C C . ARG B 1 34 ? -20.531 27.25 -11.82 1 82.38 34 ARG B C 1
ATOM 2647 O O . ARG B 1 34 ? -21.219 27.781 -10.938 1 82.38 34 ARG B O 1
ATOM 2654 N N . ARG B 1 35 ? -19.375 26.875 -11.633 1 80.69 35 ARG B N 1
ATOM 2655 C CA . ARG B 1 35 ? -18.719 27.016 -10.336 1 80.69 35 ARG B CA 1
ATOM 2656 C C . ARG B 1 35 ? -18.5 28.484 -9.992 1 80.69 35 ARG B C 1
ATOM 2658 O O . ARG B 1 35 ? -18.688 28.891 -8.844 1 80.69 35 ARG B O 1
ATOM 2665 N N . ILE B 1 36 ? -18.094 29.125 -10.945 1 85.12 36 ILE B N 1
ATOM 2666 C CA . ILE B 1 36 ? -17.906 30.562 -10.734 1 85.12 36 ILE B CA 1
ATOM 2667 C C . ILE B 1 36 ? -19.25 31.234 -10.461 1 85.12 36 ILE B C 1
ATOM 2669 O O . ILE B 1 36 ? -19.359 32.062 -9.57 1 85.12 36 ILE B O 1
ATOM 2673 N N . GLN B 1 37 ? -20.234 30.75 -11.148 1 84.19 37 GLN B N 1
ATOM 2674 C CA . GLN B 1 37 ? -21.578 31.266 -10.93 1 84.19 37 GLN B CA 1
ATOM 2675 C C . GLN B 1 37 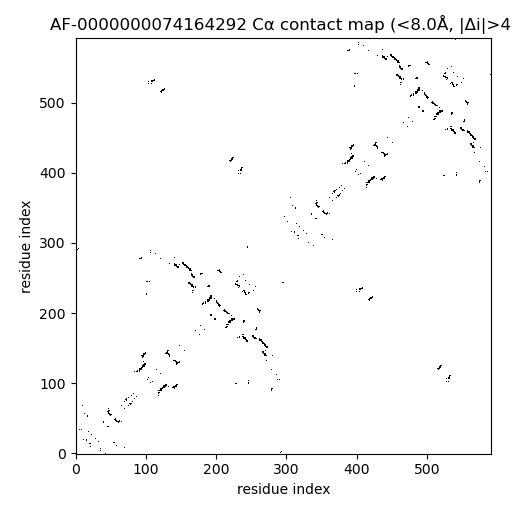? -22.094 30.891 -9.539 1 84.19 37 GLN B C 1
ATOM 2677 O O . GLN B 1 37 ? -22.703 31.719 -8.859 1 84.19 37 GLN B O 1
ATOM 2682 N N . SER B 1 38 ? -21.859 29.75 -9.25 1 80.69 38 SER B N 1
ATOM 2683 C CA . SER B 1 38 ? -22.266 29.297 -7.918 1 80.69 38 SER B CA 1
ATOM 2684 C C . SER B 1 38 ? -21.562 30.109 -6.832 1 80.69 38 SER B C 1
ATOM 2686 O O . SER B 1 38 ? -22.172 30.469 -5.824 1 80.69 38 SER B O 1
ATOM 2688 N N . LEU B 1 39 ? -20.328 30.312 -6.988 1 79.56 39 LEU B N 1
ATOM 2689 C CA . LEU B 1 39 ? -19.578 31.156 -6.07 1 79.56 39 LEU B CA 1
ATOM 2690 C C . LEU B 1 39 ? -20.203 32.562 -5.984 1 79.56 39 LEU B C 1
ATOM 2692 O O . LEU B 1 39 ? -20.422 33.062 -4.883 1 79.56 39 LEU B O 1
ATOM 2696 N N . GLU B 1 40 ? -20.531 33.094 -7.062 1 82.94 40 GLU B N 1
ATOM 2697 C CA . GLU B 1 40 ? -21.141 34.406 -7.109 1 82.94 40 GLU B CA 1
ATOM 2698 C C . GLU B 1 40 ? -22.5 34.438 -6.422 1 82.94 40 GLU B C 1
ATOM 2700 O O . GLU B 1 40 ? -22.828 35.375 -5.691 1 82.94 40 GLU B O 1
ATOM 2705 N N . GLU B 1 41 ? -23.172 33.375 -6.59 1 78.88 41 GLU B N 1
ATOM 2706 C CA . GLU B 1 41 ? -24.484 33.25 -5.961 1 78.88 41 GLU B CA 1
ATOM 2707 C C . GLU B 1 41 ? -24.359 33.062 -4.449 1 78.88 41 GLU B C 1
ATOM 2709 O O . GLU B 1 41 ? -25.125 33.656 -3.686 1 78.88 41 GLU B O 1
ATOM 2714 N N . SER B 1 42 ? -23.438 32.312 -4.117 1 76 42 SER B N 1
ATOM 2715 C CA . SER B 1 42 ? -23.25 32.031 -2.699 1 76 42 SER B CA 1
ATOM 2716 C C . SER B 1 42 ? -22.859 33.25 -1.916 1 76 42 SER B C 1
ATOM 2718 O O . SER B 1 42 ? -23.188 33.406 -0.734 1 76 42 SER B O 1
ATOM 2720 N N . ILE B 1 43 ? -22.203 34.062 -2.574 1 71.31 43 ILE B N 1
ATOM 2721 C CA . ILE B 1 43 ? -21.766 35.281 -1.879 1 71.31 43 ILE B CA 1
ATOM 2722 C C . ILE B 1 43 ? -22.594 36.469 -2.346 1 71.31 43 ILE B C 1
ATOM 2724 O O . ILE B 1 43 ? -22.359 37.625 -1.934 1 71.31 43 ILE B O 1
ATOM 2728 N N . ASN B 1 44 ? -23.531 36.094 -3.123 1 77.38 44 ASN B N 1
ATOM 2729 C CA . ASN B 1 44 ? -24.484 37.062 -3.658 1 77.38 44 ASN B CA 1
ATOM 2730 C C . ASN B 1 44 ? -23.766 38.281 -4.258 1 77.38 44 ASN B C 1
ATOM 2732 O O . ASN B 1 44 ? -24.172 39.406 -4.02 1 77.38 44 ASN B O 1
ATOM 2736 N N . THR B 1 45 ? -22.656 38.156 -4.883 1 78.75 45 THR B N 1
ATOM 2737 C CA . THR B 1 45 ? -21.859 39.188 -5.523 1 78.75 45 THR B CA 1
ATOM 2738 C C . THR B 1 45 ? -21.344 38.719 -6.879 1 78.75 45 THR B C 1
ATOM 2740 O O . THR B 1 45 ? -20.906 37.594 -7.016 1 78.75 45 THR B O 1
ATOM 2743 N N . LYS B 1 46 ? -21.516 39.562 -7.828 1 84.12 46 LYS B N 1
ATOM 2744 C CA . LYS B 1 46 ? -20.906 39.25 -9.125 1 84.12 46 LYS B CA 1
ATOM 2745 C C . LYS B 1 46 ? -19.422 39.594 -9.141 1 84.12 46 LYS B C 1
ATOM 2747 O O . LYS B 1 46 ? -19.031 40.719 -8.781 1 84.12 46 LYS B O 1
ATOM 2752 N N . LEU B 1 47 ? -18.594 38.594 -9.562 1 84.31 47 LEU B N 1
ATOM 2753 C CA . LEU B 1 47 ? -17.156 38.75 -9.547 1 84.31 47 LEU B CA 1
ATOM 2754 C C . LEU B 1 47 ? -16.609 39.031 -10.945 1 84.31 47 LEU B C 1
ATOM 2756 O O . LEU B 1 47 ? -15.539 39.625 -11.102 1 84.31 47 LEU B O 1
ATOM 2760 N N . ILE B 1 48 ? -17.312 38.5 -11.891 1 84.31 48 ILE B N 1
ATOM 2761 C CA . ILE B 1 48 ? -16.859 38.594 -13.273 1 84.31 48 ILE B CA 1
ATOM 2762 C C . ILE B 1 48 ? -18 39.062 -14.164 1 84.31 48 ILE B C 1
ATOM 2764 O O . ILE B 1 48 ? -19.172 38.781 -13.883 1 84.31 48 ILE B O 1
ATOM 2768 N N . LYS B 1 49 ? -17.594 40.031 -15.031 1 81.19 49 LYS B N 1
ATOM 2769 C CA . LYS B 1 49 ? -18.5 40.406 -16.109 1 81.19 49 LYS B CA 1
ATOM 2770 C C . LYS B 1 49 ? -17.984 39.938 -17.469 1 81.19 49 LYS B C 1
ATOM 2772 O O . LYS B 1 49 ? -16.781 40 -17.75 1 81.19 49 LYS B O 1
ATOM 2777 N N . ARG B 1 50 ? -18.688 39.094 -18.094 1 72.25 50 ARG B N 1
ATOM 2778 C CA . ARG B 1 50 ? -18.312 38.594 -19.422 1 72.25 50 ARG B CA 1
ATOM 2779 C C . ARG B 1 50 ? -18.609 39.625 -20.5 1 72.25 50 ARG B C 1
ATOM 2781 O O . ARG B 1 50 ? -19.688 40.219 -20.531 1 72.25 50 ARG B O 1
ATOM 2788 N N . ASN B 1 51 ? -17.516 40.125 -21.109 1 66.25 51 ASN B N 1
ATOM 2789 C CA . ASN B 1 51 ? -17.75 41 -22.234 1 66.25 51 ASN B CA 1
ATOM 2790 C C . ASN B 1 51 ? -18.031 40.219 -23.516 1 66.25 51 ASN B C 1
ATOM 2792 O O . ASN B 1 51 ? -17.891 39 -23.547 1 66.25 51 ASN B O 1
ATOM 2796 N N . SER B 1 52 ? -18.516 40.938 -24.562 1 61.91 52 SER B N 1
ATOM 2797 C CA . SER B 1 52 ? -18.953 40.406 -25.844 1 61.91 52 SER B CA 1
ATOM 2798 C C . SER B 1 52 ? -17.828 39.656 -26.547 1 61.91 52 SER B C 1
ATOM 2800 O O . SER B 1 52 ? -18.062 38.875 -27.453 1 61.91 52 SER B O 1
ATOM 2802 N N . ARG B 1 53 ? -16.547 39.844 -26.234 1 58.25 53 ARG B N 1
ATOM 2803 C CA . ARG B 1 53 ? -15.438 39.25 -26.969 1 58.25 53 ARG B CA 1
ATOM 2804 C C . ARG B 1 53 ? -14.883 38.031 -26.234 1 58.25 53 ARG B C 1
ATOM 2806 O O . ARG B 1 53 ? -13.836 37.5 -26.609 1 58.25 53 ARG B O 1
ATOM 2813 N N . GLY B 1 54 ? -15.516 37.562 -25.219 1 59.47 54 GLY B N 1
ATOM 2814 C CA . GLY B 1 54 ? -15.117 36.344 -24.531 1 59.47 54 GLY B CA 1
ATOM 2815 C C . GLY B 1 54 ? -14.102 36.562 -23.438 1 59.47 54 GLY B C 1
ATOM 2816 O O . GLY B 1 54 ? -13.68 35.625 -22.75 1 59.47 54 GLY B O 1
ATOM 2817 N N . VAL B 1 55 ? -13.594 37.75 -23.25 1 66.62 55 VAL B N 1
ATOM 2818 C CA . VAL B 1 55 ? -12.617 38.094 -22.234 1 66.62 55 VAL B CA 1
ATOM 2819 C C . VAL B 1 55 ? -13.344 38.469 -20.938 1 66.62 55 VAL B C 1
ATOM 2821 O O . VAL B 1 55 ? -14.375 39.156 -20.969 1 66.62 55 VAL B O 1
ATOM 2824 N N . ILE B 1 56 ? -12.82 37.906 -19.797 1 76.19 56 ILE B N 1
ATOM 2825 C CA . ILE B 1 56 ? -13.484 38.156 -18.531 1 76.19 56 ILE B CA 1
ATOM 2826 C C . ILE B 1 56 ? -13.062 39.531 -18 1 76.19 56 ILE B C 1
ATOM 2828 O O . ILE B 1 56 ? -11.906 39.938 -18.156 1 76.19 56 ILE B O 1
ATOM 2832 N N . GLU B 1 57 ? -14.07 40.406 -17.688 1 82.12 57 GLU B N 1
ATOM 2833 C CA . GLU B 1 57 ? -13.82 41.625 -16.922 1 82.12 57 GLU B CA 1
ATOM 2834 C C . GLU B 1 57 ? -14.148 41.438 -15.453 1 82.12 57 GLU B C 1
ATOM 2836 O O . GLU B 1 57 ? -15.25 41 -15.102 1 82.12 57 GLU B O 1
ATOM 2841 N N . VAL B 1 58 ? -13.125 41.594 -14.602 1 83.62 58 VAL B N 1
ATOM 2842 C CA . VAL B 1 58 ? -13.273 41.438 -13.156 1 83.62 58 VAL B CA 1
ATOM 2843 C C . VAL B 1 58 ? -13.961 42.656 -12.578 1 83.62 58 VAL B C 1
ATOM 2845 O O . VAL B 1 58 ? -13.57 43.781 -12.875 1 83.62 58 VAL B O 1
ATOM 2848 N N . THR B 1 59 ? -15.031 42.5 -11.805 1 83.56 59 THR B N 1
ATOM 2849 C CA . THR B 1 59 ? -15.75 43.594 -11.18 1 83.56 59 THR B CA 1
ATOM 2850 C C . THR B 1 59 ? -14.922 44.188 -10.039 1 83.56 59 THR B C 1
ATOM 2852 O O . THR B 1 59 ? -13.883 43.625 -9.664 1 83.56 59 THR B O 1
ATOM 2855 N N . THR B 1 60 ? -15.312 45.281 -9.422 1 80 60 THR B N 1
ATOM 2856 C CA . THR B 1 60 ? -14.656 45.875 -8.25 1 80 60 THR B CA 1
ATOM 2857 C C . THR B 1 60 ? -14.633 44.875 -7.094 1 80 60 THR B C 1
ATOM 2859 O O . THR B 1 60 ? -13.617 44.719 -6.406 1 80 60 THR B O 1
ATOM 2862 N N . GLU B 1 61 ? -15.695 44.156 -6.949 1 79.06 61 GLU B N 1
ATOM 2863 C CA . GLU B 1 61 ? -15.789 43.125 -5.914 1 79.06 61 GLU B CA 1
ATOM 2864 C C . GLU B 1 61 ? -14.914 41.906 -6.242 1 79.06 61 GLU B C 1
ATOM 2866 O O . GLU B 1 61 ? -14.297 41.312 -5.352 1 79.06 61 GLU B O 1
ATOM 2871 N N . GLY B 1 62 ? -14.883 41.656 -7.516 1 80.69 62 GLY B N 1
ATOM 2872 C CA . GLY B 1 62 ? -14 40.562 -7.949 1 80.69 62 GLY B CA 1
ATOM 2873 C C . GLY B 1 62 ? -12.531 40.906 -7.758 1 80.69 62 GLY B C 1
ATOM 2874 O O . GLY B 1 62 ? -11.75 40.062 -7.316 1 80.69 62 GLY B O 1
ATOM 2875 N N . GLN B 1 63 ? -12.234 42.094 -8.039 1 79.69 63 GLN B N 1
ATOM 2876 C CA . GLN B 1 63 ? -10.859 42.531 -7.852 1 79.69 63 GLN B CA 1
ATOM 2877 C C . GLN B 1 63 ? -10.484 42.531 -6.371 1 79.69 63 GLN B C 1
ATOM 2879 O O . GLN B 1 63 ? -9.367 42.156 -6.004 1 79.69 63 GLN B O 1
ATOM 2884 N N . SER B 1 64 ? -11.383 42.969 -5.555 1 70.81 64 SER B N 1
ATOM 2885 C CA . SER B 1 64 ? -11.148 42.906 -4.113 1 70.81 64 SER B CA 1
ATOM 2886 C C . SER B 1 64 ? -10.953 41.469 -3.635 1 70.81 64 SER B C 1
ATOM 2888 O O . SER B 1 64 ? -10.031 41.188 -2.859 1 70.81 64 SER B O 1
ATOM 2890 N N . LEU B 1 65 ? -11.797 40.656 -4.184 1 73.06 65 LEU B N 1
ATOM 2891 C CA . LEU B 1 65 ? -11.656 39.25 -3.818 1 73.06 65 LEU B CA 1
ATOM 2892 C C . LEU B 1 65 ? -10.352 38.688 -4.359 1 73.06 65 LEU B C 1
ATOM 2894 O O . LEU B 1 65 ? -9.648 37.969 -3.652 1 73.06 65 LEU B O 1
ATOM 2898 N N . TYR B 1 66 ? -10.109 39.031 -5.488 1 73.44 66 TYR B N 1
ATOM 2899 C CA . TYR B 1 66 ? -8.852 38.594 -6.086 1 73.44 66 TYR B CA 1
ATOM 2900 C C . TYR B 1 66 ? -7.66 39.125 -5.297 1 73.44 66 TYR B C 1
ATOM 2902 O O . TYR B 1 66 ? -6.746 38.375 -4.957 1 73.44 66 TYR B O 1
ATOM 2910 N N . ASN B 1 67 ? -7.676 40.344 -5.004 1 65.75 67 ASN B N 1
ATOM 2911 C CA . ASN B 1 67 ? -6.562 40.938 -4.266 1 65.75 67 ASN B CA 1
ATOM 2912 C C . ASN B 1 67 ? -6.402 40.312 -2.889 1 65.75 67 ASN B C 1
ATOM 2914 O O . ASN B 1 67 ? -5.277 40.125 -2.416 1 65.75 67 ASN B O 1
ATOM 2918 N N . ASN B 1 68 ? -7.543 39.969 -2.346 1 55.72 68 ASN B N 1
ATOM 2919 C CA . ASN B 1 68 ? -7.48 39.375 -1.018 1 55.72 68 ASN B CA 1
ATOM 2920 C C . ASN B 1 68 ? -7.098 37.906 -1.087 1 55.72 68 ASN B C 1
ATOM 2922 O O . ASN B 1 68 ? -6.41 37.406 -0.198 1 55.72 68 ASN B O 1
ATOM 2926 N N . PHE B 1 69 ? -7.547 37.406 -2.244 1 58.62 69 PHE B N 1
ATOM 2927 C CA . PHE B 1 69 ? -7.352 35.969 -2.27 1 58.62 69 PHE B CA 1
ATOM 2928 C C . PHE B 1 69 ? -6.199 35.594 -3.197 1 58.62 69 PHE B C 1
ATOM 2930 O O . PHE B 1 69 ? -5.621 34.5 -3.07 1 58.62 69 PHE B O 1
ATOM 2937 N N . SER B 1 70 ? -5.98 36.562 -4.027 1 60.34 70 SER B N 1
ATOM 2938 C CA . SER B 1 70 ? -4.816 36.312 -4.871 1 60.34 70 SER B CA 1
ATOM 2939 C C . SER B 1 70 ? -3.535 36.25 -4.043 1 60.34 70 SER B C 1
ATOM 2941 O O . SER B 1 70 ? -2.666 35.406 -4.289 1 60.34 70 SER B O 1
ATOM 2943 N N . TYR B 1 71 ? -3.441 37.312 -3.107 1 47.97 71 TYR B N 1
ATOM 2944 C CA . TYR B 1 71 ? -2.338 37.312 -2.154 1 47.97 71 TYR B CA 1
ATOM 2945 C C . TYR B 1 71 ? -2.428 36.094 -1.228 1 47.97 71 TYR B C 1
ATOM 2947 O O . TYR B 1 71 ? -1.411 35.469 -0.907 1 47.97 71 TYR B O 1
ATOM 2955 N N . ILE B 1 72 ? -3.602 35.656 -0.892 1 44.5 72 ILE B N 1
ATOM 2956 C CA . ILE B 1 72 ? -3.762 34.5 -0.015 1 44.5 72 ILE B CA 1
ATOM 2957 C C . ILE B 1 72 ? -3.314 33.219 -0.742 1 44.5 72 ILE B C 1
ATOM 2959 O O . ILE B 1 72 ? -2.637 32.375 -0.159 1 44.5 72 ILE B O 1
ATOM 2963 N N . GLU B 1 73 ? -3.656 33.125 -1.938 1 43.19 73 GLU B N 1
ATOM 2964 C CA . GLU B 1 73 ? -3.01 32.094 -2.721 1 43.19 73 GLU B CA 1
ATOM 2965 C C . GLU B 1 73 ? -1.511 32.344 -2.852 1 43.19 73 GLU B C 1
ATOM 2967 O O . GLU B 1 73 ? -0.705 31.422 -2.697 1 43.19 73 GLU B O 1
ATOM 2972 N N . GLU B 1 74 ? -1.106 33.531 -3.143 1 43.53 74 GLU B N 1
ATOM 2973 C CA . GLU B 1 74 ? 0.291 33.969 -3.115 1 43.53 74 GLU B CA 1
ATOM 2974 C C . GLU B 1 74 ? 0.793 34.125 -1.683 1 43.53 74 GLU B C 1
ATOM 2976 O O . GLU B 1 74 ? 1.905 33.688 -1.359 1 43.53 74 GLU B O 1
ATOM 2981 N N . GLN B 1 75 ? 0.09 34.719 -0.794 1 41.09 75 GLN B N 1
ATOM 2982 C CA . GLN B 1 75 ? 0.453 34.812 0.616 1 41.09 75 GLN B CA 1
ATOM 2983 C C . GLN B 1 75 ? 0.318 33.438 1.3 1 41.09 75 GLN B C 1
ATOM 2985 O O . GLN B 1 75 ? 1.092 33.125 2.203 1 41.09 75 GLN B O 1
ATOM 2990 N N . ALA B 1 76 ? -0.504 32.531 0.972 1 38.16 76 ALA B N 1
ATOM 2991 C CA . ALA B 1 76 ? -0.379 31.156 1.399 1 38.16 76 ALA B CA 1
ATOM 2992 C C . ALA B 1 76 ? 0.896 30.516 0.848 1 38.16 76 ALA B C 1
ATOM 2994 O O . ALA B 1 76 ? 1.594 29.797 1.56 1 38.16 76 ALA B O 1
ATOM 2995 N N . VAL B 1 77 ? 1.279 30.859 -0.275 1 36.53 77 VAL B N 1
ATOM 2996 C CA . VAL B 1 77 ? 2.635 30.641 -0.771 1 36.53 77 VAL B CA 1
ATOM 2997 C C . VAL B 1 77 ? 3.59 31.641 -0.115 1 36.53 77 VAL B C 1
ATOM 2999 O O . VAL B 1 77 ? 4.668 31.25 0.347 1 36.53 77 VAL B O 1
ATOM 3002 N N . VAL B 1 78 ? 3.346 32.875 -0.029 1 37.91 78 VAL B N 1
ATOM 3003 C CA . VAL B 1 78 ? 4.188 33.906 0.611 1 37.91 78 VAL B CA 1
ATOM 3004 C C . VAL B 1 78 ? 4.008 33.844 2.127 1 37.91 78 VAL B C 1
ATOM 3006 O O . VAL B 1 78 ? 4.98 33.938 2.877 1 37.91 78 VAL B O 1
ATOM 3009 N N . THR B 1 79 ? 2.906 33.719 2.773 1 35.22 79 THR B N 1
ATOM 3010 C CA . THR B 1 79 ? 2.777 33.406 4.199 1 35.22 79 THR B CA 1
ATOM 3011 C C . THR B 1 79 ? 3.385 32.062 4.539 1 35.22 79 THR B C 1
ATOM 3013 O O . THR B 1 79 ? 3.973 31.891 5.605 1 35.22 79 THR B O 1
ATOM 3016 N N . PHE B 1 80 ? 3.508 31.141 3.709 1 34.16 80 PHE B N 1
ATOM 3017 C CA . PHE B 1 80 ? 4.496 30.078 3.648 1 34.16 80 PHE B CA 1
ATOM 3018 C C . PHE B 1 80 ? 5.902 30.656 3.514 1 34.16 80 PHE B C 1
ATOM 3020 O O . PHE B 1 80 ? 6.84 30.172 4.16 1 34.16 80 PHE B O 1
ATOM 3027 N N . GLN B 1 81 ? 6.09 31.625 2.945 1 34.75 81 GLN B N 1
ATOM 3028 C CA . GLN B 1 81 ? 7.355 32.344 2.914 1 34.75 81 GLN B CA 1
ATOM 3029 C C . GLN B 1 81 ? 7.57 33.125 4.207 1 34.75 81 GLN B C 1
ATOM 3031 O O . GLN B 1 81 ? 8.68 33.156 4.75 1 34.75 81 GLN B O 1
ATOM 3036 N N . LYS B 1 82 ? 6.758 34 4.66 1 37.47 82 LYS B N 1
ATOM 3037 C CA . LYS B 1 82 ? 6.902 34.656 5.953 1 37.47 82 LYS B CA 1
ATOM 3038 C C . LYS B 1 82 ? 6.836 33.656 7.098 1 37.47 82 LYS B C 1
ATOM 3040 O O . LYS B 1 82 ? 7.5 33.812 8.125 1 37.47 82 LYS B O 1
ATOM 3045 N N . TRP B 1 83 ? 6.082 32.625 7.035 1 38.34 83 TRP B N 1
ATOM 3046 C CA . TRP B 1 83 ? 6.188 31.438 7.898 1 38.34 83 TRP B CA 1
ATOM 3047 C C . TRP B 1 83 ? 7.531 30.75 7.711 1 38.34 83 TRP B C 1
ATOM 3049 O O . TRP B 1 83 ? 8.016 30.062 8.617 1 38.34 83 TRP B O 1
ATOM 3059 N N . ILE B 1 84 ? 8.203 30.984 6.809 1 37.47 84 ILE B N 1
ATOM 3060 C CA . ILE B 1 84 ? 9.625 30.734 6.566 1 37.47 84 ILE B CA 1
ATOM 3061 C C . ILE B 1 84 ? 10.461 31.562 7.527 1 37.47 84 ILE B C 1
ATOM 3063 O O . ILE B 1 84 ? 11.477 31.094 8.047 1 37.47 84 ILE B O 1
ATOM 3067 N N . ASN B 1 85 ? 10.148 32.781 7.605 1 40.03 85 ASN B N 1
ATOM 3068 C CA . ASN B 1 85 ? 10.945 33.562 8.547 1 40.03 85 ASN B CA 1
ATOM 3069 C C . ASN B 1 85 ? 10.836 33.031 9.969 1 40.03 85 ASN B C 1
ATOM 3071 O O . ASN B 1 85 ? 11.82 33 10.703 1 40.03 85 ASN B O 1
ATOM 3075 N N . ASN B 1 86 ? 9.555 32.875 10.492 1 43.31 86 ASN B N 1
ATOM 3076 C CA . ASN B 1 86 ? 9.422 32.25 11.812 1 43.31 86 ASN B CA 1
ATOM 3077 C C . ASN B 1 86 ? 9.695 30.75 11.758 1 43.31 86 ASN B C 1
ATOM 3079 O O . ASN B 1 86 ? 9.688 30.078 12.789 1 43.31 86 ASN B O 1
ATOM 3083 N N . SER B 1 87 ? 9.711 30.156 10.672 1 49.41 87 SER B N 1
ATOM 3084 C CA . SER B 1 87 ? 9.898 28.766 10.289 1 49.41 87 SER B CA 1
ATOM 3085 C C . SER B 1 87 ? 11.344 28.328 10.484 1 49.41 87 SER B C 1
ATOM 3087 O O . SER B 1 87 ? 11.633 27.125 10.586 1 49.41 87 SER B O 1
ATOM 3089 N N . LYS B 1 88 ? 12.188 29.266 10.258 1 54.12 88 LYS B N 1
ATOM 3090 C CA . LYS B 1 88 ? 13.617 29 10.406 1 54.12 88 LYS B CA 1
ATOM 3091 C C . LYS B 1 88 ? 13.93 28.469 11.805 1 54.12 88 LYS B C 1
ATOM 3093 O O . LYS B 1 88 ? 14.922 27.766 11.992 1 54.12 88 LYS B O 1
ATOM 3098 N N . GLN B 1 89 ? 12.867 28.75 12.578 1 66 89 GLN B N 1
ATOM 3099 C CA . GLN B 1 89 ? 13.227 28.391 13.953 1 66 89 GLN B CA 1
ATOM 3100 C C . GLN B 1 89 ? 12.695 27.016 14.328 1 66 89 GLN B C 1
ATOM 3102 O O . GLN B 1 89 ? 13.125 26.422 15.32 1 66 89 GLN B O 1
ATOM 3107 N N . ILE B 1 90 ? 11.812 26.375 13.398 1 87.06 90 ILE B N 1
ATOM 3108 C CA . ILE B 1 90 ? 11.305 25.078 13.828 1 87.06 90 ILE B CA 1
ATOM 3109 C C . ILE B 1 90 ? 12.258 23.969 13.391 1 87.06 90 ILE B C 1
ATOM 3111 O O . ILE B 1 90 ? 12.609 23.875 12.211 1 87.06 90 ILE B O 1
ATOM 3115 N N . LYS B 1 91 ? 12.703 23.344 14.297 1 88.12 91 LYS B N 1
ATOM 3116 C CA . LYS B 1 91 ? 13.648 22.25 14.062 1 88.12 91 LYS B CA 1
ATOM 3117 C C . LYS B 1 91 ? 13.391 21.094 15.016 1 88.12 91 LYS B C 1
ATOM 3119 O O . LYS B 1 91 ? 12.617 21.219 15.969 1 88.12 91 LYS B O 1
ATOM 3124 N N . GLY B 1 92 ? 13.922 19.906 14.648 1 91.06 92 GLY B N 1
ATOM 3125 C CA . GLY B 1 92 ? 13.836 18.75 15.523 1 91.06 92 GLY B CA 1
ATOM 3126 C C . GLY B 1 92 ? 13.227 17.531 14.844 1 91.06 92 GLY B C 1
ATOM 3127 O O . GLY B 1 92 ? 13.125 17.484 13.617 1 91.06 92 GLY B O 1
ATOM 3128 N N . ILE B 1 93 ? 12.977 16.578 15.711 1 93.06 93 ILE B N 1
ATOM 3129 C CA . ILE B 1 93 ? 12.469 15.289 15.234 1 93.06 93 ILE B CA 1
ATOM 3130 C C . ILE B 1 93 ? 11.039 15.086 15.719 1 93.06 93 ILE B C 1
ATOM 3132 O O . ILE B 1 93 ? 10.727 15.375 16.875 1 93.06 93 ILE B O 1
ATOM 3136 N N . LEU B 1 94 ? 10.211 14.781 14.82 1 95.06 94 LEU B N 1
ATOM 3137 C CA . LEU B 1 94 ? 8.852 14.406 15.18 1 95.06 94 LEU B CA 1
ATOM 3138 C C . LEU B 1 94 ? 8.547 12.977 14.758 1 95.06 94 LEU B C 1
ATOM 3140 O O . LEU B 1 94 ? 8.695 12.617 13.586 1 95.06 94 LEU B O 1
ATOM 3144 N N . ARG B 1 95 ? 8.133 12.18 15.695 1 94 95 ARG B N 1
ATOM 3145 C CA . ARG B 1 95 ? 7.762 10.789 15.438 1 94 95 ARG B CA 1
ATOM 3146 C C . ARG B 1 95 ? 6.25 10.648 15.312 1 94 95 ARG B C 1
ATOM 3148 O O . ARG B 1 95 ? 5.512 10.969 16.25 1 94 95 ARG B O 1
ATOM 3155 N N . VAL B 1 96 ? 5.891 10.07 14.133 1 95.44 96 VAL B N 1
ATOM 3156 C CA . VAL B 1 96 ? 4.469 10.078 13.812 1 95.44 96 VAL B CA 1
ATOM 3157 C C . VAL B 1 96 ? 3.988 8.648 13.562 1 95.44 96 VAL B C 1
ATOM 3159 O O . VAL B 1 96 ? 4.531 7.953 12.703 1 95.44 96 VAL B O 1
ATOM 3162 N N . GLY B 1 97 ? 3.002 8.164 14.32 1 94.31 97 GLY B N 1
ATOM 3163 C CA . GLY B 1 97 ? 2.277 6.949 13.992 1 94.31 97 GLY B CA 1
ATOM 3164 C C . GLY B 1 97 ? 1.117 7.188 13.047 1 94.31 97 GLY B C 1
ATOM 3165 O O . GLY B 1 97 ? 0.306 8.086 13.258 1 94.31 97 GLY B O 1
ATOM 3166 N N . VAL B 1 98 ? 1.068 6.398 11.961 1 94.31 98 VAL B N 1
ATOM 3167 C CA . VAL B 1 98 ? 0.054 6.695 10.953 1 94.31 98 VAL B CA 1
ATOM 3168 C C . VAL B 1 98 ? -0.323 5.414 10.211 1 94.31 98 VAL B C 1
ATOM 3170 O O . VAL B 1 98 ? 0.536 4.574 9.93 1 94.31 98 VAL B O 1
ATOM 3173 N N . PRO B 1 99 ? -1.648 5.246 9.914 1 91.69 99 PRO B N 1
ATOM 3174 C CA . PRO B 1 99 ? -1.971 4.156 8.992 1 91.69 99 PRO B CA 1
ATOM 3175 C C . PRO B 1 99 ? -1.328 4.336 7.617 1 91.69 99 PRO B C 1
ATOM 3177 O O . PRO B 1 99 ? -1.282 5.453 7.094 1 91.69 99 PRO B O 1
ATOM 3180 N N . LYS B 1 100 ? -0.92 3.258 7 1 89.06 100 LYS B N 1
ATOM 3181 C CA . LYS B 1 100 ? -0.168 3.307 5.75 1 89.06 100 LYS B CA 1
ATOM 3182 C C . LYS B 1 100 ? -0.955 4.035 4.664 1 89.06 100 LYS B C 1
ATOM 3184 O O . LYS B 1 100 ? -0.417 4.914 3.982 1 89.06 100 LYS B O 1
ATOM 3189 N N . LEU B 1 101 ? -2.18 3.678 4.492 1 89.5 101 LEU B N 1
ATOM 3190 C CA . LEU B 1 101 ? -2.949 4.258 3.398 1 89.5 101 LEU B CA 1
ATOM 3191 C C . LEU B 1 101 ? -3.203 5.742 3.637 1 89.5 101 LEU B C 1
ATOM 3193 O O . LEU B 1 101 ? -3.268 6.523 2.688 1 89.5 101 LEU B O 1
ATOM 3197 N N . PHE B 1 102 ? -3.365 6.156 4.879 1 92 102 PHE B N 1
ATOM 3198 C CA . PHE B 1 102 ? -3.49 7.574 5.195 1 92 102 PHE B CA 1
ATOM 3199 C C . PHE B 1 102 ? -2.24 8.336 4.77 1 92 102 PHE B C 1
ATOM 3201 O O . PHE B 1 102 ? -2.33 9.367 4.094 1 92 102 PHE B O 1
ATOM 3208 N N . PHE B 1 103 ? -1.09 7.797 5.121 1 93.38 103 PHE B N 1
ATOM 3209 C CA . PHE B 1 103 ? 0.177 8.422 4.758 1 93.38 103 PHE B CA 1
ATOM 3210 C C . PHE B 1 103 ? 0.338 8.484 3.244 1 93.38 103 PHE B C 1
ATOM 3212 O O . PHE B 1 103 ? 0.612 9.555 2.688 1 93.38 103 PHE B O 1
ATOM 3219 N N . ASP B 1 104 ? 0.125 7.348 2.664 1 89.19 104 ASP B N 1
ATOM 3220 C CA . ASP B 1 104 ? 0.42 7.219 1.24 1 89.19 104 ASP B CA 1
ATOM 3221 C C . ASP B 1 104 ? -0.463 8.148 0.411 1 89.19 104 ASP B C 1
ATOM 3223 O O . ASP B 1 104 ? -0.017 8.703 -0.598 1 89.19 104 ASP B O 1
ATOM 3227 N N . ASN B 1 105 ? -1.646 8.352 0.876 1 88.31 105 ASN B N 1
ATOM 3228 C CA . ASN B 1 105 ? -2.602 9.023 -0 1 88.31 105 ASN B CA 1
ATOM 3229 C C . ASN B 1 105 ? -2.801 10.477 0.4 1 88.31 105 ASN B C 1
ATOM 3231 O O . ASN B 1 105 ? -3.092 11.328 -0.447 1 88.31 105 ASN B O 1
ATOM 3235 N N . LEU B 1 106 ? -2.648 10.805 1.648 1 90.31 106 LEU B N 1
ATOM 3236 C CA . LEU B 1 106 ? -3.043 12.133 2.092 1 90.31 106 LEU B CA 1
ATOM 3237 C C . LEU B 1 106 ? -1.824 12.945 2.52 1 90.31 106 LEU B C 1
ATOM 3239 O O . LEU B 1 106 ? -1.805 14.172 2.367 1 90.31 106 LEU B O 1
ATOM 3243 N N . VAL B 1 107 ? -0.752 12.281 3.018 1 93.81 107 VAL B N 1
ATOM 3244 C CA . VAL B 1 107 ? 0.366 12.992 3.623 1 93.81 107 VAL B CA 1
ATOM 3245 C C . VAL B 1 107 ? 1.531 13.062 2.637 1 93.81 107 VAL B C 1
ATOM 3247 O O . VAL B 1 107 ? 1.999 14.148 2.293 1 93.81 107 VAL B O 1
ATOM 3250 N N . ALA B 1 108 ? 1.927 11.945 2.098 1 92.31 108 ALA B N 1
ATOM 3251 C CA . ALA B 1 108 ? 3.123 11.812 1.271 1 92.31 108 ALA B CA 1
ATOM 3252 C C . ALA B 1 108 ? 3.086 12.766 0.085 1 92.31 108 ALA B C 1
ATOM 3254 O O . ALA B 1 108 ? 4.066 13.461 -0.192 1 92.31 108 ALA B O 1
ATOM 3255 N N . PRO B 1 109 ? 1.953 12.938 -0.552 1 86.94 109 PRO B N 1
ATOM 3256 C CA . PRO B 1 109 ? 1.934 13.781 -1.75 1 86.94 109 PRO B CA 1
ATOM 3257 C C . PRO B 1 109 ? 2.164 15.258 -1.437 1 86.94 109 PRO B C 1
ATOM 3259 O O . PRO B 1 109 ? 2.498 16.031 -2.332 1 86.94 109 PRO B O 1
ATOM 3262 N N . LYS B 1 110 ? 1.986 15.602 -0.181 1 89.19 110 LYS B N 1
ATOM 3263 C CA . LYS B 1 110 ? 2.072 17.016 0.172 1 89.19 110 LYS B CA 1
ATOM 3264 C C . LYS B 1 110 ? 3.258 17.281 1.095 1 89.19 110 LYS B C 1
ATOM 3266 O O . LYS B 1 110 ? 3.449 18.406 1.559 1 89.19 110 LYS B O 1
ATOM 3271 N N . LEU B 1 111 ? 4.059 16.328 1.319 1 92.12 111 LEU B N 1
ATOM 3272 C CA . LEU B 1 111 ? 5.137 16.438 2.295 1 92.12 111 LEU B CA 1
ATOM 3273 C C . LEU B 1 111 ? 6.148 17.5 1.871 1 92.12 111 LEU B C 1
ATOM 3275 O O . LEU B 1 111 ? 6.754 18.156 2.719 1 92.12 111 LEU B O 1
ATOM 3279 N N . ASP B 1 112 ? 6.297 17.641 0.594 1 85.38 112 ASP B N 1
ATOM 3280 C CA . ASP B 1 112 ? 7.254 18.609 0.089 1 85.38 112 ASP B CA 1
ATOM 3281 C C . ASP B 1 112 ? 6.898 20.031 0.557 1 85.38 112 ASP B C 1
ATOM 3283 O O . ASP B 1 112 ? 7.785 20.828 0.847 1 85.38 112 ASP B O 1
ATOM 3287 N N . THR B 1 113 ? 5.645 20.266 0.632 1 84.06 113 THR B N 1
ATOM 3288 C CA . THR B 1 113 ? 5.207 21.578 1.085 1 84.06 113 THR B CA 1
ATOM 3289 C C . THR B 1 113 ? 5.605 21.812 2.539 1 84.06 113 THR B C 1
ATOM 3291 O O . THR B 1 113 ? 5.977 22.938 2.914 1 84.06 113 THR B O 1
ATOM 3294 N N . PHE B 1 114 ? 5.523 20.781 3.297 1 91.38 114 PHE B N 1
ATOM 3295 C CA . PHE B 1 114 ? 5.918 20.891 4.695 1 91.38 114 PHE B CA 1
ATOM 3296 C C . PHE B 1 114 ? 7.418 21.141 4.812 1 91.38 114 PHE B C 1
ATOM 3298 O O . PHE B 1 114 ? 7.848 22.031 5.543 1 91.38 114 PHE B O 1
ATOM 3305 N N . TYR B 1 115 ? 8.211 20.422 4.07 1 89.31 115 TYR B N 1
ATOM 3306 C CA . TYR B 1 115 ? 9.664 20.484 4.172 1 89.31 115 TYR B CA 1
ATOM 3307 C C . TYR B 1 115 ? 10.18 21.797 3.596 1 89.31 115 TYR B C 1
ATOM 3309 O O . TYR B 1 115 ? 11.227 22.297 4.023 1 89.31 115 TYR B O 1
ATOM 3317 N N . THR B 1 116 ? 9.5 22.297 2.65 1 85.44 116 THR B N 1
ATOM 3318 C CA . THR B 1 116 ? 9.859 23.609 2.115 1 85.44 116 THR B CA 1
ATOM 3319 C C . THR B 1 116 ? 9.711 24.688 3.182 1 85.44 116 THR B C 1
ATOM 3321 O O . THR B 1 116 ? 10.555 25.578 3.287 1 85.44 116 THR B O 1
ATOM 3324 N N . ARG B 1 117 ? 8.711 24.516 3.955 1 84.62 117 ARG B N 1
ATOM 3325 C CA . ARG B 1 117 ? 8.453 25.484 5.023 1 84.62 117 ARG B CA 1
ATOM 3326 C C . ARG B 1 117 ? 9.375 25.234 6.215 1 84.62 117 ARG B C 1
ATOM 3328 O O . ARG B 1 117 ? 9.82 26.172 6.867 1 84.62 117 ARG B O 1
ATOM 3335 N N . TYR B 1 118 ? 9.625 23.953 6.445 1 91.44 118 TYR B N 1
ATOM 3336 C CA . TYR B 1 118 ? 10.438 23.578 7.598 1 91.44 118 TYR B CA 1
ATOM 3337 C C . TYR B 1 118 ? 11.586 22.672 7.18 1 91.44 118 TYR B C 1
ATOM 3339 O O . TYR B 1 118 ? 11.57 21.469 7.477 1 91.44 118 TYR B O 1
ATOM 3347 N N . PRO B 1 119 ? 12.609 23.188 6.707 1 87.69 119 PRO B N 1
ATOM 3348 C CA . PRO B 1 119 ? 13.672 22.391 6.109 1 87.69 119 PRO B CA 1
ATOM 3349 C C . PRO B 1 119 ? 14.539 21.688 7.152 1 87.69 119 PRO B C 1
ATOM 3351 O O . PRO B 1 119 ? 15.281 20.75 6.82 1 87.69 119 PRO B O 1
ATOM 3354 N N . ASN B 1 120 ? 14.477 22.109 8.391 1 89.19 120 ASN B N 1
ATOM 3355 C CA . ASN B 1 120 ? 15.375 21.562 9.406 1 89.19 120 ASN B CA 1
ATOM 3356 C C . ASN B 1 120 ? 14.672 20.531 10.281 1 89.19 120 ASN B C 1
ATOM 3358 O O . ASN B 1 120 ? 15.172 20.172 11.344 1 89.19 120 ASN B O 1
ATOM 3362 N N . VAL B 1 121 ? 13.555 20.031 9.797 1 93.75 121 VAL B N 1
ATOM 3363 C CA . VAL B 1 121 ? 12.781 19.062 10.562 1 93.75 121 VAL B CA 1
ATOM 3364 C C . VAL B 1 121 ? 13.039 17.656 10.023 1 93.75 121 VAL B C 1
ATOM 3366 O O . VAL B 1 121 ? 13.336 17.484 8.844 1 93.75 121 VAL B O 1
ATOM 3369 N N . GLN B 1 122 ? 12.977 16.75 10.977 1 93.19 122 GLN B N 1
ATOM 3370 C CA . GLN B 1 122 ? 12.992 15.336 10.633 1 93.19 122 GLN B CA 1
ATOM 3371 C C . GLN B 1 122 ? 11.695 14.648 11.062 1 93.19 122 GLN B C 1
ATOM 3373 O O . GLN B 1 122 ? 11.312 14.719 12.227 1 93.19 122 GLN B O 1
ATOM 3378 N N . LEU B 1 123 ? 11.078 14.094 10.07 1 95.94 123 LEU B N 1
ATOM 3379 C CA . LEU B 1 123 ? 9.867 13.352 10.367 1 95.94 123 LEU B CA 1
ATOM 3380 C C . LEU B 1 123 ? 10.117 11.844 10.289 1 95.94 123 LEU B C 1
ATOM 3382 O O . LEU B 1 123 ? 10.68 11.359 9.312 1 95.94 123 LEU B O 1
ATOM 3386 N N . VAL B 1 124 ? 9.727 11.156 11.328 1 94.19 124 VAL B N 1
ATOM 3387 C CA . VAL B 1 124 ? 9.844 9.703 11.398 1 94.19 124 VAL B CA 1
ATOM 3388 C C . VAL B 1 124 ? 8.461 9.07 11.469 1 94.19 124 VAL B C 1
ATOM 3390 O O . VAL B 1 124 ? 7.789 9.133 12.5 1 94.19 124 VAL B O 1
ATOM 3393 N N . PHE B 1 125 ? 8.102 8.422 10.367 1 94.25 125 PHE B N 1
ATOM 3394 C CA . PHE B 1 125 ? 6.773 7.82 10.305 1 94.25 125 PHE B CA 1
ATOM 3395 C C . PHE B 1 125 ? 6.836 6.332 10.617 1 94.25 125 PHE B C 1
ATOM 3397 O O . PHE B 1 125 ? 7.691 5.617 10.094 1 94.25 125 PHE B O 1
ATOM 3404 N N . SER B 1 126 ? 5.914 5.918 11.438 1 91.25 126 SER B N 1
ATOM 3405 C CA . SER B 1 126 ? 5.691 4.508 11.742 1 91.25 126 SER B CA 1
ATOM 3406 C C . SER B 1 126 ? 4.273 4.082 11.375 1 91.25 126 SER B C 1
ATOM 3408 O O . SER B 1 126 ? 3.301 4.668 11.852 1 91.25 126 SER B O 1
ATOM 3410 N N . TYR B 1 127 ? 4.25 3.08 10.484 1 88.06 127 TYR B N 1
ATOM 3411 C CA . TYR B 1 127 ? 2.938 2.559 10.125 1 88.06 127 TYR B CA 1
ATOM 3412 C C . TYR B 1 127 ? 2.312 1.806 11.297 1 88.06 127 TYR B C 1
ATOM 3414 O O . TYR B 1 127 ? 2.941 0.921 11.883 1 88.06 127 TYR B O 1
ATOM 3422 N N . THR B 1 128 ? 1.109 2.197 11.547 1 82.81 128 THR B N 1
ATOM 3423 C CA . THR B 1 128 ? 0.395 1.544 12.641 1 82.81 128 THR B CA 1
ATOM 3424 C C . THR B 1 128 ? -1.013 1.147 12.203 1 82.81 128 THR B C 1
ATOM 3426 O O . THR B 1 128 ? -1.624 1.822 11.375 1 82.81 128 THR B O 1
ATOM 3429 N N . ALA B 1 129 ? -1.593 -0.129 12.508 1 68.69 129 ALA B N 1
ATOM 3430 C CA . ALA B 1 129 ? -2.887 -0.641 12.062 1 68.69 129 ALA B CA 1
ATOM 3431 C C . ALA B 1 129 ? -3.93 -0.535 13.164 1 68.69 129 ALA B C 1
ATOM 3433 O O . ALA B 1 129 ? -5.113 -0.81 12.945 1 68.69 129 ALA B O 1
ATOM 3434 N N . GLY B 1 130 ? -3.664 0.057 14.258 1 69.62 130 GLY B N 1
ATOM 3435 C CA . GLY B 1 130 ? -4.637 -0.003 15.336 1 69.62 130 GLY B CA 1
ATOM 3436 C C . GLY B 1 130 ? -4.348 0.982 16.453 1 69.62 130 GLY B C 1
ATOM 3437 O O . GLY B 1 130 ? -4.008 2.139 16.203 1 69.62 130 GLY B O 1
ATOM 3438 N N . ILE B 1 131 ? -4.625 0.422 17.609 1 72.5 131 ILE B N 1
ATOM 3439 C CA . ILE B 1 131 ? -4.453 1.231 18.812 1 72.5 131 ILE B CA 1
ATOM 3440 C C . ILE B 1 131 ? -2.963 1.448 19.078 1 72.5 131 ILE B C 1
ATOM 3442 O O . ILE B 1 131 ? -2.16 0.524 18.938 1 72.5 131 ILE B O 1
ATOM 3446 N N . VAL B 1 132 ? -2.717 2.715 19.297 1 80.31 132 VAL B N 1
ATOM 3447 C CA . VAL B 1 132 ? -1.32 3.08 19.516 1 80.31 132 VAL B CA 1
ATOM 3448 C C . VAL B 1 132 ? -1.114 3.516 20.953 1 80.31 132 VAL B C 1
ATOM 3450 O O . VAL B 1 132 ? -1.98 4.168 21.547 1 80.31 132 VAL B O 1
ATOM 3453 N N . ASP B 1 133 ? -0.083 2.99 21.516 1 78 133 ASP B N 1
ATOM 3454 C CA . ASP B 1 133 ? 0.451 3.537 22.75 1 78 133 ASP B CA 1
ATOM 3455 C C . ASP B 1 133 ? 1.637 4.461 22.484 1 78 133 ASP B C 1
ATOM 3457 O O . ASP B 1 133 ? 2.73 3.994 22.156 1 78 133 ASP B O 1
ATOM 3461 N N . LEU B 1 134 ? 1.346 5.715 22.719 1 82.69 134 LEU B N 1
ATOM 3462 C CA . LEU B 1 134 ? 2.338 6.711 22.328 1 82.69 134 LEU B CA 1
ATOM 3463 C C . LEU B 1 134 ? 3.664 6.465 23.047 1 82.69 134 LEU B C 1
ATOM 3465 O O . LEU B 1 134 ? 4.73 6.547 22.422 1 82.69 134 LEU B O 1
ATOM 3469 N N . VAL B 1 135 ? 3.635 6.23 24.328 1 78.19 135 VAL B N 1
ATOM 3470 C CA . VAL B 1 135 ? 4.84 6.066 25.125 1 78.19 135 VAL B CA 1
ATOM 3471 C C . VAL B 1 135 ? 5.531 4.754 24.766 1 78.19 135 VAL B C 1
ATOM 3473 O O . VAL B 1 135 ? 6.719 4.738 24.438 1 78.19 135 VAL B O 1
ATOM 3476 N N . LYS B 1 136 ? 4.793 3.684 24.703 1 78.12 136 LYS B N 1
ATOM 3477 C CA . LYS B 1 136 ? 5.359 2.363 24.438 1 78.12 136 LYS B CA 1
ATOM 3478 C C . LYS B 1 136 ? 5.891 2.27 23.016 1 78.12 136 LYS B C 1
ATOM 3480 O O . LYS B 1 136 ? 6.895 1.598 22.766 1 78.12 136 LYS B O 1
ATOM 3485 N N . ASP B 1 137 ? 5.262 3.01 22.156 1 82.25 137 ASP B N 1
ATOM 3486 C CA . ASP B 1 137 ? 5.605 2.893 20.75 1 82.25 137 ASP B CA 1
ATOM 3487 C C . ASP B 1 137 ? 6.598 3.98 20.328 1 82.25 137 ASP B C 1
ATOM 3489 O O . ASP B 1 137 ? 6.969 4.074 19.156 1 82.25 137 ASP B O 1
ATOM 3493 N N . ASN B 1 138 ? 7.059 4.809 21.188 1 86.19 138 ASN B N 1
ATOM 3494 C CA . ASN B 1 138 ? 7.984 5.902 20.906 1 86.19 138 ASN B CA 1
ATOM 3495 C C . ASN B 1 138 ? 7.465 6.805 19.797 1 86.19 138 ASN B C 1
ATOM 3497 O O . ASN B 1 138 ? 8.172 7.062 18.828 1 86.19 138 ASN B O 1
ATOM 3501 N N . ILE B 1 139 ? 6.219 7.207 20 1 90.44 139 ILE B N 1
ATOM 3502 C CA . ILE B 1 139 ? 5.52 8.062 19.047 1 90.44 139 ILE B CA 1
ATOM 3503 C C . ILE B 1 139 ? 5.105 9.367 19.734 1 90.44 139 ILE B C 1
ATOM 3505 O O . ILE B 1 139 ? 4.605 9.344 20.875 1 90.44 139 ILE B O 1
ATOM 3509 N N . ASP B 1 140 ? 5.332 10.484 19.047 1 91.25 140 ASP B N 1
ATOM 3510 C CA . ASP B 1 140 ? 4.969 11.781 19.594 1 91.25 140 ASP B CA 1
ATOM 3511 C C . ASP B 1 140 ? 3.502 12.109 19.312 1 91.25 140 ASP B C 1
ATOM 3513 O O . ASP B 1 140 ? 2.814 12.68 20.156 1 91.25 140 ASP B O 1
ATOM 3517 N N . ILE B 1 141 ? 3.102 11.82 18.172 1 93.81 141 ILE B N 1
ATOM 3518 C CA . ILE B 1 141 ? 1.748 12.086 17.688 1 93.81 141 ILE B CA 1
ATOM 3519 C C . ILE B 1 141 ? 1.286 10.945 16.781 1 93.81 141 ILE B C 1
ATOM 3521 O O . ILE B 1 141 ? 2.088 10.367 16.047 1 93.81 141 ILE B O 1
ATOM 3525 N N . ALA B 1 142 ? -0.033 10.625 16.875 1 94.44 142 ALA B N 1
ATOM 3526 C CA . ALA B 1 142 ? -0.502 9.492 16.078 1 94.44 142 ALA B CA 1
ATOM 3527 C C . ALA B 1 142 ? -1.832 9.805 15.406 1 94.44 142 ALA B C 1
ATOM 3529 O O . ALA B 1 142 ? -2.625 10.602 15.922 1 94.44 142 ALA B O 1
ATOM 3530 N N . ILE B 1 143 ? -1.96 9.281 14.203 1 94.75 143 ILE B N 1
ATOM 3531 C CA . ILE B 1 143 ? -3.25 9.188 13.531 1 94.75 143 ILE B CA 1
ATOM 3532 C C . ILE B 1 143 ? -3.744 7.742 13.555 1 94.75 143 ILE B C 1
ATOM 3534 O O . ILE B 1 143 ? -3.041 6.828 13.117 1 94.75 143 ILE B O 1
ATOM 3538 N N . THR B 1 144 ? -4.984 7.566 14.133 1 93.25 144 THR B N 1
ATOM 3539 C CA . THR B 1 144 ? -5.48 6.203 14.312 1 93.25 144 THR B CA 1
ATOM 3540 C C . THR B 1 144 ? -6.914 6.078 13.805 1 93.25 144 THR B C 1
ATOM 3542 O O . THR B 1 144 ? -7.598 7.082 13.609 1 93.25 144 THR B O 1
ATOM 3545 N N . THR B 1 145 ? -7.328 4.82 13.578 1 91.69 145 THR B N 1
ATOM 3546 C CA . THR B 1 145 ? -8.695 4.555 13.148 1 91.69 145 THR B CA 1
ATOM 3547 C C . THR B 1 145 ? -9.539 4.051 14.312 1 91.69 145 THR B C 1
ATOM 3549 O O . THR B 1 145 ? -10.75 3.879 14.18 1 91.69 145 THR B O 1
ATOM 3552 N N . LYS B 1 146 ? -8.93 3.742 15.352 1 88.25 146 LYS B N 1
ATOM 3553 C CA . LYS B 1 146 ? -9.617 3.381 16.578 1 88.25 146 LYS B CA 1
ATOM 3554 C C . LYS B 1 146 ? -9.352 4.41 17.688 1 88.25 146 LYS B C 1
ATOM 3556 O O . LYS B 1 146 ? -8.219 4.859 17.859 1 88.25 146 LYS B O 1
ATOM 3561 N N . LYS B 1 147 ? -10.383 4.773 18.281 1 85.12 147 LYS B N 1
ATOM 3562 C CA . LYS B 1 147 ? -10.234 5.73 19.375 1 85.12 147 LYS B CA 1
ATOM 3563 C C . LYS B 1 147 ? -9.5 5.105 20.562 1 85.12 147 LYS B C 1
ATOM 3565 O O . LYS B 1 147 ? -9.922 4.066 21.078 1 85.12 147 LYS B O 1
ATOM 3570 N N . PRO B 1 148 ? -8.344 5.664 20.938 1 79.62 148 PRO B N 1
ATOM 3571 C CA . PRO B 1 148 ? -7.637 5.094 22.094 1 79.62 148 PRO B CA 1
ATOM 3572 C C . PRO B 1 148 ? -8.43 5.215 23.391 1 79.62 148 PRO B C 1
ATOM 3574 O O . PRO B 1 148 ? -9.242 6.133 23.547 1 79.62 148 PRO B O 1
ATOM 3577 N N . THR B 1 149 ? -8.195 4.207 24.188 1 75.06 149 THR B N 1
ATOM 3578 C CA . THR B 1 149 ? -8.891 4.188 25.469 1 75.06 149 THR B CA 1
ATOM 3579 C C . THR B 1 149 ? -7.996 4.738 26.578 1 75.06 149 THR B C 1
ATOM 3581 O O . THR B 1 149 ? -8.414 4.828 27.734 1 75.06 149 THR B O 1
ATOM 3584 N N . THR B 1 150 ? -6.902 5.199 26.219 1 70.38 150 THR B N 1
ATOM 3585 C CA . THR B 1 150 ? -5.996 5.633 27.281 1 70.38 150 THR B CA 1
ATOM 3586 C C . THR B 1 150 ? -6.328 7.051 27.734 1 70.38 150 THR B C 1
ATOM 3588 O O . THR B 1 150 ? -6.871 7.844 26.953 1 70.38 150 THR B O 1
ATOM 3591 N N . ASN B 1 151 ? -6.016 7.332 29.031 1 69 151 ASN B N 1
ATOM 3592 C CA . ASN B 1 151 ? -6.383 8.594 29.656 1 69 151 ASN B CA 1
ATOM 3593 C C . ASN B 1 151 ? -5.273 9.633 29.516 1 69 151 ASN B C 1
ATOM 3595 O O . ASN B 1 151 ? -5.492 10.82 29.781 1 69 151 ASN B O 1
ATOM 3599 N N . ASN B 1 152 ? -4.211 9.32 29.109 1 77.38 152 ASN B N 1
ATOM 3600 C CA . ASN B 1 152 ? -3.121 10.289 29.125 1 77.38 152 ASN B CA 1
ATOM 3601 C C . ASN B 1 152 ? -2.855 10.867 27.75 1 77.38 152 ASN B C 1
ATOM 3603 O O . ASN B 1 152 ? -1.702 11.086 27.375 1 77.38 152 ASN B O 1
ATOM 3607 N N . CYS B 1 153 ? -3.926 10.984 26.953 1 86.06 153 CYS B N 1
ATOM 3608 C CA . CYS B 1 153 ? -3.754 11.562 25.625 1 86.06 153 CYS B CA 1
ATOM 3609 C C . CYS B 1 153 ? -4.938 12.445 25.25 1 86.06 153 CYS B C 1
ATOM 3611 O O . CYS B 1 153 ? -6.012 12.336 25.844 1 86.06 153 CYS B O 1
ATOM 3613 N N . THR B 1 154 ? -4.691 13.461 24.469 1 88.94 154 THR B N 1
ATOM 3614 C CA . THR B 1 154 ? -5.758 14.219 23.828 1 88.94 154 THR B CA 1
ATOM 3615 C C . THR B 1 154 ? -6.156 13.586 22.5 1 88.94 154 THR B C 1
ATOM 3617 O O . THR B 1 154 ? -5.297 13.148 21.734 1 88.94 154 THR B O 1
ATOM 3620 N N . ILE B 1 155 ? -7.445 13.539 22.328 1 91.25 155 ILE B N 1
ATOM 3621 C CA . ILE B 1 155 ? -7.969 12.906 21.109 1 91.25 155 ILE B CA 1
ATOM 3622 C C . ILE B 1 155 ? -8.836 13.898 20.344 1 91.25 155 ILE B C 1
ATOM 3624 O O . ILE B 1 155 ? -9.719 14.539 20.938 1 91.25 155 ILE B O 1
ATOM 3628 N N . LYS B 1 156 ? -8.523 14.086 19.047 1 91.81 156 LYS B N 1
ATOM 3629 C CA . LYS B 1 156 ? -9.32 14.914 18.156 1 91.81 156 LYS B CA 1
ATOM 3630 C C . LYS B 1 156 ? -9.758 14.117 16.922 1 91.81 156 LYS B C 1
ATOM 3632 O O . LYS B 1 156 ? -8.953 13.398 16.312 1 91.81 156 LYS B O 1
ATOM 3637 N N . THR B 1 157 ? -11.039 14.234 16.625 1 93.06 157 THR B N 1
ATOM 3638 C CA . THR B 1 157 ? -11.5 13.633 15.375 1 93.06 157 THR B CA 1
ATOM 3639 C C . THR B 1 157 ? -11 14.43 14.172 1 93.06 157 THR B C 1
ATOM 3641 O O . THR B 1 157 ? -11.289 15.625 14.047 1 93.06 157 THR B O 1
ATOM 3644 N N . LEU B 1 158 ? -10.266 13.773 13.289 1 93.12 158 LEU B N 1
ATOM 3645 C CA . LEU B 1 158 ? -9.695 14.438 12.117 1 93.12 158 LEU B CA 1
ATOM 3646 C C . LEU B 1 158 ? -10.68 14.43 10.953 1 93.12 158 LEU B C 1
ATOM 3648 O O . LEU B 1 158 ? -10.859 15.445 10.281 1 93.12 158 LEU B O 1
ATOM 3652 N N . LEU B 1 159 ? -11.164 13.297 10.711 1 91.88 159 LEU B N 1
ATOM 3653 C CA . LEU B 1 159 ? -12.086 13.156 9.586 1 91.88 159 LEU B CA 1
ATOM 3654 C C . LEU B 1 159 ? -12.906 11.875 9.719 1 91.88 159 LEU B C 1
ATOM 3656 O O . LEU B 1 159 ? -12.547 10.977 10.477 1 91.88 159 LEU B O 1
ATOM 3660 N N . LYS B 1 160 ? -14.047 11.914 9.047 1 92.88 160 LYS B N 1
ATOM 3661 C CA . LYS B 1 160 ? -14.906 10.75 8.883 1 92.88 160 LYS B CA 1
ATOM 3662 C C . LYS B 1 160 ? -15.016 10.352 7.414 1 92.88 160 LYS B C 1
ATOM 3664 O O . LYS B 1 160 ? -15.141 11.211 6.539 1 92.88 160 LYS B O 1
ATOM 3669 N N . SER B 1 161 ? -14.828 9.117 7.199 1 93.81 161 SER B N 1
ATOM 3670 C CA . SER B 1 161 ? -14.898 8.594 5.836 1 93.81 161 SER B CA 1
ATOM 3671 C C . SER B 1 161 ? -15.883 7.434 5.738 1 93.81 161 SER B C 1
ATOM 3673 O O . SER B 1 161 ? -16.156 6.762 6.734 1 93.81 161 SER B O 1
ATOM 3675 N N . LYS B 1 162 ? -16.406 7.305 4.543 1 95.06 162 LYS B N 1
ATOM 3676 C CA . LYS B 1 162 ? -17.344 6.223 4.293 1 95.06 162 LYS B CA 1
ATOM 3677 C C . LYS B 1 162 ? -16.75 5.168 3.371 1 95.06 162 LYS B C 1
ATOM 3679 O O . LYS B 1 162 ? -15.977 5.492 2.467 1 95.06 162 LYS B O 1
ATOM 3684 N N . ASN B 1 163 ? -17.141 3.906 3.674 1 95.38 163 ASN B N 1
ATOM 3685 C CA . ASN B 1 163 ? -16.844 2.828 2.736 1 95.38 163 ASN B CA 1
ATOM 3686 C C . ASN B 1 163 ? -17.797 2.846 1.546 1 95.38 163 ASN B C 1
ATOM 3688 O O . ASN B 1 163 ? -19.016 2.842 1.722 1 95.38 163 ASN B O 1
ATOM 3692 N N . LYS B 1 164 ? -17.219 2.871 0.405 1 95.62 164 LYS B N 1
ATOM 3693 C CA . LYS B 1 164 ? -17.984 2.834 -0.845 1 95.62 164 LYS B CA 1
ATOM 3694 C C . LYS B 1 164 ? -17.453 1.731 -1.766 1 95.62 164 LYS B C 1
ATOM 3696 O O . LYS B 1 164 ? -16.344 1.234 -1.582 1 95.62 164 LYS B O 1
ATOM 3701 N N . LEU B 1 165 ? -18.312 1.342 -2.703 1 95.88 165 LEU B N 1
ATOM 3702 C CA . LEU B 1 165 ? -17.922 0.314 -3.66 1 95.88 165 LEU B CA 1
ATOM 3703 C C . LEU B 1 165 ? -17.391 0.943 -4.949 1 95.88 165 LEU B C 1
ATOM 3705 O O . LEU B 1 165 ? -17.953 1.928 -5.434 1 95.88 165 LEU B O 1
ATOM 3709 N N . TYR B 1 166 ? -16.312 0.354 -5.453 1 95.44 166 TYR B N 1
ATOM 3710 C CA . TYR B 1 166 ? -15.711 0.786 -6.707 1 95.44 166 TYR B CA 1
ATOM 3711 C C . TYR B 1 166 ? -15.344 -0.41 -7.578 1 95.44 166 TYR B C 1
ATOM 3713 O O . TYR B 1 166 ? -15.102 -1.506 -7.066 1 95.44 166 TYR B O 1
ATOM 3721 N N . ALA B 1 167 ? -15.312 -0.189 -8.852 1 94.94 167 ALA B N 1
ATOM 3722 C CA . ALA B 1 167 ? -14.867 -1.188 -9.82 1 94.94 167 ALA B CA 1
ATOM 3723 C C . ALA B 1 167 ? -14.102 -0.537 -10.969 1 94.94 167 ALA B C 1
ATOM 3725 O O . ALA B 1 167 ? -14.281 0.651 -11.242 1 94.94 167 ALA B O 1
ATOM 3726 N N . SER B 1 168 ? -13.258 -1.333 -11.57 1 93.06 168 SER B N 1
ATOM 3727 C CA . SER B 1 168 ? -12.562 -0.846 -12.75 1 93.06 168 SER B CA 1
ATOM 3728 C C . SER B 1 168 ? -13.508 -0.729 -13.945 1 93.06 168 SER B C 1
ATOM 3730 O O . SER B 1 168 ? -14.539 -1.41 -13.992 1 93.06 168 SER B O 1
ATOM 3732 N N . LYS B 1 169 ? -13.117 0.142 -14.891 1 92.38 169 LYS B N 1
ATOM 3733 C CA . LYS B 1 169 ? -13.867 0.232 -16.141 1 92.38 169 LYS B CA 1
ATOM 3734 C C . LYS B 1 169 ? -13.875 -1.105 -16.875 1 92.38 169 LYS B C 1
ATOM 3736 O O . LYS B 1 169 ? -14.875 -1.478 -17.484 1 92.38 169 LYS B O 1
ATOM 3741 N N . LYS B 1 170 ? -12.805 -1.747 -16.797 1 90.31 170 LYS B N 1
ATOM 3742 C CA . LYS B 1 170 ? -12.711 -3.072 -17.406 1 90.31 170 LYS B CA 1
ATOM 3743 C C . LYS B 1 170 ? -13.758 -4.02 -16.812 1 90.31 170 LYS B C 1
ATOM 3745 O O . LYS B 1 170 ? -14.438 -4.734 -17.547 1 90.31 170 LYS B O 1
ATOM 3750 N N . TYR B 1 171 ? -13.867 -4.031 -15.578 1 93.56 171 TYR B N 1
ATOM 3751 C CA . TYR B 1 171 ? -14.852 -4.875 -14.914 1 93.56 171 TYR B CA 1
ATOM 3752 C C . TYR B 1 171 ? -16.266 -4.555 -15.391 1 93.56 171 TYR B C 1
ATOM 3754 O O . TYR B 1 171 ? -17.031 -5.457 -15.727 1 93.56 171 TYR B O 1
ATOM 3762 N N . ILE B 1 172 ? -16.516 -3.316 -15.391 1 94.31 172 ILE B N 1
ATOM 3763 C CA . ILE B 1 172 ? -17.859 -2.85 -15.758 1 94.31 172 ILE B CA 1
ATOM 3764 C C . ILE B 1 172 ? -18.172 -3.254 -17.188 1 94.31 172 ILE B C 1
ATOM 3766 O O . ILE B 1 172 ? -19.297 -3.68 -17.484 1 94.31 172 ILE B O 1
ATOM 3770 N N . GLN B 1 173 ? -17.234 -3.143 -17.969 1 92.31 173 GLN B N 1
ATOM 3771 C CA . GLN B 1 173 ? -17.406 -3.516 -19.375 1 92.31 173 GLN B CA 1
ATOM 3772 C C . GLN B 1 173 ? -17.656 -5.016 -19.516 1 92.31 173 GLN B C 1
ATOM 3774 O O . GLN B 1 173 ? -18.469 -5.445 -20.328 1 92.31 173 GLN B O 1
ATOM 3779 N N . GLU B 1 174 ? -17 -5.797 -18.766 1 90.94 174 GLU B N 1
ATOM 3780 C CA . GLU B 1 174 ? -17.031 -7.25 -18.891 1 90.94 174 GLU B CA 1
ATOM 3781 C C . GLU B 1 174 ? -18.234 -7.836 -18.156 1 90.94 174 GLU B C 1
ATOM 3783 O O . GLU B 1 174 ? -18.844 -8.797 -18.625 1 90.94 174 GLU B O 1
ATOM 3788 N N . LYS B 1 175 ? -18.578 -7.273 -16.969 1 92.94 175 LYS B N 1
ATOM 3789 C CA . LYS B 1 175 ? -19.516 -7.938 -16.078 1 92.94 175 LYS B CA 1
ATOM 3790 C C . LYS B 1 175 ? -20.75 -7.062 -15.82 1 92.94 175 LYS B C 1
ATOM 3792 O O . LYS B 1 175 ? -21.703 -7.5 -15.195 1 92.94 175 LYS B O 1
ATOM 3797 N N . GLY B 1 176 ? -20.703 -5.828 -16.344 1 93.75 176 GLY B N 1
ATOM 3798 C CA . GLY B 1 176 ? -21.781 -4.895 -16.047 1 93.75 176 GLY B CA 1
ATOM 3799 C C . GLY B 1 176 ? -21.672 -4.285 -14.664 1 93.75 176 GLY B C 1
ATOM 3800 O O . GLY B 1 176 ? -20.688 -4.504 -13.953 1 93.75 176 GLY B O 1
ATOM 3801 N N . VAL B 1 177 ? -22.641 -3.469 -14.312 1 93.81 177 VAL B N 1
ATOM 3802 C CA . VAL B 1 177 ? -22.703 -2.816 -13.008 1 93.81 177 VAL B CA 1
ATOM 3803 C C . VAL B 1 177 ? -24.016 -3.17 -12.312 1 93.81 177 VAL B C 1
ATOM 3805 O O . VAL B 1 177 ? -25.078 -3.152 -12.938 1 93.81 177 VAL B O 1
ATOM 3808 N N . PRO B 1 178 ? -23.906 -3.512 -11.047 1 96.06 178 PRO B N 1
ATOM 3809 C CA . PRO B 1 178 ? -25.156 -3.748 -10.336 1 96.06 178 PRO B CA 1
ATOM 3810 C C . PRO B 1 178 ? -26 -2.48 -10.18 1 96.06 178 PRO B C 1
ATOM 3812 O O . PRO B 1 178 ? -25.469 -1.432 -9.805 1 96.06 178 PRO B O 1
ATOM 3815 N N . GLU B 1 179 ? -27.25 -2.598 -10.414 1 93 179 GLU B N 1
ATOM 3816 C CA . GLU B 1 179 ? -28.156 -1.455 -10.305 1 93 179 GLU B CA 1
ATOM 3817 C C . GLU B 1 179 ? -28.828 -1.409 -8.93 1 93 179 GLU B C 1
ATOM 3819 O O . GLU B 1 179 ? -29.312 -0.362 -8.516 1 93 179 GLU B O 1
ATOM 3824 N N . THR B 1 180 ? -28.922 -2.549 -8.344 1 94.69 180 THR B N 1
ATOM 3825 C CA . THR B 1 180 ? -29.484 -2.641 -7.004 1 94.69 180 THR B CA 1
ATOM 3826 C C . THR B 1 180 ? -28.531 -3.385 -6.07 1 94.69 180 THR B C 1
ATOM 3828 O O . THR B 1 180 ? -27.641 -4.113 -6.531 1 94.69 180 THR B O 1
ATOM 3831 N N . ILE B 1 181 ? -28.719 -3.217 -4.84 1 95.69 181 ILE B N 1
ATOM 3832 C CA . ILE B 1 181 ? -27.906 -3.877 -3.832 1 95.69 181 ILE B CA 1
ATOM 3833 C C . ILE B 1 181 ? -28.031 -5.391 -3.975 1 95.69 181 ILE B C 1
ATOM 3835 O O . ILE B 1 181 ? -27.047 -6.121 -3.816 1 95.69 181 ILE B O 1
ATOM 3839 N N . LYS B 1 182 ? -29.172 -5.852 -4.273 1 94.75 182 LYS B N 1
ATOM 3840 C CA . LYS B 1 182 ? -29.422 -7.285 -4.406 1 94.75 182 LYS B CA 1
ATOM 3841 C C . LYS B 1 182 ? -28.578 -7.887 -5.531 1 94.75 182 LYS B C 1
ATOM 3843 O O . LYS B 1 182 ? -28.125 -9.031 -5.438 1 94.75 182 LYS B O 1
ATOM 3848 N N . GLU B 1 183 ? -28.328 -7.125 -6.555 1 96.31 183 GLU B N 1
ATOM 3849 C CA . GLU B 1 183 ? -27.594 -7.602 -7.723 1 96.31 183 GLU B CA 1
ATOM 3850 C C . GLU B 1 183 ? -26.141 -7.875 -7.383 1 96.31 183 GLU B C 1
ATOM 3852 O O . GLU B 1 183 ? -25.438 -8.531 -8.148 1 96.31 183 GLU B O 1
ATOM 3857 N N . LEU B 1 184 ? -25.703 -7.426 -6.199 1 96.38 184 LEU B N 1
ATOM 3858 C CA . LEU B 1 184 ? -24.344 -7.695 -5.766 1 96.38 184 LEU B CA 1
ATOM 3859 C C . LEU B 1 184 ? -24.109 -9.195 -5.605 1 96.38 184 LEU B C 1
ATOM 3861 O O . LEU B 1 184 ? -22.969 -9.656 -5.688 1 96.38 184 LEU B O 1
ATOM 3865 N N . GLU B 1 185 ? -25.125 -9.93 -5.414 1 94.25 185 GLU B N 1
ATOM 3866 C CA . GLU B 1 185 ? -25.031 -11.375 -5.242 1 94.25 185 GLU B CA 1
ATOM 3867 C C . GLU B 1 185 ? -24.438 -12.039 -6.477 1 94.25 185 GLU B C 1
ATOM 3869 O O . GLU B 1 185 ? -23.844 -13.117 -6.379 1 94.25 185 GLU B O 1
ATOM 3874 N N . ASN B 1 186 ? -24.625 -11.375 -7.598 1 93.62 186 ASN B N 1
ATOM 3875 C CA . ASN B 1 186 ? -24.172 -11.953 -8.859 1 93.62 186 ASN B CA 1
ATOM 3876 C C . ASN B 1 186 ? -22.859 -11.328 -9.328 1 93.62 186 ASN B C 1
ATOM 3878 O O . ASN B 1 186 ? -22.453 -11.508 -10.484 1 93.62 186 ASN B O 1
ATOM 3882 N N . HIS B 1 187 ? -22.25 -10.562 -8.484 1 95.44 187 HIS B N 1
ATOM 3883 C CA . HIS B 1 187 ? -21.016 -9.883 -8.859 1 95.44 187 HIS B CA 1
ATOM 3884 C C . HIS B 1 187 ? -19.844 -10.352 -8 1 95.44 187 HIS B C 1
ATOM 3886 O O . HIS B 1 187 ? -20.047 -10.938 -6.934 1 95.44 187 HIS B O 1
ATOM 3892 N N . SER B 1 188 ? -18.641 -10.094 -8.57 1 93.38 188 SER B N 1
ATOM 3893 C CA . SER B 1 188 ? -17.422 -10.453 -7.863 1 93.38 188 SER B CA 1
ATOM 3894 C C . SER B 1 188 ? -16.922 -9.305 -6.988 1 93.38 188 SER B C 1
ATOM 3896 O O . SER B 1 188 ? -16.5 -8.266 -7.5 1 93.38 188 SER B O 1
ATOM 3898 N N . ILE B 1 189 ? -17.047 -9.516 -5.707 1 93.81 189 ILE B N 1
ATOM 3899 C CA . ILE B 1 189 ? -16.609 -8.523 -4.73 1 93.81 189 ILE B CA 1
ATOM 3900 C C . ILE B 1 189 ? -15.461 -9.086 -3.893 1 93.81 189 ILE B C 1
ATOM 3902 O O . ILE B 1 189 ? -15.461 -10.273 -3.547 1 93.81 189 ILE B O 1
ATOM 3906 N N . VAL B 1 190 ? -14.5 -8.227 -3.656 1 93.44 190 VAL B N 1
ATOM 3907 C CA . VAL B 1 190 ? -13.461 -8.641 -2.727 1 93.44 190 VAL B CA 1
ATOM 3908 C C . VAL B 1 190 ? -14.039 -8.75 -1.316 1 93.44 190 VAL B C 1
ATOM 3910 O O . VAL B 1 190 ? -14.648 -7.805 -0.816 1 93.44 190 VAL B O 1
ATOM 3913 N N . GLY B 1 191 ? -13.836 -9.898 -0.747 1 92.38 191 GLY B N 1
ATOM 3914 C CA . GLY B 1 191 ? -14.352 -10.133 0.591 1 92.38 191 GLY B CA 1
ATOM 3915 C C . GLY B 1 191 ? -13.422 -9.656 1.687 1 92.38 191 GLY B C 1
ATOM 3916 O O . GLY B 1 191 ? -12.266 -9.312 1.419 1 92.38 191 GLY B O 1
ATOM 3917 N N . PHE B 1 192 ? -14 -9.602 2.875 1 88.62 192 PHE B N 1
ATOM 3918 C CA . PHE B 1 192 ? -13.203 -9.203 4.027 1 88.62 192 PHE B CA 1
ATOM 3919 C C . PHE B 1 192 ? -13.336 -10.219 5.16 1 88.62 192 PHE B C 1
ATOM 3921 O O . PHE B 1 192 ? -14.266 -11.023 5.168 1 88.62 192 PHE B O 1
ATOM 3928 N N . ILE B 1 193 ? -12.367 -10.094 5.977 1 86.19 193 ILE B N 1
ATOM 3929 C CA . ILE B 1 193 ? -12.328 -10.977 7.133 1 86.19 193 ILE B CA 1
ATOM 3930 C C . ILE B 1 193 ? -12.609 -10.18 8.406 1 86.19 193 ILE B C 1
ATOM 3932 O O . ILE B 1 193 ? -12.047 -9.102 8.602 1 86.19 193 ILE B O 1
ATOM 3936 N N . ASP B 1 194 ? -13.531 -10.617 9.109 1 81.38 194 ASP B N 1
ATOM 3937 C CA . ASP B 1 194 ? -13.859 -10.047 10.414 1 81.38 194 ASP B CA 1
ATOM 3938 C C . ASP B 1 194 ? -13.922 -11.133 11.484 1 81.38 194 ASP B C 1
ATOM 3940 O O . ASP B 1 194 ? -14.586 -12.156 11.305 1 81.38 194 ASP B O 1
ATOM 3944 N N . ASN B 1 195 ? -13.172 -10.867 12.578 1 78 195 ASN B N 1
ATOM 3945 C CA . ASN B 1 195 ? -13.086 -11.852 13.648 1 78 195 ASN B CA 1
ATOM 3946 C C . ASN B 1 195 ? -12.688 -13.227 13.117 1 78 195 ASN B C 1
ATOM 3948 O O . ASN B 1 195 ? -13.32 -14.234 13.453 1 78 195 ASN B O 1
ATOM 3952 N N . ASP B 1 196 ? -11.758 -13.242 12.18 1 75.88 196 ASP B N 1
ATOM 3953 C CA . ASP B 1 196 ? -11.133 -14.438 11.625 1 75.88 196 ASP B CA 1
ATOM 3954 C C . ASP B 1 196 ? -12.125 -15.25 10.805 1 75.88 196 ASP B C 1
ATOM 3956 O O . ASP B 1 196 ? -11.977 -16.469 10.648 1 75.88 196 ASP B O 1
ATOM 3960 N N . LYS B 1 197 ? -13.219 -14.633 10.414 1 83.5 197 LYS B N 1
ATOM 3961 C CA . LYS B 1 197 ? -14.211 -15.297 9.578 1 83.5 197 LYS B CA 1
ATOM 3962 C C . LYS B 1 197 ? -14.438 -14.523 8.281 1 83.5 197 LYS B C 1
ATOM 3964 O O . LYS B 1 197 ? -14.492 -13.289 8.281 1 83.5 197 LYS B O 1
ATOM 3969 N N . CYS B 1 198 ? -14.516 -15.297 7.238 1 89.75 198 CYS B N 1
ATOM 3970 C CA . CYS B 1 198 ? -14.922 -14.719 5.961 1 89.75 198 CYS B CA 1
ATOM 3971 C C . CYS B 1 198 ? -16.359 -14.234 6.016 1 89.75 198 CYS B C 1
ATOM 3973 O O . CYS B 1 198 ? -17.266 -14.977 6.422 1 89.75 198 CYS B O 1
ATOM 3975 N N . GLN B 1 199 ? -16.531 -13.008 5.625 1 88.38 199 GLN B N 1
ATOM 3976 C CA . GLN B 1 199 ? -17.891 -12.445 5.652 1 88.38 199 GLN B CA 1
ATOM 3977 C C . GLN B 1 199 ? -18.609 -12.68 4.328 1 88.38 199 GLN B C 1
ATOM 3979 O O . GLN B 1 199 ? -18.031 -12.453 3.258 1 88.38 199 GLN B O 1
ATOM 3984 N N . ASN B 1 200 ? -19.859 -13.133 4.422 1 89.19 200 ASN B N 1
ATOM 3985 C CA . ASN B 1 200 ? -20.625 -13.453 3.229 1 89.19 200 ASN B CA 1
ATOM 3986 C C . ASN B 1 200 ? -21.828 -12.523 3.084 1 89.19 200 ASN B C 1
ATOM 3988 O O . ASN B 1 200 ? -22.797 -12.852 2.383 1 89.19 200 ASN B O 1
ATOM 3992 N N . ALA B 1 201 ? -21.766 -11.523 3.863 1 93.12 201 ALA B N 1
ATOM 3993 C CA . ALA B 1 201 ? -22.859 -10.547 3.779 1 93.12 201 ALA B CA 1
ATOM 3994 C C . ALA B 1 201 ? -22.312 -9.125 3.848 1 93.12 201 ALA B C 1
ATOM 3996 O O . ALA B 1 201 ? -21.25 -8.883 4.434 1 93.12 201 ALA B O 1
ATOM 3997 N N . LEU B 1 202 ? -22.984 -8.289 3.135 1 94.12 202 LEU B N 1
ATOM 3998 C CA . LEU B 1 202 ? -22.688 -6.859 3.135 1 94.12 202 LEU B CA 1
ATOM 3999 C C . LEU B 1 202 ? -23.922 -6.043 3.484 1 94.12 202 LEU B C 1
ATOM 4001 O O . LEU B 1 202 ? -25.031 -6.344 3.014 1 94.12 202 LEU B O 1
ATOM 4005 N N . VAL B 1 203 ? -23.719 -5.098 4.367 1 95.81 203 VAL B N 1
ATOM 4006 C CA . VAL B 1 203 ? -24.828 -4.211 4.719 1 95.81 203 VAL B CA 1
ATOM 4007 C C . VAL B 1 203 ? -24.625 -2.85 4.051 1 95.81 203 VAL B C 1
ATOM 4009 O O . VAL B 1 203 ? -23.594 -2.209 4.238 1 95.81 203 VAL B O 1
ATOM 4012 N N . GLY B 1 204 ? -25.578 -2.523 3.232 1 96.94 204 GLY B N 1
ATOM 4013 C CA . GLY B 1 204 ? -25.594 -1.202 2.621 1 96.94 204 GLY B CA 1
ATOM 4014 C C . GLY B 1 204 ? -26.516 -0.228 3.318 1 96.94 204 GLY B C 1
ATOM 4015 O O . GLY B 1 204 ? -27.609 -0.602 3.742 1 96.94 204 GLY B O 1
ATOM 4016 N N . PHE B 1 205 ? -26 1.007 3.441 1 97.69 205 PHE B N 1
ATOM 4017 C CA . PHE B 1 205 ? -26.812 2.08 4.008 1 97.69 205 PHE B CA 1
ATOM 4018 C C . PHE B 1 205 ? -27.109 3.146 2.961 1 97.69 205 PHE B C 1
ATOM 4020 O O . PHE B 1 205 ? -26.203 3.6 2.258 1 97.69 205 PHE B O 1
ATOM 4027 N N . SER B 1 206 ? -28.375 3.516 2.881 1 96.88 206 SER B N 1
ATOM 4028 C CA . SER B 1 206 ? -28.75 4.543 1.92 1 96.88 206 SER B CA 1
ATOM 4029 C C . SER B 1 206 ? -28.188 5.906 2.305 1 96.88 206 SER B C 1
ATOM 4031 O O . SER B 1 206 ? -28.281 6.32 3.463 1 96.88 206 SER B O 1
ATOM 4033 N N . GLU B 1 207 ? -27.672 6.551 1.304 1 95.06 207 GLU B N 1
ATOM 4034 C CA . GLU B 1 207 ? -27.172 7.902 1.541 1 95.06 207 GLU B CA 1
ATOM 4035 C C . GLU B 1 207 ? -28.312 8.867 1.85 1 95.06 207 GLU B C 1
ATOM 4037 O O . GLU B 1 207 ? -28.094 9.898 2.486 1 95.06 207 GLU B O 1
ATOM 4042 N N . LEU B 1 208 ? -29.453 8.57 1.422 1 93.44 208 LEU B N 1
ATOM 4043 C CA . LEU B 1 208 ? -30.609 9.445 1.525 1 93.44 208 LEU B CA 1
ATOM 4044 C C . LEU B 1 208 ? -31.156 9.461 2.951 1 93.44 208 LEU B C 1
ATOM 4046 O O . LEU B 1 208 ? -31.422 10.523 3.506 1 93.44 208 LEU B O 1
ATOM 4050 N N . ASP B 1 209 ? -31.312 8.297 3.562 1 95.19 209 ASP B N 1
ATOM 4051 C CA . ASP B 1 209 ? -32 8.273 4.852 1 95.19 209 ASP B CA 1
ATOM 4052 C C . ASP B 1 209 ? -31.344 7.297 5.812 1 95.19 209 ASP B C 1
ATOM 4054 O O . ASP B 1 209 ? -31.891 6.992 6.875 1 95.19 209 ASP B O 1
ATOM 4058 N N . ASN B 1 210 ? -30.281 6.637 5.414 1 95.44 210 ASN B N 1
ATOM 4059 C CA . ASN B 1 210 ? -29.516 5.711 6.234 1 95.44 210 ASN B CA 1
ATOM 4060 C C . ASN B 1 210 ? -30.266 4.406 6.477 1 95.44 210 ASN B C 1
ATOM 4062 O O . ASN B 1 210 ? -29.953 3.666 7.406 1 95.44 210 ASN B O 1
ATOM 4066 N N . SER B 1 211 ? -31.297 4.238 5.695 1 96.31 211 SER B N 1
ATOM 4067 C CA . SER B 1 211 ? -31.938 2.924 5.762 1 96.31 211 SER B CA 1
ATOM 4068 C C . SER B 1 211 ? -30.969 1.828 5.309 1 96.31 211 SER B C 1
ATOM 4070 O O . SER B 1 211 ? -30.156 2.043 4.414 1 96.31 211 SER B O 1
ATOM 4072 N N . SER B 1 212 ? -31.094 0.687 5.977 1 96.25 212 SER B N 1
ATOM 4073 C CA . SER B 1 212 ? -30.125 -0.36 5.715 1 96.25 212 SER B CA 1
ATOM 4074 C C . SER B 1 212 ? -30.75 -1.546 4.996 1 96.25 212 SER B C 1
ATOM 4076 O O . SER B 1 212 ? -31.938 -1.826 5.176 1 96.25 212 SER B O 1
ATOM 4078 N N . LEU B 1 213 ? -29.953 -2.137 4.07 1 95.69 213 LEU B N 1
ATOM 4079 C CA . LEU B 1 213 ? -30.266 -3.373 3.367 1 95.69 213 LEU B CA 1
ATOM 4080 C C . LEU B 1 213 ? -29.094 -4.34 3.398 1 95.69 213 LEU B C 1
ATOM 4082 O O . LEU B 1 213 ? -27.953 -3.936 3.172 1 95.69 213 LEU B O 1
ATOM 4086 N N . GLU B 1 214 ? -29.438 -5.535 3.715 1 95.94 214 GLU B N 1
ATOM 4087 C CA . GLU B 1 214 ? -28.391 -6.559 3.719 1 95.94 214 GLU B CA 1
ATOM 4088 C C . GLU B 1 214 ? -28.453 -7.414 2.455 1 95.94 214 GLU B C 1
ATOM 4090 O O . GLU B 1 214 ? -29.531 -7.73 1.966 1 95.94 214 GLU B O 1
ATOM 4095 N N . VAL B 1 215 ? -27.297 -7.75 1.92 1 96 215 VAL B N 1
ATOM 4096 C CA . VAL B 1 215 ? -27.203 -8.602 0.736 1 96 215 VAL B CA 1
ATOM 4097 C C . VAL B 1 215 ? -26.156 -9.688 0.957 1 96 215 VAL B C 1
ATOM 4099 O O . VAL B 1 215 ? -25.109 -9.43 1.552 1 96 215 VAL B O 1
ATOM 4102 N N . ASN B 1 216 ? -26.516 -10.891 0.526 1 93.94 216 ASN B N 1
ATOM 4103 C CA . ASN B 1 216 ? -25.516 -11.961 0.526 1 93.94 216 ASN B CA 1
ATOM 4104 C C . ASN B 1 216 ? -24.531 -11.812 -0.634 1 93.94 216 ASN B C 1
ATOM 4106 O O . ASN B 1 216 ? -24.938 -11.492 -1.754 1 93.94 216 ASN B O 1
ATOM 4110 N N . ILE B 1 217 ? -23.312 -11.914 -0.276 1 93.69 217 ILE B N 1
ATOM 4111 C CA . ILE B 1 217 ? -22.266 -11.922 -1.298 1 93.69 217 ILE B CA 1
ATOM 4112 C C . ILE B 1 217 ? -21.469 -13.227 -1.224 1 93.69 217 ILE B C 1
ATOM 4114 O O . ILE B 1 217 ? -21.516 -13.93 -0.212 1 93.69 217 ILE B O 1
ATOM 4118 N N . SER B 1 218 ? -20.859 -13.625 -2.311 1 90.19 218 SER B N 1
ATOM 4119 C CA . SER B 1 218 ? -20.078 -14.859 -2.379 1 90.19 218 SER B CA 1
ATOM 4120 C C . SER B 1 218 ? -18.688 -14.594 -2.957 1 90.19 218 SER B C 1
ATOM 4122 O O . SER B 1 218 ? -18.359 -15.102 -4.031 1 90.19 218 SER B O 1
ATOM 4124 N N . PRO B 1 219 ? -17.922 -13.93 -2.17 1 93.19 219 PRO B N 1
ATOM 4125 C CA . PRO B 1 219 ? -16.578 -13.633 -2.676 1 93.19 219 PRO B CA 1
ATOM 4126 C C . PRO B 1 219 ? -15.711 -14.883 -2.834 1 93.19 219 PRO B C 1
ATOM 4128 O O . PRO B 1 219 ? -15.797 -15.805 -2.018 1 93.19 219 PRO B O 1
ATOM 4131 N N . ASP B 1 220 ? -14.945 -14.883 -3.871 1 92.62 220 ASP B N 1
ATOM 4132 C CA . ASP B 1 220 ? -13.953 -15.938 -4.059 1 92.62 220 ASP B CA 1
ATOM 4133 C C . ASP B 1 220 ? -12.562 -15.469 -3.639 1 92.62 220 ASP B C 1
ATOM 4135 O O . ASP B 1 220 ? -11.625 -16.266 -3.561 1 92.62 220 ASP B O 1
ATOM 4139 N N . LEU B 1 221 ? -12.43 -14.234 -3.355 1 93.81 221 LEU B N 1
ATOM 4140 C CA . LEU B 1 221 ? -11.188 -13.617 -2.898 1 93.81 221 LEU B CA 1
ATOM 4141 C C . LEU B 1 221 ? -11.414 -12.852 -1.596 1 93.81 221 LEU B C 1
ATOM 4143 O O . LEU B 1 221 ? -12.258 -11.953 -1.534 1 93.81 221 LEU B O 1
ATOM 4147 N N . PHE B 1 222 ? -10.648 -13.258 -0.56 1 93.25 222 PHE B N 1
ATOM 4148 C CA . PHE B 1 222 ? -10.719 -12.586 0.73 1 93.25 222 PHE B CA 1
ATOM 4149 C C . PHE B 1 222 ? -9.367 -12.008 1.113 1 93.25 222 PHE B C 1
ATOM 4151 O O . PHE B 1 222 ? -8.328 -12.641 0.894 1 93.25 222 PHE B O 1
ATOM 4158 N N . LEU B 1 223 ? -9.383 -10.836 1.639 1 90.31 223 LEU B N 1
ATOM 4159 C CA . LEU B 1 223 ? -8.203 -10.188 2.205 1 90.31 223 LEU B CA 1
ATOM 4160 C C . LEU B 1 223 ? -8.453 -9.766 3.648 1 90.31 223 LEU B C 1
ATOM 4162 O O . LEU B 1 223 ? -9.562 -9.352 3.992 1 90.31 223 LEU B O 1
ATOM 4166 N N . ASN B 1 224 ? -7.34 -9.828 4.477 1 81.12 224 ASN B N 1
ATOM 4167 C CA . ASN B 1 224 ? -7.473 -9.445 5.879 1 81.12 224 ASN B CA 1
ATOM 4168 C C . ASN B 1 224 ? -7.125 -7.973 6.086 1 81.12 224 ASN B C 1
ATOM 4170 O O . ASN B 1 224 ? -6.195 -7.648 6.824 1 81.12 224 ASN B O 1
ATOM 4174 N N . ASN B 1 225 ? -7.602 -7.203 5.316 1 73.88 225 ASN B N 1
ATOM 4175 C CA . ASN B 1 225 ? -7.398 -5.77 5.496 1 73.88 225 ASN B CA 1
ATOM 4176 C C . ASN B 1 225 ? -8.727 -5.02 5.566 1 73.88 225 ASN B C 1
ATOM 4178 O O . ASN B 1 225 ? -9.656 -5.32 4.812 1 73.88 225 ASN B O 1
ATOM 4182 N N . ALA B 1 226 ? -8.797 -4.207 6.574 1 64.88 226 ALA B N 1
ATOM 4183 C CA . ALA B 1 226 ? -10.023 -3.439 6.754 1 64.88 226 ALA B CA 1
ATOM 4184 C C . ALA B 1 226 ? -10.078 -2.262 5.785 1 64.88 226 ALA B C 1
ATOM 4186 O O . ALA B 1 226 ? -11.164 -1.754 5.48 1 64.88 226 ALA B O 1
ATOM 4187 N N . ILE B 1 227 ? -9 -1.821 5.332 1 77.62 227 ILE B N 1
ATOM 4188 C CA . ILE B 1 227 ? -8.922 -0.659 4.453 1 77.62 227 ILE B CA 1
ATOM 4189 C C . ILE B 1 227 ? -8.148 -1.016 3.188 1 77.62 227 ILE B C 1
ATOM 4191 O O . ILE B 1 227 ? -6.918 -1.069 3.199 1 77.62 227 ILE B O 1
ATOM 4195 N N . TYR B 1 228 ? -8.867 -1.165 2.174 1 82.94 228 TYR B N 1
ATOM 4196 C CA . TYR B 1 228 ? -8.273 -1.617 0.92 1 82.94 228 TYR B CA 1
ATOM 4197 C C . TYR B 1 228 ? -7.742 -0.439 0.11 1 82.94 228 TYR B C 1
ATOM 4199 O O . TYR B 1 228 ? -8.289 0.665 0.18 1 82.94 228 TYR B O 1
ATOM 4207 N N . ASP B 1 229 ? -6.656 -0.797 -0.526 1 86.31 229 ASP B N 1
ATOM 4208 C CA . ASP B 1 229 ? -6.156 0.128 -1.538 1 86.31 229 ASP B CA 1
ATOM 4209 C C . ASP B 1 229 ? -7.027 0.093 -2.793 1 86.31 229 ASP B C 1
ATOM 4211 O O . ASP B 1 229 ? -7.277 -0.977 -3.352 1 86.31 229 ASP B O 1
ATOM 4215 N N . ILE B 1 230 ? -7.457 1.235 -3.293 1 87.94 230 ILE B N 1
ATOM 4216 C CA . ILE B 1 230 ? -8.367 1.371 -4.426 1 87.94 230 ILE B CA 1
ATOM 4217 C C . ILE B 1 230 ? -7.742 0.741 -5.668 1 87.94 230 ILE B C 1
ATOM 4219 O O . ILE B 1 230 ? -8.453 0.264 -6.555 1 87.94 230 ILE B O 1
ATOM 4223 N N . ASN B 1 231 ? -6.449 0.649 -5.746 1 84.94 231 ASN B N 1
ATOM 4224 C CA . ASN B 1 231 ? -5.758 0.105 -6.914 1 84.94 231 ASN B CA 1
ATOM 4225 C C . ASN B 1 231 ? -6.047 -1.383 -7.09 1 84.94 231 ASN B C 1
ATOM 4227 O O . ASN B 1 231 ? -5.867 -1.929 -8.18 1 84.94 231 ASN B O 1
ATOM 4231 N N . LEU B 1 232 ? -6.5 -1.974 -6.066 1 87.5 232 LEU B N 1
ATOM 4232 C CA . LEU B 1 232 ? -6.812 -3.396 -6.145 1 87.5 232 LEU B CA 1
ATOM 4233 C C . LEU B 1 232 ? -7.992 -3.645 -7.078 1 87.5 232 LEU B C 1
ATOM 4235 O O . LEU B 1 232 ? -8.109 -4.727 -7.664 1 87.5 232 LEU B O 1
ATOM 4239 N N . ALA B 1 233 ? -8.844 -2.635 -7.211 1 84.88 233 ALA B N 1
ATOM 4240 C CA . ALA B 1 233 ? -10 -2.777 -8.094 1 84.88 233 ALA B CA 1
ATOM 4241 C C . ALA B 1 233 ? -9.562 -3.104 -9.516 1 84.88 233 ALA B C 1
ATOM 4243 O O . ALA B 1 233 ? -10.148 -3.975 -10.164 1 84.88 233 ALA B O 1
ATOM 4244 N N . THR B 1 234 ? -8.547 -2.357 -9.906 1 84.75 234 THR B N 1
ATOM 4245 C CA . THR B 1 234 ? -8.055 -2.57 -11.258 1 84.75 234 THR B CA 1
ATOM 4246 C C . THR B 1 234 ? -7.18 -3.82 -11.328 1 84.75 234 THR B C 1
ATOM 4248 O O . THR B 1 234 ? -7.23 -4.566 -12.312 1 84.75 234 THR B O 1
ATOM 4251 N N . LYS B 1 235 ? -6.477 -4.078 -10.32 1 85.56 235 LYS B N 1
ATOM 4252 C CA . LYS B 1 235 ? -5.504 -5.168 -10.336 1 85.56 235 LYS B CA 1
ATOM 4253 C C . LYS B 1 235 ? -6.195 -6.523 -10.258 1 85.56 235 LYS B C 1
ATOM 4255 O O . LYS B 1 235 ? -5.816 -7.461 -10.969 1 85.56 235 LYS B O 1
ATOM 4260 N N . CYS B 1 236 ? -7.156 -6.613 -9.438 1 88.69 236 CYS B N 1
ATOM 4261 C CA . CYS B 1 236 ? -7.844 -7.883 -9.25 1 88.69 236 CYS B CA 1
ATOM 4262 C C . CYS B 1 236 ? -9.07 -7.977 -10.156 1 88.69 236 CYS B C 1
ATOM 4264 O O . CYS B 1 236 ? -9.656 -9.055 -10.305 1 88.69 236 CYS B O 1
ATOM 4266 N N . ASN B 1 237 ? -9.5 -6.922 -10.758 1 89.88 237 ASN B N 1
ATOM 4267 C CA . ASN B 1 237 ? -10.68 -6.832 -11.609 1 89.88 237 ASN B CA 1
ATOM 4268 C C . ASN B 1 237 ? -11.93 -7.312 -10.875 1 89.88 237 ASN B C 1
ATOM 4270 O O . ASN B 1 237 ? -12.648 -8.188 -11.375 1 89.88 237 ASN B O 1
ATOM 4274 N N . ARG B 1 238 ? -12.188 -6.723 -9.781 1 94.06 238 ARG B N 1
ATOM 4275 C CA . ARG B 1 238 ? -13.328 -6.996 -8.914 1 94.06 238 ARG B CA 1
ATOM 4276 C C . ARG B 1 238 ? -13.883 -5.707 -8.312 1 94.06 238 ARG B C 1
ATOM 4278 O O . ARG B 1 238 ? -13.242 -4.656 -8.383 1 94.06 238 ARG B O 1
ATOM 4285 N N . ILE B 1 239 ? -15.133 -5.832 -7.82 1 95.44 239 ILE B N 1
ATOM 4286 C CA . ILE B 1 239 ? -15.664 -4.738 -7.016 1 95.44 239 ILE B CA 1
ATOM 4287 C C . ILE B 1 239 ? -14.969 -4.707 -5.66 1 95.44 239 ILE B C 1
ATOM 4289 O O . ILE B 1 239 ? -14.75 -5.75 -5.043 1 95.44 239 ILE B O 1
ATOM 4293 N N . ILE B 1 240 ? -14.641 -3.537 -5.223 1 94.12 240 ILE B N 1
ATOM 4294 C CA . ILE B 1 240 ? -13.922 -3.432 -3.957 1 94.12 240 ILE B CA 1
ATOM 4295 C C . ILE B 1 240 ? -14.625 -2.434 -3.043 1 94.12 240 ILE B C 1
ATOM 4297 O O . ILE B 1 240 ? -15.227 -1.468 -3.518 1 94.12 240 ILE B O 1
ATOM 4301 N N . ASN B 1 241 ? -14.555 -2.734 -1.756 1 93.88 241 ASN B N 1
ATOM 4302 C CA . ASN B 1 241 ? -15.062 -1.876 -0.692 1 93.88 241 ASN B CA 1
ATOM 4303 C C . ASN B 1 241 ? -13.953 -1.05 -0.056 1 93.88 241 ASN B C 1
ATOM 4305 O O . ASN B 1 241 ? -13.117 -1.584 0.68 1 93.88 241 ASN B O 1
ATOM 4309 N N . VAL B 1 242 ? -13.961 0.275 -0.401 1 93.06 242 VAL B N 1
ATOM 4310 C CA . VAL B 1 242 ? -12.844 1.105 0.035 1 93.06 242 VAL B CA 1
ATOM 4311 C C . VAL B 1 242 ? -13.367 2.396 0.657 1 93.06 242 VAL B C 1
ATOM 4313 O O . VAL B 1 242 ? -14.5 2.801 0.394 1 93.06 242 VAL B O 1
ATOM 4316 N N . LEU B 1 243 ? -12.492 3.002 1.474 1 93.12 243 LEU B N 1
ATOM 4317 C CA . LEU B 1 243 ? -12.844 4.32 1.996 1 93.12 243 LEU B CA 1
ATOM 4318 C C . LEU B 1 243 ? -12.836 5.363 0.884 1 93.12 243 LEU B C 1
ATOM 4320 O O . LEU B 1 243 ? -11.898 5.422 0.086 1 93.12 243 LEU B O 1
ATOM 4324 N N . ASP B 1 244 ? -13.812 6.191 0.832 1 91.69 244 ASP B N 1
ATOM 4325 C CA . ASP B 1 244 ? -13.984 7.148 -0.255 1 91.69 244 ASP B CA 1
ATOM 4326 C C . ASP B 1 244 ? -12.891 8.211 -0.233 1 91.69 244 ASP B C 1
ATOM 4328 O O . ASP B 1 244 ? -12.516 8.75 -1.279 1 91.69 244 ASP B O 1
ATOM 4332 N N . ILE B 1 245 ? -12.281 8.438 0.88 1 89.56 245 ILE B N 1
ATOM 4333 C CA . ILE B 1 245 ? -11.25 9.461 1.011 1 89.56 245 ILE B CA 1
ATOM 4334 C C . ILE B 1 245 ? -10 9.039 0.234 1 89.56 245 ILE B C 1
ATOM 4336 O O . ILE B 1 245 ? -9.18 9.883 -0.136 1 89.56 245 ILE B O 1
ATOM 4340 N N . PHE B 1 246 ? -9.922 7.746 0.072 1 87.62 246 PHE B N 1
ATOM 4341 C CA . PHE B 1 246 ? -8.75 7.262 -0.643 1 87.62 246 PHE B CA 1
ATOM 4342 C C . PHE B 1 246 ? -9.07 7.035 -2.115 1 87.62 246 PHE B C 1
ATOM 4344 O O . PHE B 1 246 ? -8.195 6.637 -2.891 1 87.62 246 PHE B O 1
ATOM 4351 N N . ALA B 1 247 ? -10.305 7.188 -2.432 1 83.56 247 ALA B N 1
ATOM 4352 C CA . ALA B 1 247 ? -10.688 7.02 -3.832 1 83.56 247 ALA B CA 1
ATOM 4353 C C . ALA B 1 247 ? -10.258 8.219 -4.668 1 83.56 247 ALA B C 1
ATOM 4355 O O . ALA B 1 247 ? -10.492 9.367 -4.285 1 83.56 247 ALA B O 1
ATOM 4356 N N . ASN B 1 248 ? -9.117 7.984 -5.383 1 69.06 248 ASN B N 1
ATOM 4357 C CA . ASN B 1 248 ? -8.625 9.07 -6.219 1 69.06 248 ASN B CA 1
ATOM 4358 C C . ASN B 1 248 ? -9.273 9.062 -7.598 1 69.06 248 ASN B C 1
ATOM 4360 O O . ASN B 1 248 ? -9.961 8.102 -7.957 1 69.06 248 ASN B O 1
ATOM 4364 N N . ASP B 1 249 ? -9.289 10.328 -8.156 1 61.19 249 ASP B N 1
ATOM 4365 C CA . ASP B 1 249 ? -9.891 10.516 -9.469 1 61.19 249 ASP B CA 1
ATOM 4366 C C . ASP B 1 249 ? -9.109 9.75 -10.539 1 61.19 249 ASP B C 1
ATOM 4368 O O . ASP B 1 249 ? -8.492 10.359 -11.414 1 61.19 249 ASP B O 1
ATOM 4372 N N . LYS B 1 250 ? -8.867 8.5 -10.109 1 63.19 250 LYS B N 1
ATOM 4373 C CA . LYS B 1 250 ? -8.211 7.75 -11.172 1 63.19 250 LYS B CA 1
ATOM 4374 C C . LYS B 1 250 ? -9.188 7.41 -12.297 1 63.19 250 LYS B C 1
ATOM 4376 O O . LYS B 1 250 ? -10.32 6.996 -12.031 1 63.19 250 LYS B O 1
ATOM 4381 N N . ALA B 1 251 ? -8.789 7.602 -13.445 1 63.16 251 ALA B N 1
ATOM 4382 C CA . ALA B 1 251 ? -9.594 7.562 -14.664 1 63.16 251 ALA B CA 1
ATOM 4383 C C . ALA B 1 251 ? -10.102 6.148 -14.945 1 63.16 251 ALA B C 1
ATOM 4385 O O . ALA B 1 251 ? -11.07 5.961 -15.68 1 63.16 251 ALA B O 1
ATOM 4386 N N . ASP B 1 252 ? -9.617 5.168 -14.242 1 84.62 252 ASP B N 1
ATOM 4387 C CA . ASP B 1 252 ? -9.984 3.82 -14.672 1 84.62 252 ASP B CA 1
ATOM 4388 C C . ASP B 1 252 ? -10.867 3.137 -13.633 1 84.62 252 ASP B C 1
ATOM 4390 O O . ASP B 1 252 ? -11.156 1.943 -13.75 1 84.62 252 ASP B O 1
ATOM 4394 N N . ILE B 1 253 ? -11.359 3.875 -12.641 1 91.5 253 ILE B N 1
ATOM 4395 C CA . ILE B 1 253 ? -12.195 3.307 -11.586 1 91.5 253 ILE B CA 1
ATOM 4396 C C . ILE B 1 253 ? -13.469 4.129 -11.438 1 91.5 253 ILE B C 1
ATOM 4398 O O . ILE B 1 253 ? -13.445 5.359 -11.531 1 91.5 253 ILE B O 1
ATOM 4402 N N . GLU B 1 254 ? -14.578 3.457 -11.297 1 92.31 254 GLU B N 1
ATOM 4403 C CA . GLU B 1 254 ? -15.875 4.113 -11.164 1 92.31 254 GLU B CA 1
ATOM 4404 C C . GLU B 1 254 ? -16.609 3.627 -9.93 1 92.31 254 GLU B C 1
ATOM 4406 O O . GLU B 1 254 ? -16.516 2.455 -9.555 1 92.31 254 GLU B O 1
ATOM 4411 N N . PRO B 1 255 ? -17.438 4.559 -9.352 1 94.19 255 PRO B N 1
ATOM 4412 C CA . PRO B 1 255 ? -18.25 4.121 -8.219 1 94.19 255 PRO B CA 1
ATOM 4413 C C . PRO B 1 255 ? -19.375 3.172 -8.633 1 94.19 255 PRO B C 1
ATOM 4415 O O . PRO B 1 255 ? -19.922 3.299 -9.734 1 94.19 255 PRO B O 1
ATOM 4418 N N . VAL B 1 256 ? -19.672 2.219 -7.781 1 96.19 256 VAL B N 1
ATOM 4419 C CA . VAL B 1 256 ? -20.75 1.253 -7.914 1 96.19 256 VAL B CA 1
ATOM 4420 C C . VAL B 1 256 ? -21.766 1.467 -6.797 1 96.19 256 VAL B C 1
ATOM 4422 O O . VAL B 1 256 ? -21.406 1.512 -5.621 1 96.19 256 VAL B O 1
ATOM 4425 N N . LEU B 1 257 ? -23.047 1.637 -7.215 1 97.12 257 LEU B N 1
ATOM 4426 C CA . LEU B 1 257 ? -24.125 1.857 -6.242 1 97.12 257 LEU B CA 1
ATOM 4427 C C . LEU B 1 257 ? -23.797 3.041 -5.336 1 97.12 257 LEU B C 1
ATOM 4429 O O . LEU B 1 257 ? -23.859 2.928 -4.109 1 97.12 257 LEU B O 1
ATOM 4433 N N . ASN B 1 258 ? -23.516 4.105 -5.949 1 95.5 258 ASN B N 1
ATOM 4434 C CA . ASN B 1 258 ? -23 5.293 -5.277 1 95.5 258 ASN B CA 1
ATOM 4435 C C . ASN B 1 258 ? -24.016 5.867 -4.301 1 95.5 258 ASN B C 1
ATOM 4437 O O . ASN B 1 258 ? -23.672 6.676 -3.436 1 95.5 258 ASN B O 1
ATOM 4441 N N . GLU B 1 259 ? -25.219 5.461 -4.355 1 96.19 259 GLU B N 1
ATOM 4442 C CA . GLU B 1 259 ? -26.281 5.941 -3.475 1 96.19 259 GLU B CA 1
ATOM 4443 C C . GLU B 1 259 ? -26.234 5.23 -2.125 1 96.19 259 GLU B C 1
ATOM 4445 O O . GLU B 1 259 ? -27.016 5.562 -1.221 1 96.19 259 GLU B O 1
ATOM 4450 N N . TYR B 1 260 ? -25.297 4.324 -2.012 1 97.06 260 TYR B N 1
ATOM 4451 C CA . TYR B 1 260 ? -25.156 3.582 -0.764 1 97.06 260 TYR B CA 1
ATOM 4452 C C . TYR B 1 260 ? -23.75 3.729 -0.196 1 97.06 260 TYR B C 1
ATOM 4454 O O . TYR B 1 260 ? -22.812 4.051 -0.926 1 97.06 260 TYR B O 1
ATOM 4462 N N . TYR B 1 261 ? -23.641 3.559 1.126 1 97.25 261 TYR B N 1
ATOM 4463 C CA . TYR B 1 261 ? -22.344 3.332 1.772 1 97.25 261 TYR B CA 1
ATOM 4464 C C . TYR B 1 261 ? -22.375 2.057 2.605 1 97.25 261 TYR B C 1
ATOM 4466 O O . TYR B 1 261 ? -23.438 1.543 2.936 1 97.25 261 TYR B O 1
ATOM 4474 N N . PHE B 1 262 ? -21.203 1.518 2.924 1 95.5 262 PHE B N 1
ATOM 4475 C CA . PHE B 1 262 ? -21.109 0.158 3.443 1 95.5 262 PHE B CA 1
ATOM 4476 C C . PHE B 1 262 ? -20.297 0.12 4.73 1 95.5 262 PHE B C 1
ATOM 4478 O O . PHE B 1 262 ? -19.812 -0.939 5.137 1 95.5 262 PHE B O 1
ATOM 4485 N N . GLY B 1 263 ? -20.094 1.208 5.324 1 93.44 263 GLY B N 1
ATOM 4486 C CA . GLY B 1 263 ? -19.391 1.383 6.582 1 93.44 263 GLY B CA 1
ATOM 4487 C C . GLY B 1 263 ? -18.891 2.801 6.793 1 93.44 263 GLY B C 1
ATOM 4488 O O . GLY B 1 263 ? -18.953 3.631 5.883 1 93.44 263 GLY B O 1
ATOM 4489 N N . LYS B 1 264 ? -18.547 3.043 8.008 1 93.31 264 LYS B N 1
ATOM 4490 C CA . LYS B 1 264 ? -17.969 4.336 8.375 1 93.31 264 LYS B CA 1
ATOM 4491 C C . LYS B 1 264 ? -16.703 4.16 9.211 1 93.31 264 LYS B C 1
ATOM 4493 O O . LYS B 1 264 ? -16.641 3.262 10.047 1 93.31 264 LYS B O 1
ATOM 4498 N N . THR B 1 265 ? -15.742 4.977 8.844 1 92.5 265 THR B N 1
ATOM 4499 C CA . THR B 1 265 ? -14.508 4.977 9.617 1 92.5 265 THR B CA 1
ATOM 4500 C C . THR B 1 265 ? -14.094 6.402 9.984 1 92.5 265 THR B C 1
ATOM 4502 O O . THR B 1 265 ? -14.117 7.297 9.133 1 92.5 265 THR B O 1
ATOM 4505 N N . SER B 1 266 ? -13.781 6.578 11.258 1 92.88 266 SER B N 1
ATOM 4506 C CA . SER B 1 266 ? -13.234 7.852 11.711 1 92.88 266 SER B CA 1
ATOM 4507 C C . SER B 1 266 ? -11.727 7.766 11.906 1 92.88 266 SER B C 1
ATOM 4509 O O . SER B 1 266 ? -11.203 6.715 12.281 1 92.88 266 SER B O 1
ATOM 4511 N N . PHE B 1 267 ? -11.086 8.82 11.594 1 93.38 267 PHE B N 1
ATOM 4512 C CA . PHE B 1 267 ? -9.664 8.969 11.906 1 93.38 267 PHE B CA 1
ATOM 4513 C C . PHE B 1 267 ? -9.461 9.961 13.039 1 93.38 267 PHE B C 1
ATOM 4515 O O . PHE B 1 267 ? -10.07 11.031 13.055 1 93.38 267 PHE B O 1
ATOM 4522 N N . TYR B 1 268 ? -8.555 9.547 13.922 1 93.38 268 TYR B N 1
ATOM 4523 C CA . TYR B 1 268 ? -8.336 10.344 15.125 1 93.38 268 TYR B CA 1
ATOM 4524 C C . TYR B 1 268 ? -6.883 10.805 15.211 1 93.38 268 TYR B C 1
ATOM 4526 O O . TYR B 1 268 ? -5.969 10.055 14.859 1 93.38 268 TYR B O 1
ATOM 4534 N N . LEU B 1 269 ? -6.754 12.008 15.641 1 94.19 269 LEU B N 1
ATOM 4535 C CA . LEU B 1 269 ? -5.449 12.523 16.031 1 94.19 269 LEU B CA 1
ATOM 4536 C C . LEU B 1 269 ? -5.227 12.336 17.531 1 94.19 269 LEU B C 1
ATOM 4538 O O . LEU B 1 269 ? -6.023 12.797 18.344 1 94.19 269 LEU B O 1
ATOM 4542 N N . VAL B 1 270 ? -4.184 11.633 17.859 1 92.81 270 VAL B N 1
ATOM 4543 C CA . VAL B 1 270 ? -3.875 11.32 19.25 1 92.81 270 VAL B CA 1
ATOM 4544 C C . VAL B 1 270 ? -2.557 11.977 19.641 1 92.81 270 VAL B C 1
ATOM 4546 O O . VAL B 1 270 ? -1.536 11.797 18.969 1 92.81 270 VAL B O 1
ATOM 4549 N N . ARG B 1 271 ? -2.564 12.727 20.688 1 90.69 271 ARG B N 1
ATOM 4550 C CA . ARG B 1 271 ? -1.383 13.422 21.188 1 90.69 271 ARG B CA 1
ATOM 4551 C C . ARG B 1 271 ? -1.236 13.234 22.688 1 90.69 271 ARG B C 1
ATOM 4553 O O . ARG B 1 271 ? -2.23 13.078 23.406 1 90.69 271 ARG B O 1
ATOM 4560 N N . ALA B 1 272 ? 0.055 13.203 23.047 1 83.94 272 ALA B N 1
ATOM 4561 C CA . ALA B 1 272 ? 0.282 13.148 24.5 1 83.94 272 ALA B CA 1
ATOM 4562 C C . ALA B 1 272 ? -0.273 14.391 25.188 1 83.94 272 ALA B C 1
ATOM 4564 O O . ALA B 1 272 ? -0.434 15.438 24.547 1 83.94 272 ALA B O 1
ATOM 4565 N N . THR B 1 273 ? -0.526 14.086 26.484 1 80 273 THR B N 1
ATOM 4566 C CA . THR B 1 273 ? -0.972 15.219 27.297 1 80 273 THR B CA 1
ATOM 4567 C C . THR B 1 273 ? 0.21 16.094 27.688 1 80 273 THR B C 1
ATOM 4569 O O . THR B 1 273 ? 1.342 15.617 27.781 1 80 273 THR B O 1
ATOM 4572 N N . GLY B 1 274 ? -0.003 17.484 27.672 1 76.88 274 GLY B N 1
ATOM 4573 C CA . GLY B 1 274 ? 1.043 18.391 28.125 1 76.88 274 GLY B CA 1
ATOM 4574 C C . GLY B 1 274 ? 1.439 19.406 27.078 1 76.88 274 GLY B C 1
ATOM 4575 O O . GLY B 1 274 ? 0.635 19.766 26.219 1 76.88 274 GLY B O 1
ATOM 4576 N N . VAL B 1 275 ? 2.754 19.859 27.312 1 71.56 275 VAL B N 1
ATOM 4577 C CA . VAL B 1 275 ? 3.227 20.938 26.438 1 71.56 275 VAL B CA 1
ATOM 4578 C C . VAL B 1 275 ? 3.572 20.375 25.062 1 71.56 275 VAL B C 1
ATOM 4580 O O . VAL B 1 275 ? 4.277 19.359 24.953 1 71.56 275 VAL B O 1
ATOM 4583 N N . ARG B 1 276 ? 3.064 21.016 24.109 1 82.56 276 ARG B N 1
ATOM 4584 C CA . ARG B 1 276 ? 3.295 20.641 22.719 1 82.56 276 ARG B CA 1
ATOM 4585 C C . ARG B 1 276 ? 4.473 21.406 22.125 1 82.56 276 ARG B C 1
ATOM 4587 O O . ARG B 1 276 ? 4.605 22.609 22.344 1 82.56 276 ARG B O 1
ATOM 4594 N N . SER B 1 277 ? 5.281 20.609 21.422 1 86.38 277 SER B N 1
ATOM 4595 C CA . SER B 1 277 ? 6.371 21.297 20.734 1 86.38 277 SER B CA 1
ATOM 4596 C C . SER B 1 277 ? 5.844 22.141 19.578 1 86.38 277 SER B C 1
ATOM 4598 O O . SER B 1 277 ? 4.746 21.891 19.062 1 86.38 277 SER B O 1
ATOM 4600 N N . ASN B 1 278 ? 6.59 23.172 19.281 1 88 278 ASN B N 1
ATOM 4601 C CA . ASN B 1 278 ? 6.23 23.984 18.109 1 88 278 ASN B CA 1
ATOM 4602 C C . ASN B 1 278 ? 6.148 23.141 16.844 1 88 278 ASN B C 1
ATOM 4604 O O . ASN B 1 278 ? 5.258 23.344 16.016 1 88 278 ASN B O 1
ATOM 4608 N N . LEU B 1 279 ? 7.008 22.172 16.75 1 92.75 279 LEU B N 1
ATOM 4609 C CA . LEU B 1 279 ? 7.02 21.281 15.586 1 92.75 279 LEU B CA 1
ATOM 4610 C C . LEU B 1 279 ? 5.73 20.469 15.508 1 92.75 279 LEU B C 1
ATOM 4612 O O . LEU B 1 279 ? 5.129 20.359 14.438 1 92.75 279 LEU B O 1
ATOM 4616 N N . GLU B 1 280 ? 5.312 19.953 16.578 1 93.12 280 GLU B N 1
ATOM 4617 C CA . GLU B 1 280 ? 4.07 19.188 16.609 1 93.12 280 GLU B CA 1
ATOM 4618 C C . GLU B 1 280 ? 2.879 20.047 16.203 1 93.12 280 GLU B C 1
ATOM 4620 O O . GLU B 1 280 ? 2.018 19.594 15.438 1 93.12 280 GLU B O 1
ATOM 4625 N N . ARG B 1 281 ? 2.844 21.234 16.703 1 89.69 281 ARG B N 1
ATOM 4626 C CA . ARG B 1 281 ? 1.752 22.141 16.375 1 89.69 281 ARG B CA 1
ATOM 4627 C C . ARG B 1 281 ? 1.712 22.438 14.875 1 89.69 281 ARG B C 1
ATOM 4629 O O . ARG B 1 281 ? 0.644 22.406 14.266 1 89.69 281 ARG B O 1
ATOM 4636 N N . GLU B 1 282 ? 2.877 22.672 14.359 1 91.25 282 GLU B N 1
ATOM 4637 C CA . GLU B 1 282 ? 2.943 22.953 12.93 1 91.25 282 GLU B CA 1
ATOM 4638 C C . GLU B 1 282 ? 2.57 21.734 12.102 1 91.25 282 GLU B C 1
ATOM 4640 O O . GLU B 1 282 ? 1.961 21.859 11.039 1 91.25 282 GLU B O 1
ATOM 4645 N N . PHE B 1 283 ? 2.93 20.562 12.562 1 95.25 283 PHE B N 1
ATOM 4646 C CA . PHE B 1 283 ? 2.578 19.328 11.867 1 95.25 283 PHE B CA 1
ATOM 4647 C C . PHE B 1 283 ? 1.068 19.125 11.859 1 95.25 283 PHE B C 1
ATOM 4649 O O . PHE B 1 283 ? 0.499 18.688 10.852 1 95.25 283 PHE B O 1
ATOM 4656 N N . VAL B 1 284 ? 0.428 19.453 12.938 1 92.69 284 VAL B N 1
ATOM 4657 C CA . VAL B 1 284 ? -1.022 19.312 13.031 1 92.69 284 VAL B CA 1
ATOM 4658 C C . VAL B 1 284 ? -1.695 20.25 12.031 1 92.69 284 VAL B C 1
ATOM 4660 O O . VAL B 1 284 ? -2.656 19.875 11.359 1 92.69 284 VAL B O 1
ATOM 4663 N N . LYS B 1 285 ? -1.199 21.422 11.914 1 88.5 285 LYS B N 1
ATOM 4664 C CA . LYS B 1 285 ? -1.719 22.359 10.914 1 88.5 285 LYS B CA 1
ATOM 4665 C C . LYS B 1 285 ? -1.548 21.797 9.5 1 88.5 285 LYS B C 1
ATOM 4667 O O . LYS B 1 285 ? -2.449 21.906 8.664 1 88.5 285 LYS B O 1
ATOM 4672 N N . PHE B 1 286 ? -0.403 21.25 9.32 1 93.12 286 PHE B N 1
ATOM 4673 C CA . PHE B 1 286 ? -0.102 20.656 8.031 1 93.12 286 PHE B CA 1
ATOM 4674 C C . PHE B 1 286 ? -1.088 19.531 7.719 1 93.12 286 PHE B C 1
ATOM 4676 O O . PHE B 1 286 ? -1.554 19.406 6.582 1 93.12 286 PHE B O 1
ATOM 4683 N N . ILE B 1 287 ? -1.46 18.688 8.68 1 94.62 287 ILE B N 1
ATOM 4684 C CA . ILE B 1 287 ? -2.414 17.594 8.492 1 94.62 287 ILE B CA 1
ATOM 4685 C C . ILE B 1 287 ? -3.773 18.172 8.086 1 94.62 287 ILE B C 1
ATOM 4687 O O . ILE B 1 287 ? -4.457 17.609 7.227 1 94.62 287 ILE B O 1
ATOM 4691 N N . ASP B 1 288 ? -4.102 19.25 8.664 1 86.75 288 ASP B N 1
ATOM 4692 C CA . ASP B 1 288 ? -5.352 19.906 8.297 1 86.75 288 ASP B CA 1
ATOM 4693 C C . ASP B 1 288 ? -5.344 20.328 6.836 1 86.75 288 ASP B C 1
ATOM 4695 O O . ASP B 1 288 ? -6.352 20.203 6.141 1 86.75 288 ASP B O 1
ATOM 4699 N N . VAL B 1 289 ? -4.238 20.781 6.402 1 83.56 289 VAL B N 1
ATOM 4700 C CA . VAL B 1 289 ? -4.074 21.188 5.008 1 83.56 289 VAL B CA 1
ATOM 4701 C C . VAL B 1 289 ? -4.227 19.969 4.094 1 83.56 289 VAL B C 1
ATOM 4703 O O . VAL B 1 289 ? -4.867 20.062 3.043 1 83.56 289 VAL B O 1
ATOM 4706 N N . CYS B 1 290 ? -3.658 18.875 4.488 1 89.5 290 CYS B N 1
ATOM 4707 C CA . CYS B 1 290 ? -3.719 17.641 3.701 1 89.5 290 CYS B CA 1
ATOM 4708 C C . CYS B 1 290 ? -5.16 17.188 3.521 1 89.5 290 CYS B C 1
ATOM 4710 O O . CYS B 1 290 ? -5.496 16.562 2.512 1 89.5 290 CYS B O 1
ATOM 4712 N N . LEU B 1 291 ? -5.965 17.484 4.465 1 87.38 291 LEU B N 1
ATOM 4713 C CA . LEU B 1 291 ? -7.332 16.984 4.477 1 87.38 291 LEU B CA 1
ATOM 4714 C C . LEU B 1 291 ? -8.273 17.922 3.736 1 87.38 291 LEU B C 1
ATOM 4716 O O . LEU B 1 291 ? -9.398 17.547 3.398 1 87.38 291 LEU B O 1
ATOM 4720 N N . GLN B 1 292 ? -7.949 19.109 3.553 1 70.69 292 GLN B N 1
ATOM 4721 C CA . GLN B 1 292 ? -8.812 20.109 2.92 1 70.69 292 GLN B CA 1
ATOM 4722 C C . GLN B 1 292 ? -8.977 19.812 1.431 1 70.69 292 GLN B C 1
ATOM 4724 O O . GLN B 1 292 ? -10.039 20.078 0.86 1 70.69 292 GLN B O 1
ATOM 4729 N N . ASP B 1 293 ? -7.914 19.312 0.761 1 56.31 293 ASP B N 1
ATOM 4730 C CA . ASP B 1 293 ? -8.055 19.078 -0.672 1 56.31 293 ASP B CA 1
ATOM 4731 C C . ASP B 1 293 ? -9.031 17.938 -0.946 1 56.31 293 ASP B C 1
ATOM 4733 O O . ASP B 1 293 ? -9.422 17.703 -2.092 1 56.31 293 ASP B O 1
ATOM 4737 N N . LYS B 1 294 ? -9.328 17.188 -0.046 1 53.44 294 LYS B N 1
ATOM 4738 C CA . LYS B 1 294 ? -10.234 16.062 -0.245 1 53.44 294 LYS B CA 1
ATOM 4739 C C . LYS B 1 294 ? -11.648 16.406 0.228 1 53.44 294 LYS B C 1
ATOM 4741 O O . LYS B 1 294 ? -12.094 15.922 1.267 1 53.44 294 LYS B O 1
ATOM 4746 N N . SER B 1 295 ? -12.117 17.516 -0.022 1 43.19 295 SER B N 1
ATOM 4747 C CA . SER B 1 295 ? -13.445 17.969 0.383 1 43.19 295 SER B CA 1
ATOM 4748 C C . SER B 1 295 ? -14.508 16.906 0.107 1 43.19 295 SER B C 1
ATOM 4750 O O . SER B 1 295 ? -14.602 16.406 -1.01 1 43.19 295 SER B O 1
ATOM 4752 N N . PHE B 1 296 ? -14.766 16.109 1.146 1 35.31 296 PHE B N 1
ATOM 4753 C CA . PHE B 1 296 ? -15.984 15.305 1.241 1 35.31 296 PHE B CA 1
ATOM 4754 C C . PHE B 1 296 ? -17.219 16.172 1.053 1 35.31 296 PHE B C 1
ATOM 4756 O O . PHE B 1 296 ? -17.219 17.344 1.418 1 35.31 296 PHE B O 1
#

pLDDT: mean 82.25, std 15.12, range [34.16, 97.69]

Nearest PDB structures (foldseek):
  3szp-assembly1_A-2  TM=5.663E-01  e=5.115E-22  Vibrio cholerae
  3t1b-assembly1_A  TM=5.635E-01  e=3.129E-22  Vibrio cholerae
  3hhg-assembly1_D  TM=5.795E-01  e=3.762E-22  Neisseria meningitidis serogroup B
  3t1b-assembly1_D  TM=5.596E-01  e=2.453E-20  Vibrio cholerae
  3hhf-assembly1_A  TM=8.050E-01  e=2.251E-15  Neisseria meningitidis serogroup B

Radius of gyration: 27.44 Å; Cα contacts (8 Å, |Δi|>4): 1106; chains: 2; bounding box: 65×80×78 Å

Solvent-accessible surface area (backbone atoms only — not comparable to full-atom values): 31672 Å² total; per-residue (Å²): 131,62,64,66,36,51,49,48,44,36,47,31,64,71,61,38,28,59,62,62,40,13,60,72,66,72,45,53,44,66,54,53,49,48,42,47,47,48,47,22,57,70,66,70,41,70,36,65,41,79,46,98,82,65,45,60,38,69,32,75,61,23,44,51,45,30,59,59,42,44,39,36,65,50,24,52,54,42,48,33,42,60,41,24,66,65,20,71,68,43,58,49,78,46,31,34,30,28,32,58,68,55,38,65,67,42,41,31,61,49,42,53,62,52,39,71,34,28,71,59,38,29,42,37,38,34,67,42,94,42,75,74,51,45,77,86,64,69,31,60,35,32,44,26,68,45,84,68,85,66,84,68,46,45,78,42,82,72,49,77,39,41,23,32,39,31,26,14,53,66,35,37,71,74,74,50,75,56,87,47,71,70,46,42,48,80,42,62,36,56,27,39,51,55,95,91,32,80,50,49,63,46,56,36,25,33,68,87,78,58,51,73,49,77,30,58,38,70,47,44,40,29,35,62,55,90,70,48,63,63,66,48,15,61,35,46,54,28,32,31,64,22,45,49,82,63,55,64,96,46,90,56,54,43,76,44,56,73,60,35,33,57,48,76,48,48,34,31,39,38,32,63,66,76,92,74,53,72,55,56,55,53,50,52,53,48,52,52,56,43,50,58,81,58,70,125,134,61,64,66,38,51,49,50,48,38,48,31,63,73,62,36,25,60,63,61,39,12,60,73,67,74,45,52,46,66,53,52,49,48,42,47,48,49,47,23,58,72,66,69,42,70,36,66,41,78,45,97,83,65,46,61,40,69,32,76,61,22,44,50,47,32,59,59,44,41,40,42,59,44,31,54,55,39,46,40,45,57,43,28,65,70,19,72,69,41,56,48,77,46,31,35,30,29,32,58,67,55,38,64,66,44,42,33,60,48,42,55,62,52,39,71,36,27,70,59,37,31,41,36,38,34,72,41,94,43,77,72,51,45,77,86,64,69,31,58,34,34,43,26,66,46,83,66,86,65,84,67,46,44,78,41,81,72,49,77,37,40,22,30,40,30,26,13,52,68,36,37,72,75,72,48,74,55,88,48,71,69,46,44,48,81,42,62,36,57,27,39,51,56,94,91,32,81,50,48,62,48,54,36,26,32,68,85,76,58,52,73,46,76,30,58,39,69,47,44,40,30,35,63,52,92,70,47,64,63,65,47,16,61,35,44,54,28,34,32,64,23,44,50,83,64,54,63,95,47,90,56,54,42,76,42,56,74,62,36,31,57,48,76,48,46,33,32,38,39,30,62,65,76,90,74,51,71,54,56,54,52,49,52,53,49,53,52,56,43,51,56,80,59,72,124

InterPro domains:
  IPR000847 LysR, HTH, N-terminal domain [PF00126] (4-63)
  IPR000847 LysR, HTH, N-terminal domain [PR00039] (18-29)
  IPR000847 LysR, HTH, N-terminal domain [PR00039] (29-39)
  IPR000847 LysR, HTH, N-terminal domain [PR00039] (39-50)
  IPR000847 LysR, HTH, N-terminal domain [PS50931] (1-59)
  IPR005119 LysR, substrate-binding [PF03466] (89-201)
  IPR011991 ArsR-like helix-turn-helix domain [cd00090] (17-66)
  IPR036388 Winged helix-like DNA-binding domain superfamily [G3DSA:1.10.10.10] (1-87)
  IPR036390 Winged helix DNA-binding domain superfamily [SSF46785] (1-111)
  IPR058163 LysR-type transcriptional regulator, proteobacterial-type [PTHR30537] (2-272)

Foldseek 3Di:
DAVVLLVLLLVCVVQFALCVSCVVVVHDSVVSVVSVVVVCVVVVHRQWDQDPVRTTDGDPVNVVSNVVVVVCVVCVVVVLVVLLVVLVPDADEAEEEEAPLCCVQQPVVCVVSVCSSRVRYHYHYDHDAAADDCVVVVHAKYKHFDDHPDDFKDKDWQDKWFWFKKAFPVLCVVPNADPDPQCQQVFAEEWEDDPNDTDQKFWKAFPVPRDIDMYGHDHPHYDHDPADQPVVRVVVRGMYTHTVLSDDPDVGMDTGPRRITGDMTIMMMIHGPDDDDPVRVVVVVVSNVSSSVSDD/DQVVLLVLLLVCVVQFALCVSCVVVVHDSVVNVVSVVVVCVVVVHRQWDQDPVRTTDGDPVNVVSNVVVVVVVVCVVCVLVVLLVVLQPDADEAEEEEAPLCCVQQPVVCVVSVCSSHVRYHYHYDHDAAADDCVVVVHAKYKHQDDHPDDFKDKDWQDKWFKFKKAFPVLCVVPNADPDPQCQQVFAEEWEDDPNDTDQKFWKAFPVPGDIDMYGHDHPHYDHDPADQPVVRVVVRGMYIHTVLSDDVDVGMDTGPRRITGDMTIMMMIHGPDDDDPVRVVVVVVSNVSSSVSPD

Secondary structure (DSSP, 8-state):
--HHHHHHHHHHHHH--HHHHHHHHTS-HHHHHHHHHHHHHHTT---EEE-TTSPEEE-HHHHHHHHHHHHHHHHHHHHHHHHHHHHTT--EEEEEEE-HHHIIIIIGGGHHHHHHH-TTEEEEEEE-SS---TTTTT-SEEEESS----SSEEEEEEEEEEEEEEEEHHHHHHH---SSGGGGGGS-B-EEEETTEE--EEEEEETTT--EEEEE---SEEE--SS--THHHHHHTSBEEEEGGG----TTEEEESTTEE--EEEEEEEEESSPPPHHHHHHHHHHHHHHHTS--/--HHHHHHHHHHHHH--HHHHHHHHTS-HHHHHHHHHHHHHHTT---EEE-TTSPEEEPHHHHHHHHHHHHHHHHHHHHHHHHHHHHTT--EEEEEEE-HHHIIIIIGGGHHHHHHH-TTEEEEEEE-SS---TTTTT-SEEEESS----SSEEEEEEEEEEEEEEEEHHHHHHH---SSGGGGGGS-B-EEEETTEE--EEEEEETTT--EEEEE---SEEES-SS--THHHHHHTSBEEEEGGG----TTEEEESTTEE--EEEEEEEEESSPPPHHHHHHHHHHHHHHHTS--

Organism: Francisella tularensis subsp. tularensis (strain SCHU S4 / Schu 4) (NCBI:txid177416)